Protein AF-0000000069466380 (afdb_homodimer)

Secondary structure (DSSP, 8-state):
-HHHHHHHHHHHHHHHHHHHHHHHHHTS--------------------HHHHHHHHHHHHHHHHHHHHTSPP----TTS-TGGG-HHHHHHHHHHHHHTT-HHHHHHHHHHHHHH-TT-HHHHHHHHHHHHHHT-HHHHHHHHHHHHHHS-S--GGGHHHHHHHHHHHHHHHHHTT-HHHHHHHHHHHHHH-TT-HHHHHHHHHHHHHHHS--/-HHHHHHHHHHHHHHHHHHHHHHHHHTS--------------------HHHHHHHHHHHHHHHHHHHHTSPP----TTS-TGGG-HHHHHHHHHHHHHTT-HHHHHHHHHHHHHH-TT-HHHHHHHHHHHHHHT-HHHHHHHHHHHHHHS-S--GGGHHHHHHHHHHHHHHHHHTT-HHHHHHHHHHHHHH-TT-HHHHHHHHHHHHHHHS--

Sequence (426 aa):
MKLLSKQKELDSLLTLYRKQLQRLSEQIPPTRKSGHITVNFTPRVFPTAARESQEAEEREWLDKQLAASVSLNLDLSDLSPEERNPQWLKSKAESMFKKGDFRSAVNAYTLAIRMCPDLYSLHLGRSACHLNLRNLHKTIEDSSKAVELLVPAVPSNANDRKEAHKIRGMAFQKLELYVESLMDFEAALKIDANDEEIKQKAYEVRNFIEKGIMKLLSKQKELDSLLTLYRKQLQRLSEQIPPTRKSGHITVNFTPRVFPTAARESQEAEEREWLDKQLAASVSLNLDLSDLSPEERNPQWLKSKAESMFKKGDFRSAVNAYTLAIRMCPDLYSLHLGRSACHLNLRNLHKTIEDSSKAVELLVPAVPSNANDRKEAHKIRGMAFQKLELYVESLMDFEAALKIDANDEEIKQKAYEVRNFIEKGI

pLDDT: mean 83.41, std 20.81, range [32.94, 98.94]

Foldseek 3Di:
DVVVVVVVVVVVVVVVVVVVVVVVVVPPPPPPPPPPPVPPPPVPPPCPPVNVVLVVQVVVLVVLQVVLLQFDPDPPVVDDPQLSHLVSLQVVLVVCVVVVNLVVSLVSLVSSCNGRVLNLSSLLSNLVSCVSVLVLVSNLVSLVSSLVSCPDDHPVCLVVNLSSLQSNLSSCVVVVVLVSNLVSLVVSCVSPVPPVVSVVVNVVSVVDVVVPD/DVVVVVVVVVVVVVVVVVVVVVVVVVPPPPPPDPPPPVPPPPVPPPCPPVNVVLVVQVVVLVVLQVVLLQFDDDPPVVDDPLLSHLVSLQVVLVVCVVVVNLVVSLVSLVSSCNGRVLNLSSLLSNLVSCVSVLVLVSNLVSLVSSLVSCPDDHPVCLVVNLSSLQSNLSSCVVVVVLVSNLVSLVVSCVSPVPPVVSVVVNVVSVVDVVVPD

InterPro domains:
  IPR011990 Tetratricopeptide-like helical domain superfamily [G3DSA:1.25.40.10] (83-212)
  IPR011990 Tetratricopeptide-like helical domain superfamily [SSF48452] (84-201)
  IPR019734 Tetratricopeptide repeat [SM00028] (86-119)
  IPR019734 Tetratricopeptide repeat [SM00028] (162-195)
  IPR052004 Axonemal Dynein Assembly Factor 4 [PTHR46492] (19-211)

Radius of gyration: 38.6 Å; Cα contacts (8 Å, |Δi|>4): 450; chains: 2; bounding box: 164×61×98 Å

Structure (mmCIF, N/CA/C/O backbone):
data_AF-0000000069466380-model_v1
#
loop_
_entity.id
_entity.type
_entity.pdbx_description
1 polymer 'Dynein assembly factor 4, axonemal'
#
loop_
_atom_site.group_PDB
_atom_site.id
_atom_site.type_symbol
_atom_site.label_atom_id
_atom_site.label_alt_id
_atom_site.label_comp_id
_atom_site.label_asym_id
_atom_site.label_entity_id
_atom_site.label_seq_id
_atom_site.pdbx_PDB_ins_code
_atom_site.Cartn_x
_atom_site.Cartn_y
_atom_site.Cartn_z
_atom_site.occupancy
_atom_site.B_iso_or_equiv
_atom_site.auth_seq_id
_atom_site.auth_comp_id
_atom_site.auth_asym_id
_atom_site.auth_atom_id
_atom_site.pdbx_PDB_model_num
ATOM 1 N N . MET A 1 1 ? -71.75 -8.688 80.188 1 36.41 1 MET A N 1
ATOM 2 C CA . MET A 1 1 ? -70.875 -7.523 80.438 1 36.41 1 MET A CA 1
ATOM 3 C C . MET A 1 1 ? -69.438 -7.82 80 1 36.41 1 MET A C 1
ATOM 5 O O . MET A 1 1 ? -68.625 -6.898 79.75 1 36.41 1 MET A O 1
ATOM 9 N N . LYS A 1 2 ? -69.125 -9.156 80 1 46.09 2 LYS A N 1
ATOM 10 C CA . LYS A 1 2 ? -67.75 -9.578 79.75 1 46.09 2 LYS A CA 1
ATOM 11 C C . LYS A 1 2 ? -67.312 -9.461 78.312 1 46.09 2 LYS A C 1
ATOM 13 O O . LYS A 1 2 ? -66.188 -9.25 77.938 1 46.09 2 LYS A O 1
ATOM 18 N N . LEU A 1 3 ? -68.312 -9.664 77.375 1 48.31 3 LEU A N 1
ATOM 19 C CA . LEU A 1 3 ? -68.062 -9.633 76 1 48.31 3 LEU A CA 1
ATOM 20 C C . LEU A 1 3 ? -67.688 -8.219 75.5 1 48.31 3 LEU A C 1
ATOM 22 O O . LEU A 1 3 ? -66.875 -8.039 74.562 1 48.31 3 LEU A O 1
ATOM 26 N N . LEU A 1 4 ? -68.375 -7.176 76.188 1 52.91 4 LEU A N 1
ATOM 27 C CA . LEU A 1 4 ? -68.125 -5.785 75.75 1 52.91 4 LEU A CA 1
ATOM 28 C C . LEU A 1 4 ? -66.75 -5.34 76.125 1 52.91 4 LEU A C 1
ATOM 30 O O . LEU A 1 4 ? -66.125 -4.504 75.438 1 52.91 4 LEU A O 1
ATOM 34 N N . SER A 1 5 ? -66.188 -5.938 77.312 1 54.06 5 SER A N 1
ATOM 35 C CA . SER A 1 5 ? -64.875 -5.492 77.75 1 54.06 5 SER A CA 1
ATOM 36 C C . SER A 1 5 ? -63.781 -5.941 76.75 1 54.06 5 SER A C 1
ATOM 38 O O . SER A 1 5 ? -62.844 -5.207 76.5 1 54.06 5 SER A O 1
ATOM 40 N N . LYS A 1 6 ? -63.969 -7.105 76.188 1 55.84 6 LYS A N 1
ATOM 41 C CA . LYS A 1 6 ? -62.969 -7.609 75.25 1 55.84 6 LYS A CA 1
ATOM 42 C C . LYS A 1 6 ? -62.938 -6.797 74 1 55.84 6 LYS A C 1
ATOM 44 O O . LYS A 1 6 ? -61.875 -6.602 73.375 1 55.84 6 LYS A O 1
ATOM 49 N N . GLN A 1 7 ? -64.188 -6.371 73.562 1 50.69 7 GLN A N 1
ATOM 50 C CA . GLN A 1 7 ? -64.25 -5.57 72.312 1 50.69 7 GLN A CA 1
ATOM 51 C C . GLN A 1 7 ? -63.5 -4.234 72.5 1 50.69 7 GLN A C 1
ATOM 53 O O . GLN A 1 7 ? -62.844 -3.752 71.625 1 50.69 7 GLN A O 1
ATOM 58 N N . LYS A 1 8 ? -63.625 -3.619 73.688 1 58.28 8 LYS A N 1
ATOM 59 C CA . LYS A 1 8 ? -62.969 -2.334 73.938 1 58.28 8 LYS A CA 1
ATOM 60 C C . LYS A 1 8 ? -61.469 -2.475 73.938 1 58.28 8 LYS A C 1
ATOM 62 O O . LYS A 1 8 ? -60.75 -1.604 73.438 1 58.28 8 LYS A O 1
ATOM 67 N N . GLU A 1 9 ? -61.031 -3.533 74.625 1 59.06 9 GLU A N 1
ATOM 68 C CA . GLU A 1 9 ? -59.594 -3.771 74.625 1 59.06 9 GLU A CA 1
ATOM 69 C C . GLU A 1 9 ? -59.062 -3.996 73.25 1 59.06 9 GLU A C 1
ATOM 71 O O . GLU A 1 9 ? -58 -3.504 72.875 1 59.06 9 GLU A O 1
ATOM 76 N N . LEU A 1 10 ? -59.938 -4.773 72.375 1 57.06 10 LEU A N 1
ATOM 77 C CA . LEU A 1 10 ? -59.531 -4.973 71 1 57.06 10 LEU A CA 1
ATOM 78 C C . LEU A 1 10 ? -59.531 -3.652 70.188 1 57.06 10 LEU A C 1
ATOM 80 O O . LEU A 1 10 ? -58.656 -3.393 69.438 1 57.06 10 LEU A O 1
ATOM 84 N N . ASP A 1 11 ? -60.562 -2.842 70.5 1 59.75 11 ASP A N 1
ATOM 85 C CA . ASP A 1 11 ? -60.625 -1.541 69.875 1 59.75 11 ASP A CA 1
ATOM 86 C C . ASP A 1 11 ? -59.438 -0.666 70.25 1 59.75 11 ASP A C 1
ATOM 88 O O . ASP A 1 11 ? -58.875 0.053 69.438 1 59.75 11 ASP A O 1
ATOM 92 N N . SER A 1 12 ? -59.125 -0.707 71.625 1 61.5 12 SER A N 1
ATOM 93 C CA . SER A 1 12 ? -57.969 0.051 72.062 1 61.5 12 SER A CA 1
ATOM 94 C C . SER A 1 12 ? -56.688 -0.446 71.438 1 61.5 12 SER A C 1
ATOM 96 O O . SER A 1 12 ? -55.812 0.353 71 1 61.5 12 SER A O 1
ATOM 98 N N . LEU A 1 13 ? -56.562 -1.795 71.312 1 59.03 13 LEU A N 1
ATOM 99 C CA . LEU A 1 13 ? -55.375 -2.348 70.688 1 59.03 13 LEU A CA 1
ATOM 100 C C . LEU A 1 13 ? -55.312 -1.963 69.188 1 59.03 13 LEU A C 1
ATOM 102 O O . LEU A 1 13 ? -54.25 -1.636 68.688 1 59.03 13 LEU A O 1
ATOM 106 N N . LEU A 1 14 ? -56.531 -1.946 68.562 1 59.41 14 LEU A N 1
ATOM 107 C CA . LEU A 1 14 ? -56.594 -1.554 67.125 1 59.41 14 LEU A CA 1
ATOM 108 C C . LEU A 1 14 ? -56.219 -0.086 67 1 59.41 14 LEU A C 1
ATOM 110 O O . LEU A 1 14 ? -55.531 0.277 66 1 59.41 14 LEU A O 1
ATOM 114 N N . THR A 1 15 ? -56.688 0.743 67.938 1 64.12 15 THR A N 1
ATOM 115 C CA . THR A 1 15 ? -56.344 2.156 67.875 1 64.12 15 THR A CA 1
ATOM 116 C C . THR A 1 15 ? -54.844 2.342 68.062 1 64.12 15 THR A C 1
ATOM 118 O O . THR A 1 15 ? -54.219 3.162 67.375 1 64.12 15 THR A O 1
ATOM 121 N N . LEU A 1 16 ? -54.281 1.562 69 1 59.41 16 LEU A N 1
ATOM 122 C CA . LEU A 1 16 ? -52.844 1.665 69.188 1 59.41 16 LEU A CA 1
ATOM 123 C C . LEU A 1 16 ? -52.094 1.209 68 1 59.41 16 LEU A C 1
ATOM 125 O O . LEU A 1 16 ? -51.094 1.824 67.562 1 59.41 16 LEU A O 1
ATOM 129 N N . TYR A 1 17 ? -52.5 0.124 67.312 1 58.59 17 TYR A N 1
ATOM 130 C CA . TYR A 1 17 ? -51.875 -0.351 66.125 1 58.59 17 TYR A CA 1
ATOM 131 C C . TYR A 1 17 ? -51.969 0.688 65 1 58.59 17 TYR A C 1
ATOM 133 O O . TYR A 1 17 ? -51 0.906 64.25 1 58.59 17 TYR A O 1
ATOM 141 N N . ARG A 1 18 ? -53.125 1.319 64.875 1 57.44 18 ARG A N 1
ATOM 142 C CA . ARG A 1 18 ? -53.281 2.357 63.875 1 57.44 18 ARG A CA 1
ATOM 143 C C . ARG A 1 18 ? -52.344 3.516 64.125 1 57.44 18 ARG A C 1
ATOM 145 O O . ARG A 1 18 ? -51.719 4.047 63.188 1 57.44 18 ARG A O 1
ATOM 152 N N . LYS A 1 19 ? -52.219 3.918 65.375 1 60.09 19 LYS A N 1
ATOM 153 C CA . LYS A 1 19 ? -51.281 5.004 65.688 1 60.09 19 LYS A CA 1
ATOM 154 C C . LYS A 1 19 ? -49.844 4.613 65.375 1 60.09 19 LYS A C 1
ATOM 156 O O . LYS A 1 19 ? -49.062 5.438 64.875 1 60.09 19 LYS A O 1
ATOM 161 N N . GLN A 1 20 ? -49.438 3.373 65.75 1 56.38 20 GLN A N 1
ATOM 162 C CA . GLN A 1 20 ? -48.094 2.926 65.438 1 56.38 20 GLN A CA 1
ATOM 163 C C . GLN A 1 20 ? -47.875 2.898 63.906 1 56.38 20 GLN A C 1
ATOM 165 O O . GLN A 1 20 ? -46.812 3.281 63.438 1 56.38 20 GLN A O 1
ATOM 170 N N . LEU A 1 21 ? -48.875 2.4 63.094 1 56.91 21 LEU A N 1
ATOM 171 C CA . LEU A 1 21 ? -48.719 2.424 61.656 1 56.91 21 LEU A CA 1
ATOM 172 C C . LEU A 1 21 ? -48.562 3.854 61.156 1 56.91 21 LEU A C 1
ATOM 174 O O . LEU A 1 21 ? -47.781 4.105 60.219 1 56.91 21 LEU A O 1
ATOM 178 N N . GLN A 1 22 ? -49.375 4.723 61.688 1 55.88 22 GLN A N 1
ATOM 179 C CA . GLN A 1 22 ? -49.25 6.121 61.281 1 55.88 22 GLN A CA 1
ATOM 180 C C . GLN A 1 22 ? -47.875 6.672 61.594 1 55.88 22 GLN A C 1
ATOM 182 O O . GLN A 1 22 ? -47.281 7.414 60.812 1 55.88 22 GLN A O 1
ATOM 187 N N . ARG A 1 23 ? -47.344 6.434 62.812 1 53.88 23 ARG A N 1
ATOM 188 C CA . ARG A 1 23 ? -46 6.902 63.156 1 53.88 23 ARG A CA 1
ATOM 189 C C . ARG A 1 23 ? -44.969 6.312 62.219 1 53.88 23 ARG A C 1
ATOM 191 O O . ARG A 1 23 ? -44 6.984 61.844 1 53.88 23 ARG A O 1
ATOM 198 N N . LEU A 1 24 ? -45 5.02 61.906 1 50.84 24 LEU A N 1
ATOM 199 C CA . LEU A 1 24 ? -44.062 4.43 60.969 1 50.84 24 LEU A CA 1
ATOM 200 C C . LEU A 1 24 ? -44.188 5.074 59.594 1 50.84 24 LEU A C 1
ATOM 202 O O . LEU A 1 24 ? -43.188 5.242 58.875 1 50.84 24 LEU A O 1
ATOM 206 N N . SER A 1 25 ? -45.438 5.363 59.156 1 48 25 SER A N 1
ATOM 207 C CA . SER A 1 25 ? -45.594 6.023 57.875 1 48 25 SER A CA 1
ATOM 208 C C . SER A 1 25 ? -44.906 7.395 57.875 1 48 25 SER A C 1
ATOM 210 O O . SER A 1 25 ? -44.469 7.871 56.812 1 48 25 SER A O 1
ATOM 212 N N . GLU A 1 26 ? -45.094 8.094 59 1 50.84 26 GLU A N 1
ATOM 213 C CA . GLU A 1 26 ? -44.5 9.43 59.031 1 50.84 26 GLU A CA 1
ATOM 214 C C . GLU A 1 26 ? -42.969 9.359 58.938 1 50.84 26 GLU A C 1
ATOM 216 O O . GLU A 1 26 ? -42.312 10.367 58.625 1 50.84 26 GLU A O 1
ATOM 221 N N . GLN A 1 27 ? -42.375 8.383 59.562 1 46.66 27 GLN A N 1
ATOM 222 C CA . GLN A 1 27 ? -40.938 8.352 59.5 1 46.66 27 GLN A CA 1
ATOM 223 C C . GLN A 1 27 ? -40.469 7.969 58.094 1 46.66 27 GLN A C 1
ATOM 225 O O . GLN A 1 27 ? -39.344 7.48 57.938 1 46.66 27 GLN A O 1
ATOM 230 N N . ILE A 1 28 ? -41.375 7.719 57.156 1 43.31 28 ILE A N 1
ATOM 231 C CA . ILE A 1 28 ? -40.812 7.457 55.844 1 43.31 28 ILE A CA 1
ATOM 232 C C . ILE A 1 28 ? -40 8.664 55.375 1 43.31 28 ILE A C 1
ATOM 234 O O . ILE A 1 28 ? -40.5 9.789 55.344 1 43.31 28 ILE A O 1
ATOM 238 N N . PRO A 1 29 ? -38.656 8.555 55.5 1 43.44 29 PRO A N 1
ATOM 239 C CA . PRO A 1 29 ? -37.875 9.695 55.062 1 43.44 29 PRO A CA 1
ATOM 240 C C . PRO A 1 29 ? -38.344 10.273 53.719 1 43.44 29 PRO A C 1
ATOM 242 O O . PRO A 1 29 ? -39 9.57 52.938 1 43.44 29 PRO A O 1
ATOM 245 N N . PRO A 1 30 ? -38.688 11.586 53.656 1 40.88 30 PRO A N 1
ATOM 246 C CA . PRO A 1 30 ? -39.094 12.141 52.344 1 40.88 30 PRO A CA 1
ATOM 247 C C . PRO A 1 30 ? -38.281 11.586 51.188 1 40.88 30 PRO A C 1
ATOM 249 O O . PRO A 1 30 ? -37.156 11.109 51.406 1 40.88 30 PRO A O 1
ATOM 252 N N . THR A 1 31 ? -39 11.062 50.156 1 36.34 31 THR A N 1
ATOM 253 C CA . THR A 1 31 ? -38.344 10.641 48.938 1 36.34 31 THR A CA 1
ATOM 254 C C . THR A 1 31 ? -37.281 11.656 48.5 1 36.34 31 THR A C 1
ATOM 256 O O . THR A 1 31 ? -37.562 12.859 48.469 1 36.34 31 THR A O 1
ATOM 259 N N . ARG A 1 32 ? -36.094 11.453 48.781 1 37.09 32 ARG A N 1
ATOM 260 C CA . ARG A 1 32 ? -35 12.312 48.312 1 37.09 32 ARG A CA 1
ATOM 261 C C . ARG A 1 32 ? -35.281 12.805 46.906 1 37.09 32 ARG A C 1
ATOM 263 O O . ARG A 1 32 ? -35.906 12.117 46.094 1 37.09 32 ARG A O 1
ATOM 270 N N . LYS A 1 33 ? -35.375 14.164 46.688 1 35.81 33 LYS A N 1
ATOM 271 C CA . LYS A 1 33 ? -35.406 14.695 45.312 1 35.81 33 LYS A CA 1
ATOM 272 C C . LYS A 1 33 ? -34.562 13.859 44.375 1 35.81 33 LYS A C 1
ATOM 274 O O . LYS A 1 33 ? -33.5 13.359 44.75 1 35.81 33 LYS A O 1
ATOM 279 N N . SER A 1 34 ? -35.219 13.047 43.531 1 33.84 34 SER A N 1
ATOM 280 C CA . SER A 1 34 ? -34.531 12.289 42.5 1 33.84 34 SER A CA 1
ATOM 281 C C . SER A 1 34 ? -33.406 13.125 41.875 1 33.84 34 SER A C 1
ATOM 283 O O . SER A 1 34 ? -33.688 14.164 41.281 1 33.84 34 SER A O 1
ATOM 285 N N . GLY A 1 35 ? -32.438 13.531 42.656 1 33 35 GLY A N 1
ATOM 286 C CA . GLY A 1 35 ? -31.328 14.172 41.938 1 33 35 GLY A CA 1
ATOM 287 C C . GLY A 1 35 ? -31 13.492 40.625 1 33 35 GLY A C 1
ATOM 288 O O . GLY A 1 35 ? -31.047 12.266 40.531 1 33 35 GLY A O 1
ATOM 289 N N . HIS A 1 36 ? -31.547 14.078 39.531 1 34.91 36 HIS A N 1
ATOM 290 C CA . HIS A 1 36 ? -31.125 13.617 38.188 1 34.91 36 HIS A CA 1
ATOM 291 C C . HIS A 1 36 ? -29.594 13.5 38.125 1 34.91 36 HIS A C 1
ATOM 293 O O . HIS A 1 36 ? -28.891 14.492 38.312 1 34.91 36 HIS A O 1
ATOM 299 N N . ILE A 1 37 ? -29.109 12.547 38.875 1 35.38 37 ILE A N 1
ATOM 300 C CA . ILE A 1 37 ? -27.703 12.312 38.562 1 35.38 37 ILE A CA 1
ATOM 301 C C . ILE A 1 37 ? -27.5 12.242 37.062 1 35.38 37 ILE A C 1
ATOM 303 O O . ILE A 1 37 ? -28.078 11.383 36.375 1 35.38 37 ILE A O 1
ATOM 307 N N . THR A 1 38 ? -27.344 13.383 36.375 1 35.19 38 THR A N 1
ATOM 308 C CA . THR A 1 38 ? -26.906 13.289 34.969 1 35.19 38 THR A CA 1
ATOM 309 C C . THR A 1 38 ? -25.688 12.367 34.875 1 35.19 38 THR A C 1
ATOM 311 O O . THR A 1 38 ? -24.609 12.695 35.375 1 35.19 38 THR A O 1
ATOM 314 N N . VAL A 1 39 ? -25.906 11.07 35 1 35 39 VAL A N 1
ATOM 315 C CA . VAL A 1 39 ? -24.844 10.156 34.625 1 35 39 VAL A CA 1
ATOM 316 C C . VAL A 1 39 ? -24.312 10.508 33.25 1 35 39 VAL A C 1
ATOM 318 O O . VAL A 1 39 ? -25.062 10.453 32.25 1 35 39 VAL A O 1
ATOM 321 N N . ASN A 1 40 ? -23.562 11.516 33.156 1 35.31 40 ASN A N 1
ATOM 322 C CA . ASN A 1 40 ? -22.828 11.648 31.906 1 35.31 40 ASN A CA 1
ATOM 323 C C . ASN A 1 40 ? -22.156 10.336 31.516 1 35.31 40 ASN A C 1
ATOM 325 O O . ASN A 1 40 ? -21.312 9.82 32.25 1 35.31 40 ASN A O 1
ATOM 329 N N . PHE A 1 41 ? -22.922 9.469 30.984 1 33.31 41 PHE A N 1
ATOM 330 C CA . PHE A 1 41 ? -22.266 8.297 30.406 1 33.31 41 PHE A CA 1
ATOM 331 C C . PHE A 1 41 ? -21.031 8.703 29.625 1 33.31 41 PHE A C 1
ATOM 333 O O . PHE A 1 41 ? -21.141 9.445 28.641 1 33.31 41 PHE A O 1
ATOM 340 N N . THR A 1 42 ? -19.984 8.961 30.281 1 38.28 42 THR A N 1
ATOM 341 C CA . THR A 1 42 ? -18.828 8.898 29.391 1 38.28 42 THR A CA 1
ATOM 342 C C . THR A 1 42 ? -18.859 7.617 28.562 1 38.28 42 THR A C 1
ATOM 344 O O . THR A 1 42 ? -19.078 6.527 29.094 1 38.28 42 THR A O 1
ATOM 347 N N . PRO A 1 43 ? -19.281 7.633 27.344 1 38.75 43 PRO A N 1
ATOM 348 C CA . PRO A 1 43 ? -19.156 6.395 26.578 1 38.75 43 PRO A CA 1
ATOM 349 C C . PRO A 1 43 ? -17.859 5.652 26.859 1 38.75 43 PRO A C 1
ATOM 351 O O . PRO A 1 43 ? -16.766 6.188 26.625 1 38.75 43 PRO A O 1
ATOM 354 N N . ARG A 1 44 ? -17.688 5.086 28.016 1 39.41 44 ARG A N 1
ATOM 355 C CA . ARG A 1 44 ? -16.562 4.172 28.188 1 39.41 44 ARG A CA 1
ATOM 356 C C . ARG A 1 44 ? -16.469 3.186 27.031 1 39.41 44 ARG A C 1
ATOM 358 O O . ARG A 1 44 ? -17.344 2.318 26.875 1 39.41 44 ARG A O 1
ATOM 365 N N . VAL A 1 45 ? -16.062 3.512 25.953 1 43.25 45 VAL A N 1
ATOM 366 C CA . VAL A 1 45 ? -15.734 2.492 24.969 1 43.25 45 VAL A CA 1
ATOM 367 C C . VAL A 1 45 ? -14.867 1.414 25.609 1 43.25 45 VAL A C 1
ATOM 369 O O . VAL A 1 45 ? -13.727 1.677 25.984 1 43.25 45 VAL A O 1
ATOM 372 N N . PHE A 1 46 ? -15.391 0.525 26.406 1 45.12 46 PHE A N 1
ATOM 373 C CA . PHE A 1 46 ? -14.68 -0.661 26.875 1 45.12 46 PHE A CA 1
ATOM 374 C C . PHE A 1 46 ? -13.906 -1.307 25.734 1 45.12 46 PHE A C 1
ATOM 376 O O . PHE A 1 46 ? -14.469 -1.605 24.688 1 45.12 46 PHE A O 1
ATOM 383 N N . PRO A 1 47 ? -12.617 -1.086 25.75 1 49.72 47 PRO A N 1
ATOM 384 C CA . PRO A 1 47 ? -11.953 -1.893 24.734 1 49.72 47 PRO A CA 1
ATOM 385 C C . PRO A 1 47 ? -12.422 -3.348 24.734 1 49.72 47 PRO A C 1
ATOM 387 O O . PRO A 1 47 ? -12.453 -3.99 25.781 1 49.72 47 PRO A O 1
ATOM 390 N N . THR A 1 48 ? -13.305 -3.744 23.906 1 62.09 48 THR A N 1
ATOM 391 C CA . THR A 1 48 ? -13.758 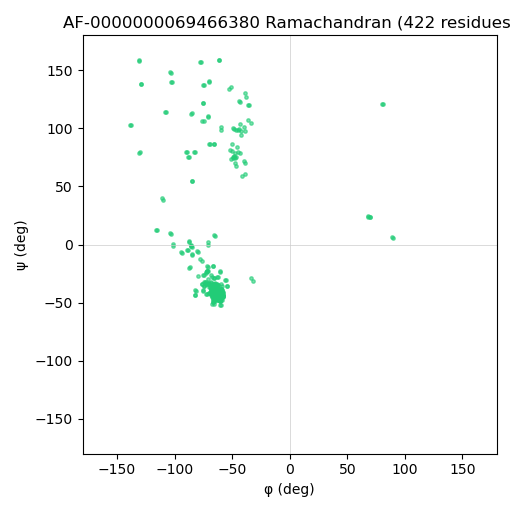-5.125 23.797 1 62.09 48 THR A CA 1
ATOM 392 C C . THR A 1 48 ? -12.57 -6.078 23.672 1 62.09 48 THR A C 1
ATOM 394 O O . THR A 1 48 ? -11.5 -5.688 23.203 1 62.09 48 THR A O 1
ATOM 397 N N . ALA A 1 49 ? -12.617 -7.211 24.422 1 57.94 49 ALA A N 1
ATOM 398 C CA . ALA A 1 49 ? -11.656 -8.305 24.312 1 57.94 49 ALA A CA 1
ATOM 399 C C . ALA A 1 49 ? -11.172 -8.461 22.875 1 57.94 49 ALA A C 1
ATOM 401 O O . ALA A 1 49 ? -9.984 -8.719 22.625 1 57.94 49 ALA A O 1
ATOM 402 N N . ALA A 1 50 ? -12.039 -8.094 22 1 64.62 50 ALA A N 1
ATOM 403 C CA . ALA A 1 50 ? -11.703 -8.18 20.578 1 64.62 50 ALA A CA 1
ATOM 404 C C . ALA A 1 50 ? -10.719 -7.078 20.188 1 64.62 50 ALA A C 1
ATOM 406 O O . ALA A 1 50 ? -9.781 -7.32 19.422 1 64.62 50 ALA A O 1
ATOM 407 N N . ARG A 1 51 ? -10.883 -6.023 20.812 1 71.38 51 ARG A N 1
ATOM 408 C CA . ARG A 1 51 ? -10 -4.906 20.5 1 71.38 51 ARG A CA 1
ATOM 409 C C . ARG A 1 51 ? -8.609 -5.129 21.094 1 71.38 51 ARG A C 1
ATOM 411 O O . ARG A 1 51 ? -7.602 -4.848 20.453 1 71.38 51 ARG A O 1
ATOM 418 N N . GLU A 1 52 ? -8.695 -5.672 22.312 1 75.25 52 GLU A N 1
ATOM 419 C CA . GLU A 1 52 ? -7.422 -5.98 22.953 1 75.25 52 GLU A CA 1
ATOM 420 C C . GLU A 1 52 ? -6.656 -7.051 22.188 1 75.25 52 GLU A C 1
ATOM 422 O O . GLU A 1 52 ? -5.434 -6.957 22.031 1 75.25 52 GLU A O 1
ATOM 427 N N . SER A 1 53 ? -7.422 -7.98 21.734 1 81.81 53 SER A N 1
ATOM 428 C CA . SER A 1 53 ? -6.797 -9.055 20.969 1 81.81 53 SER A CA 1
ATOM 429 C C . SER A 1 53 ? -6.246 -8.531 19.641 1 81.81 53 SER A C 1
ATOM 431 O O . SER A 1 53 ? -5.121 -8.859 19.266 1 81.81 53 SER A O 1
ATOM 433 N N . GLN A 1 54 ? -6.973 -7.707 19.078 1 85.56 54 GLN A N 1
ATOM 434 C CA . GLN A 1 54 ? -6.52 -7.145 17.812 1 85.56 54 GLN A CA 1
ATOM 435 C C . GLN A 1 54 ? -5.262 -6.301 18 1 85.56 54 GLN A C 1
ATOM 437 O O . GLN A 1 54 ? -4.34 -6.359 17.188 1 85.56 54 GLN A O 1
ATOM 442 N N . GLU A 1 55 ? -5.242 -5.641 19.062 1 87.56 55 GLU A N 1
ATOM 443 C CA . GLU A 1 55 ? -4.074 -4.82 19.375 1 87.56 55 GLU A CA 1
ATOM 444 C C . GLU A 1 55 ? -2.834 -5.688 19.594 1 87.56 55 GLU A C 1
ATOM 446 O O . GLU A 1 55 ? -1.745 -5.348 19.125 1 87.56 55 GLU A O 1
ATOM 451 N N . ALA A 1 56 ? -3.061 -6.754 20.312 1 91.69 56 ALA A N 1
ATOM 452 C CA . ALA A 1 56 ? -1.95 -7.668 20.562 1 91.69 56 ALA A CA 1
ATOM 453 C C . ALA A 1 56 ? -1.426 -8.266 19.266 1 91.69 56 ALA A C 1
ATOM 455 O O . ALA A 1 56 ? -0.214 -8.383 19.078 1 91.69 56 ALA A O 1
ATOM 456 N N . GLU A 1 57 ? -2.305 -8.625 18.375 1 92 57 GLU A N 1
ATOM 457 C CA . GLU A 1 57 ? -1.921 -9.195 17.078 1 92 57 GLU A CA 1
ATOM 458 C C . GLU A 1 57 ? -1.197 -8.164 16.219 1 92 57 GLU A C 1
ATOM 460 O O . GLU A 1 57 ? -0.244 -8.508 15.508 1 92 57 GLU A O 1
ATOM 465 N N . GLU A 1 58 ? -1.628 -6.922 16.312 1 92.12 58 GLU A N 1
ATOM 466 C CA . GLU A 1 58 ? -0.972 -5.844 15.578 1 92.12 58 GLU A CA 1
ATOM 467 C C . GLU A 1 58 ? 0.444 -5.605 16.094 1 92.12 58 GLU A C 1
ATOM 469 O O . GLU A 1 58 ? 1.361 -5.352 15.312 1 92.12 58 GLU A O 1
ATOM 474 N N . ARG A 1 59 ? 0.586 -5.691 17.359 1 90.06 59 ARG A N 1
ATOM 475 C CA . ARG A 1 59 ? 1.906 -5.523 17.953 1 90.06 59 ARG A CA 1
ATOM 476 C C . ARG A 1 59 ? 2.83 -6.676 17.578 1 90.06 59 ARG A C 1
ATOM 478 O O . ARG A 1 59 ? 4.004 -6.465 17.266 1 90.06 59 ARG A O 1
ATOM 485 N N . GLU A 1 60 ? 2.287 -7.84 17.625 1 92.31 60 GLU A N 1
ATOM 486 C CA . GLU A 1 60 ? 3.057 -9 17.188 1 92.31 60 GLU A CA 1
ATOM 487 C C . GLU A 1 60 ? 3.506 -8.844 15.727 1 92.31 60 GLU A C 1
ATOM 489 O O . GLU A 1 60 ? 4.652 -9.141 15.391 1 92.31 60 GLU A O 1
ATOM 494 N N . TRP A 1 61 ? 2.611 -8.414 14.945 1 93.88 61 TRP A N 1
ATOM 495 C CA . TRP A 1 61 ? 2.918 -8.203 13.531 1 93.88 61 TRP A CA 1
ATOM 496 C C . TRP A 1 61 ? 4.031 -7.172 13.367 1 93.88 61 TRP A C 1
ATOM 498 O O . TRP A 1 61 ? 4.977 -7.387 12.602 1 93.88 61 TRP A O 1
ATOM 508 N N . LEU A 1 62 ? 3.936 -6.125 14.109 1 91.38 62 LEU A N 1
ATOM 509 C CA . LEU A 1 62 ? 4.961 -5.09 14.055 1 91.38 62 LEU A CA 1
ATOM 510 C C . LEU A 1 62 ? 6.32 -5.648 14.469 1 91.38 62 LEU A C 1
ATOM 512 O O . LEU A 1 62 ? 7.328 -5.391 13.805 1 91.38 62 LEU A O 1
ATOM 516 N N . ASP A 1 63 ? 6.32 -6.359 15.469 1 91.38 63 ASP A N 1
ATOM 517 C CA . ASP A 1 63 ? 7.562 -6.953 15.961 1 91.38 63 ASP A CA 1
ATOM 518 C C . ASP A 1 63 ? 8.172 -7.887 14.914 1 91.38 63 ASP A C 1
ATOM 520 O O . ASP A 1 63 ? 9.383 -7.879 14.695 1 91.38 63 ASP A O 1
ATOM 524 N N . LYS A 1 64 ? 7.324 -8.648 14.281 1 91.88 64 LYS A N 1
ATOM 525 C CA . LYS A 1 64 ? 7.781 -9.562 13.234 1 91.88 64 LYS A CA 1
ATOM 526 C C . LYS A 1 64 ? 8.383 -8.797 12.062 1 91.88 64 LYS A C 1
ATOM 528 O O . LYS A 1 64 ? 9.422 -9.188 11.531 1 91.88 64 LYS A O 1
ATOM 533 N N . GLN A 1 65 ? 7.766 -7.707 11.734 1 91.81 65 GLN A N 1
ATOM 534 C CA . GLN A 1 65 ? 8.258 -6.906 10.617 1 91.81 65 GLN A CA 1
ATOM 535 C C . GLN A 1 65 ? 9.594 -6.25 10.953 1 91.81 65 GLN A C 1
ATOM 537 O O . GLN A 1 65 ? 10.5 -6.203 10.117 1 91.81 65 GLN A O 1
ATOM 542 N N . LEU A 1 66 ? 9.695 -5.762 12.141 1 90.06 66 LEU A N 1
ATOM 543 C CA . LEU A 1 66 ? 10.93 -5.133 12.586 1 90.06 66 LEU A CA 1
ATOM 544 C C . LEU A 1 66 ? 12.078 -6.141 12.602 1 90.06 66 LEU A C 1
ATOM 546 O O . LEU A 1 66 ? 13.188 -5.836 12.148 1 90.06 66 LEU A O 1
ATOM 550 N N . ALA A 1 67 ? 11.789 -7.324 13.094 1 90.5 67 ALA A N 1
ATOM 551 C CA . ALA A 1 67 ? 12.797 -8.375 13.141 1 90.5 67 ALA A CA 1
ATOM 552 C C . ALA A 1 67 ? 13.203 -8.812 11.742 1 90.5 67 ALA A C 1
ATOM 554 O O . ALA A 1 67 ? 14.391 -9.031 11.469 1 90.5 67 ALA A O 1
ATOM 555 N N . ALA A 1 68 ? 12.211 -8.883 10.844 1 92.31 68 ALA A N 1
ATOM 556 C CA . ALA A 1 68 ? 12.461 -9.336 9.477 1 92.31 68 ALA A CA 1
ATOM 557 C C . ALA A 1 68 ? 13.234 -8.289 8.688 1 92.31 68 ALA A C 1
ATOM 559 O O . ALA A 1 68 ? 13.898 -8.617 7.699 1 92.31 68 ALA A O 1
ATOM 560 N N . SER A 1 69 ? 13.164 -7.039 9.109 1 89.25 69 SER A N 1
ATOM 561 C CA . SER A 1 69 ? 13.766 -5.934 8.375 1 89.25 69 SER A CA 1
ATOM 562 C C . SER A 1 69 ? 15.242 -5.773 8.727 1 89.25 69 SER A C 1
ATOM 564 O O . SER A 1 69 ? 15.969 -5.02 8.07 1 89.25 69 SER A O 1
ATOM 566 N N . VAL A 1 70 ? 15.672 -6.484 9.703 1 83.88 70 VAL A N 1
ATOM 567 C CA . VAL A 1 70 ? 17.078 -6.449 10.086 1 83.88 70 VAL A CA 1
ATOM 568 C C . VAL A 1 70 ? 17.906 -7.242 9.086 1 83.88 70 VAL A C 1
ATOM 570 O O . VAL A 1 70 ? 17.656 -8.43 8.859 1 83.88 70 VAL A O 1
ATOM 573 N N . SER A 1 71 ? 18.828 -6.492 8.531 1 85.06 71 SER A N 1
ATOM 574 C CA . SER A 1 71 ? 19.656 -7.094 7.488 1 85.06 71 SER A CA 1
ATOM 575 C C . SER A 1 71 ? 20.688 -8.055 8.086 1 85.06 71 SER A C 1
ATOM 577 O O . SER A 1 71 ? 21.297 -7.754 9.117 1 85.06 71 SER A O 1
ATOM 579 N N . LEU A 1 72 ? 20.781 -9.117 7.406 1 82.56 72 LEU A N 1
ATOM 580 C CA . LEU A 1 72 ? 21.859 -10.055 7.754 1 82.56 72 LEU A CA 1
ATOM 581 C C . LEU A 1 72 ? 23.219 -9.484 7.375 1 82.56 72 LEU A C 1
ATOM 583 O O . LEU A 1 72 ? 23.328 -8.688 6.441 1 82.56 72 LEU A O 1
ATOM 587 N N . ASN A 1 73 ? 24.156 -9.719 8.211 1 72.75 73 ASN A N 1
ATOM 588 C CA . ASN A 1 73 ? 25.516 -9.266 7.945 1 72.75 73 ASN A CA 1
ATOM 589 C C . ASN A 1 73 ? 26.156 -10.062 6.805 1 72.75 73 ASN A C 1
ATOM 591 O O . ASN A 1 73 ? 26.656 -11.172 7.016 1 72.75 73 ASN A O 1
ATOM 595 N N . LEU A 1 74 ? 25.859 -9.531 5.695 1 76.31 74 LEU A N 1
ATOM 596 C CA . LEU A 1 74 ? 26.453 -10.18 4.535 1 76.31 74 LEU A CA 1
ATOM 597 C C . LEU A 1 74 ? 27.641 -9.375 4.02 1 76.31 74 LEU A C 1
ATOM 599 O O . LEU A 1 74 ? 27.719 -8.164 4.234 1 76.31 74 LEU A O 1
ATOM 603 N N . ASP A 1 75 ? 28.641 -10.109 3.643 1 76.19 75 ASP A N 1
ATOM 604 C CA . ASP A 1 75 ? 29.766 -9.445 2.975 1 76.19 75 ASP A CA 1
ATOM 605 C C . ASP A 1 75 ? 29.328 -8.883 1.62 1 76.19 75 ASP A C 1
ATOM 607 O O . ASP A 1 75 ? 29.312 -9.609 0.624 1 76.19 75 ASP A O 1
ATOM 611 N N . LEU A 1 76 ? 28.844 -7.754 1.737 1 73.12 76 LEU A N 1
ATOM 612 C CA . LEU A 1 76 ? 28.344 -7.105 0.53 1 73.12 76 LEU A CA 1
ATOM 613 C C . LEU A 1 76 ? 29.234 -5.934 0.132 1 73.12 76 LEU A C 1
ATOM 615 O O . LEU A 1 76 ? 28.75 -4.898 -0.327 1 73.12 76 LEU A O 1
ATOM 619 N N . SER A 1 77 ? 30.5 -6.09 0.289 1 76.31 77 SER A N 1
ATOM 620 C CA . SER A 1 77 ? 31.453 -5.004 0.101 1 76.31 77 SER A CA 1
ATOM 621 C C . SER A 1 77 ? 31.5 -4.562 -1.357 1 76.31 77 SER A C 1
ATOM 623 O O . SER A 1 77 ? 31.875 -3.426 -1.654 1 76.31 77 SER A O 1
ATOM 625 N N . ASP A 1 78 ? 31.031 -5.41 -2.174 1 85.12 78 ASP A N 1
ATOM 626 C CA . ASP A 1 78 ? 31.109 -5.074 -3.592 1 85.12 78 ASP A CA 1
ATOM 627 C C . ASP A 1 78 ? 29.906 -4.219 -4.02 1 85.12 78 ASP A C 1
ATOM 629 O O . ASP A 1 78 ? 29.875 -3.713 -5.141 1 85.12 78 ASP A O 1
ATOM 633 N N . LEU A 1 79 ? 29.078 -3.986 -3.08 1 83.31 79 LEU A N 1
ATOM 634 C CA . LEU A 1 79 ? 27.875 -3.248 -3.424 1 83.31 79 LEU A CA 1
ATOM 635 C C . LEU A 1 79 ? 27.969 -1.798 -2.961 1 83.31 79 LEU A C 1
ATOM 637 O O . LEU A 1 79 ? 28.688 -1.494 -2.006 1 83.31 79 LEU A O 1
ATOM 641 N N . SER A 1 80 ? 27.359 -0.932 -3.691 1 86.94 80 SER A N 1
ATOM 642 C CA . SER A 1 80 ? 27.266 0.465 -3.279 1 86.94 80 SER A CA 1
ATOM 643 C C . SER A 1 80 ? 26.516 0.603 -1.952 1 86.94 80 SER A C 1
ATOM 645 O O . SER A 1 80 ? 25.797 -0.308 -1.539 1 86.94 80 SER A O 1
ATOM 647 N N . PRO A 1 81 ? 26.766 1.733 -1.3 1 85.69 81 PRO A N 1
ATOM 648 C CA . PRO A 1 81 ? 26.047 1.951 -0.045 1 85.69 81 PRO A CA 1
ATOM 649 C C . PRO A 1 81 ? 24.531 1.844 -0.212 1 85.69 81 PRO A C 1
ATOM 651 O O . PRO A 1 81 ? 23.844 1.306 0.662 1 85.69 81 PRO A O 1
ATOM 654 N N . GLU A 1 82 ? 24.016 2.277 -1.327 1 86.31 82 GLU A N 1
ATOM 655 C CA . GLU A 1 82 ? 22.594 2.191 -1.602 1 86.31 82 GLU A CA 1
ATOM 656 C C . GLU A 1 82 ? 22.141 0.742 -1.764 1 86.31 82 GLU A C 1
ATOM 658 O O . GLU A 1 82 ? 21.094 0.35 -1.256 1 86.31 82 GLU A O 1
ATOM 663 N N . GLU A 1 83 ? 22.984 0.038 -2.334 1 89.12 83 GLU A N 1
ATOM 664 C CA . GLU A 1 83 ? 22.656 -1.35 -2.635 1 89.12 83 GLU A CA 1
ATOM 665 C C . GLU A 1 83 ? 22.734 -2.221 -1.386 1 89.12 83 GLU A C 1
ATOM 667 O O . GLU A 1 83 ? 22.25 -3.355 -1.381 1 89.12 83 GLU A O 1
ATOM 672 N N . ARG A 1 84 ? 23.281 -1.723 -0.45 1 89.75 84 ARG A N 1
ATOM 673 C CA . ARG A 1 84 ? 23.375 -2.463 0.804 1 89.75 84 ARG A CA 1
ATOM 674 C C . ARG A 1 84 ? 22.156 -2.23 1.679 1 89.75 84 ARG A C 1
ATOM 676 O O . ARG A 1 84 ? 22.047 -2.779 2.779 1 89.75 84 ARG A O 1
ATOM 683 N N . ASN A 1 85 ? 21.266 -1.484 1.174 1 90 85 ASN A N 1
ATOM 684 C CA . ASN A 1 85 ? 20.016 -1.194 1.854 1 90 85 ASN A CA 1
ATOM 685 C C . ASN A 1 85 ? 18.844 -1.923 1.199 1 90 85 ASN A C 1
ATOM 687 O O . ASN A 1 85 ? 18.406 -1.553 0.107 1 90 85 ASN A O 1
ATOM 691 N N . PRO A 1 86 ? 18.266 -2.855 1.924 1 92.75 86 PRO A N 1
ATOM 692 C CA . PRO A 1 86 ? 17.188 -3.648 1.336 1 92.75 86 PRO A CA 1
ATOM 693 C C . PRO A 1 86 ? 15.977 -2.801 0.956 1 92.75 86 PRO A C 1
ATOM 695 O O . PRO A 1 86 ? 15.297 -3.096 -0.032 1 92.75 86 PRO A O 1
ATOM 698 N N . GLN A 1 87 ? 15.703 -1.797 1.73 1 91.25 87 GLN A N 1
ATOM 699 C CA . GLN A 1 87 ? 14.562 -0.939 1.429 1 91.25 87 GLN A CA 1
ATOM 700 C C . GLN A 1 87 ? 14.789 -0.156 0.139 1 91.25 87 GLN A C 1
ATOM 702 O O . GLN A 1 87 ? 13.852 0.053 -0.639 1 91.25 87 GLN A O 1
ATOM 707 N N . TRP A 1 88 ? 16.016 0.279 -0.025 1 92.06 88 TRP A N 1
ATOM 708 C CA . TRP A 1 88 ? 16.375 0.957 -1.268 1 92.06 88 TRP A CA 1
ATOM 709 C C . TRP A 1 88 ? 16.25 0.009 -2.457 1 92.06 88 TRP A C 1
ATOM 711 O O . TRP A 1 88 ? 15.734 0.385 -3.508 1 92.06 88 TRP A O 1
ATOM 721 N N . LEU A 1 89 ? 16.734 -1.177 -2.301 1 95.62 89 LEU A N 1
ATOM 722 C CA . LEU A 1 89 ? 16.656 -2.182 -3.355 1 95.62 89 LEU A CA 1
ATOM 723 C C . LEU A 1 89 ? 15.195 -2.498 -3.689 1 95.62 89 LEU A C 1
ATOM 725 O O . LEU A 1 89 ? 14.852 -2.68 -4.859 1 95.62 89 LEU A O 1
ATOM 729 N N . LYS A 1 90 ? 14.375 -2.566 -2.707 1 96.31 90 LYS A N 1
ATOM 730 C CA . LYS A 1 90 ? 12.945 -2.787 -2.928 1 96.31 90 LYS A CA 1
ATOM 731 C C . LYS A 1 90 ? 12.344 -1.661 -3.762 1 96.31 90 LYS A C 1
ATOM 733 O O . LYS A 1 90 ? 11.609 -1.918 -4.719 1 96.31 90 LYS A O 1
ATOM 738 N N . SER A 1 91 ? 12.625 -0.471 -3.379 1 94.94 91 SER A N 1
ATOM 739 C CA . SER A 1 91 ? 12.117 0.689 -4.109 1 94.94 91 SER A CA 1
ATOM 740 C C . SER A 1 91 ? 12.609 0.686 -5.555 1 94.94 91 SER A C 1
ATOM 742 O O . SER A 1 91 ? 11.852 1.005 -6.473 1 94.94 91 SER A O 1
ATOM 744 N N . LYS A 1 92 ? 13.82 0.369 -5.711 1 96.19 92 LYS A N 1
ATOM 745 C CA . LYS A 1 92 ? 14.391 0.264 -7.051 1 96.19 92 LYS A CA 1
ATOM 746 C C . LYS A 1 92 ? 13.664 -0.797 -7.875 1 96.19 92 LYS A C 1
ATOM 748 O O . LYS A 1 92 ? 13.336 -0.569 -9.039 1 96.19 92 LYS A O 1
ATOM 753 N N . ALA A 1 93 ? 13.477 -1.858 -7.242 1 98.19 93 ALA A N 1
ATOM 754 C CA . ALA A 1 93 ? 12.773 -2.949 -7.906 1 98.19 93 ALA A CA 1
ATOM 755 C C . ALA A 1 93 ? 11.359 -2.525 -8.305 1 98.19 93 ALA A C 1
ATOM 757 O O . ALA A 1 93 ? 10.898 -2.832 -9.406 1 98.19 93 ALA A O 1
ATOM 758 N N . GLU A 1 94 ? 10.656 -1.865 -7.422 1 96.56 94 GLU A N 1
ATOM 759 C CA . GLU A 1 94 ? 9.312 -1.365 -7.699 1 96.56 94 GLU A CA 1
ATOM 760 C C . GLU A 1 94 ? 9.312 -0.4 -8.883 1 96.56 94 GLU A C 1
ATOM 762 O O . GLU A 1 94 ? 8.422 -0.438 -9.727 1 96.56 94 GLU A O 1
ATOM 767 N N . SER A 1 95 ? 10.258 0.425 -8.922 1 95.56 95 SER A N 1
ATOM 768 C CA . SER A 1 95 ? 10.391 1.365 -10.031 1 95.56 95 SER A CA 1
ATOM 769 C C . SER A 1 95 ? 10.609 0.637 -11.352 1 95.56 95 SER A C 1
ATOM 771 O O . SER A 1 95 ? 10.023 0.998 -12.375 1 95.56 95 SER A O 1
ATOM 773 N N . MET A 1 96 ? 11.453 -0.339 -11.32 1 97.62 96 MET A N 1
ATOM 774 C CA . MET A 1 96 ? 11.719 -1.142 -12.508 1 97.62 96 MET A CA 1
ATOM 775 C C . MET A 1 96 ? 10.461 -1.873 -12.961 1 97.62 96 MET A C 1
ATOM 777 O O . MET A 1 96 ? 10.172 -1.942 -14.156 1 97.62 96 MET A O 1
ATOM 781 N N . PHE A 1 97 ? 9.711 -2.365 -12.086 1 98 97 PHE A N 1
ATOM 782 C CA . PHE A 1 97 ? 8.453 -3.049 -12.375 1 98 97 PHE A CA 1
ATOM 783 C C . PHE A 1 97 ? 7.48 -2.117 -13.086 1 98 97 PHE A C 1
ATOM 785 O O . PHE A 1 97 ? 6.859 -2.508 -14.078 1 98 97 PHE A O 1
ATOM 792 N N . LYS A 1 98 ? 7.363 -0.918 -12.547 1 94.88 98 LYS A N 1
ATOM 793 C CA . LYS A 1 98 ? 6.461 0.074 -13.117 1 94.88 98 LYS A CA 1
ATOM 794 C C . LYS A 1 98 ? 6.848 0.403 -14.555 1 94.88 98 LYS A C 1
ATOM 796 O O . LYS A 1 98 ? 5.984 0.703 -15.383 1 94.88 98 LYS A O 1
ATOM 801 N N . LYS A 1 99 ? 8.102 0.177 -14.883 1 95.06 99 LYS A N 1
ATOM 802 C CA . LYS A 1 99 ? 8.602 0.48 -16.219 1 95.06 99 LYS A CA 1
ATOM 803 C C . LYS A 1 99 ? 8.523 -0.747 -17.125 1 95.06 99 LYS A C 1
ATOM 805 O O . LYS A 1 99 ? 8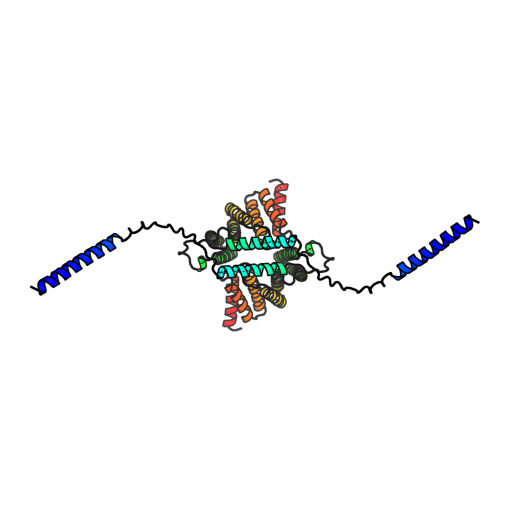.914 -0.686 -18.297 1 95.06 99 LYS A O 1
ATOM 810 N N . GLY A 1 100 ? 8.18 -1.827 -16.547 1 96.88 100 GLY A N 1
ATOM 811 C CA . GLY A 1 100 ? 8.047 -3.057 -17.328 1 96.88 100 GLY A CA 1
ATOM 812 C C . GLY A 1 100 ? 9.344 -3.844 -17.406 1 96.88 100 GLY A C 1
ATOM 813 O O . GLY A 1 100 ? 9.43 -4.828 -18.141 1 96.88 100 GLY A O 1
ATOM 814 N N . ASP A 1 101 ? 10.312 -3.389 -16.703 1 97.62 101 ASP A N 1
ATOM 815 C CA . ASP A 1 101 ? 11.586 -4.109 -16.641 1 97.62 101 ASP A CA 1
ATOM 816 C C . ASP A 1 101 ? 11.57 -5.148 -15.531 1 97.62 101 ASP A C 1
ATOM 818 O O . ASP A 1 101 ? 12.297 -5.016 -14.539 1 97.62 101 ASP A O 1
ATOM 822 N N . PHE A 1 102 ? 10.922 -6.211 -15.727 1 98.56 102 PHE A N 1
ATOM 823 C CA . PHE A 1 102 ? 10.656 -7.211 -14.695 1 98.56 102 PHE A CA 1
ATOM 824 C C . PHE A 1 102 ? 11.914 -8.008 -14.375 1 98.56 102 PHE A C 1
ATOM 826 O O . PHE A 1 102 ? 12.125 -8.414 -13.234 1 98.56 102 PHE A O 1
ATOM 833 N N . ARG A 1 103 ? 12.773 -8.211 -15.359 1 98.38 103 ARG A N 1
ATOM 834 C CA . ARG A 1 103 ? 13.992 -8.977 -15.125 1 98.38 103 ARG A CA 1
ATOM 835 C C . ARG A 1 103 ? 14.914 -8.258 -14.148 1 98.38 103 ARG A C 1
ATOM 837 O O . ARG A 1 103 ? 15.406 -8.859 -13.195 1 98.38 103 ARG A O 1
ATOM 844 N N . SER A 1 104 ? 15.07 -6.992 -14.445 1 98.31 104 SER A N 1
ATOM 845 C CA . SER A 1 104 ? 15.906 -6.207 -13.539 1 98.31 104 SER A CA 1
ATOM 846 C C . SER A 1 104 ? 15.273 -6.113 -12.148 1 98.31 104 SER A C 1
ATOM 848 O O . SER A 1 104 ? 15.984 -6.125 -11.141 1 98.31 104 SER A O 1
ATOM 850 N N . ALA A 1 105 ? 13.984 -6.012 -12.094 1 98.62 105 ALA A N 1
ATOM 851 C CA . ALA A 1 105 ? 13.273 -5.977 -10.82 1 98.62 105 ALA A CA 1
ATOM 852 C C . ALA A 1 105 ? 13.516 -7.254 -10.023 1 98.62 105 ALA A C 1
ATOM 854 O O . ALA A 1 105 ? 13.789 -7.195 -8.82 1 98.62 105 ALA A O 1
ATOM 855 N N . VAL A 1 106 ? 13.492 -8.391 -10.672 1 98.81 106 VAL A N 1
ATOM 856 C CA . VAL A 1 106 ? 13.742 -9.672 -10.016 1 98.81 106 VAL A CA 1
ATOM 857 C C . VAL A 1 106 ? 15.133 -9.672 -9.391 1 98.81 106 VAL A C 1
ATOM 859 O O . VAL A 1 106 ? 15.312 -10.102 -8.258 1 98.81 106 VAL A O 1
ATOM 862 N N . ASN A 1 107 ? 16.094 -9.203 -10.148 1 98.19 107 ASN A N 1
ATOM 863 C CA . ASN A 1 107 ? 17.469 -9.156 -9.648 1 98.19 107 ASN A CA 1
ATOM 864 C C . ASN A 1 107 ? 17.578 -8.289 -8.398 1 98.19 107 ASN A C 1
ATOM 866 O O . ASN A 1 107 ? 18.25 -8.672 -7.434 1 98.19 107 ASN A O 1
ATOM 870 N N . ALA A 1 108 ? 16.953 -7.148 -8.445 1 97.81 108 ALA A N 1
ATOM 871 C CA . ALA A 1 108 ? 16.984 -6.242 -7.297 1 97.81 108 ALA A CA 1
ATOM 872 C C . ALA A 1 108 ? 16.312 -6.863 -6.082 1 97.81 108 ALA A C 1
ATOM 874 O O . ALA A 1 108 ? 16.844 -6.816 -4.973 1 97.81 108 ALA A O 1
ATOM 875 N N . TYR A 1 109 ? 15.133 -7.492 -6.242 1 98.56 109 TYR A N 1
ATOM 876 C CA . TYR A 1 109 ? 14.453 -8.18 -5.148 1 98.56 109 TYR A CA 1
ATOM 877 C C . TYR A 1 109 ? 15.297 -9.32 -4.605 1 98.56 109 TYR A C 1
ATOM 879 O O . TYR A 1 109 ? 15.344 -9.547 -3.396 1 98.56 109 TYR A O 1
ATOM 887 N N . THR A 1 110 ? 15.93 -10.031 -5.484 1 98.12 110 THR A N 1
ATOM 888 C CA . THR A 1 110 ? 16.75 -11.172 -5.09 1 98.12 110 THR A CA 1
ATOM 889 C C . THR A 1 110 ? 17.891 -10.734 -4.176 1 98.12 110 THR A C 1
ATOM 891 O O . THR A 1 110 ? 18.141 -11.359 -3.15 1 98.12 110 THR A O 1
ATOM 894 N N . LEU A 1 111 ? 18.5 -9.703 -4.59 1 95.75 111 LEU A N 1
ATOM 895 C CA . LEU A 1 111 ? 19.578 -9.164 -3.76 1 95.75 111 LEU A CA 1
ATOM 896 C C . LEU A 1 111 ? 19.047 -8.727 -2.4 1 95.75 111 LEU A C 1
ATOM 898 O O . LEU A 1 111 ? 19.672 -8.984 -1.37 1 95.75 111 LEU A O 1
ATOM 902 N N . ALA A 1 112 ? 17.906 -8.039 -2.359 1 96.75 112 ALA A N 1
ATOM 903 C CA . ALA A 1 112 ? 17.297 -7.602 -1.109 1 96.75 112 ALA A CA 1
ATOM 904 C C . ALA A 1 112 ? 16.922 -8.797 -0.229 1 96.75 112 ALA A C 1
ATOM 906 O O . ALA A 1 112 ? 17.094 -8.742 0.992 1 96.75 112 ALA A O 1
ATOM 907 N N . ILE A 1 113 ? 16.438 -9.844 -0.799 1 97.38 113 ILE A N 1
ATOM 908 C CA . ILE A 1 113 ? 16 -11.031 -0.076 1 97.38 113 ILE A CA 1
ATOM 909 C C . ILE A 1 113 ? 17.203 -11.703 0.591 1 97.38 113 ILE A C 1
ATOM 911 O O . ILE A 1 113 ? 17.094 -12.25 1.689 1 97.38 113 ILE A O 1
ATOM 915 N N . ARG A 1 114 ? 18.328 -11.625 -0.057 1 95.06 114 ARG A N 1
ATOM 916 C CA . ARG A 1 114 ? 19.547 -12.164 0.561 1 95.06 114 ARG A CA 1
ATOM 917 C C . ARG A 1 114 ? 19.828 -11.469 1.887 1 95.06 114 ARG A C 1
ATOM 919 O O . ARG A 1 114 ? 20.328 -12.094 2.828 1 95.06 114 ARG A O 1
ATOM 926 N N . MET A 1 115 ? 19.531 -10.234 1.918 1 94 115 MET A N 1
ATOM 927 C CA . MET A 1 115 ? 19.781 -9.445 3.115 1 94 115 MET A CA 1
ATOM 928 C C . MET A 1 115 ? 18.672 -9.633 4.145 1 94 115 MET A C 1
ATOM 930 O O . MET A 1 115 ? 18.953 -9.703 5.348 1 94 115 MET A O 1
ATOM 934 N N . CYS A 1 116 ? 17.469 -9.695 3.668 1 95.81 116 CYS A N 1
ATOM 935 C CA . CYS A 1 116 ? 16.297 -9.852 4.531 1 95.81 116 CYS A CA 1
ATOM 936 C C . CYS A 1 116 ? 15.398 -10.984 4.043 1 95.81 116 CYS A C 1
ATOM 938 O O . CYS A 1 116 ? 14.305 -10.734 3.531 1 95.81 116 CYS A O 1
ATOM 940 N N . PRO A 1 117 ? 15.734 -12.141 4.332 1 96.25 117 PRO A N 1
ATOM 941 C CA . PRO A 1 117 ? 15.023 -13.289 3.771 1 96.25 117 PRO A CA 1
ATOM 942 C C . PRO A 1 117 ? 13.625 -13.461 4.359 1 96.25 117 PRO A C 1
ATOM 944 O O . PRO A 1 117 ? 12.781 -14.133 3.762 1 96.25 117 PRO A O 1
ATOM 947 N N . ASP A 1 118 ? 13.328 -12.859 5.5 1 96.69 118 ASP A N 1
ATOM 948 C CA . ASP A 1 118 ? 12.039 -13.086 6.156 1 96.69 118 ASP A CA 1
ATOM 949 C C . ASP A 1 118 ? 11.109 -11.891 5.957 1 96.69 118 ASP A C 1
ATOM 951 O O . ASP A 1 118 ? 10.062 -11.797 6.598 1 96.69 118 ASP A O 1
ATOM 955 N N . LEU A 1 119 ? 11.477 -10.992 5.129 1 96.25 119 LEU A N 1
ATOM 956 C CA . LEU A 1 119 ? 10.617 -9.859 4.809 1 96.25 119 LEU A CA 1
ATOM 957 C C . LEU A 1 119 ? 9.633 -10.227 3.697 1 96.25 119 LEU A C 1
ATOM 959 O O . LEU A 1 119 ? 10.031 -10.375 2.539 1 96.25 119 LEU A O 1
ATOM 963 N N . TYR A 1 120 ? 8.367 -10.281 4.031 1 97.88 120 TYR A N 1
ATOM 964 C CA . TYR A 1 120 ? 7.344 -10.805 3.129 1 97.88 120 TYR A CA 1
ATOM 965 C C . TYR A 1 120 ? 7.238 -9.945 1.873 1 97.88 120 TYR A C 1
ATOM 967 O O . TYR A 1 120 ? 6.98 -10.461 0.783 1 97.88 120 TYR A O 1
ATOM 975 N N . SER A 1 121 ? 7.395 -8.633 2.039 1 97.81 121 SER A N 1
ATOM 976 C CA . SER A 1 121 ? 7.148 -7.688 0.955 1 97.81 121 SER A CA 1
ATOM 977 C C . SER A 1 121 ? 8.109 -7.914 -0.207 1 97.81 121 SER A C 1
ATOM 979 O O . SER A 1 121 ? 7.77 -7.648 -1.361 1 97.81 121 SER A O 1
ATOM 981 N N . LEU A 1 122 ? 9.305 -8.43 0.085 1 98.38 122 LEU A N 1
ATOM 982 C CA . LEU A 1 122 ? 10.289 -8.727 -0.951 1 98.38 122 LEU A CA 1
ATOM 983 C C . LEU A 1 122 ? 9.875 -9.945 -1.768 1 98.38 122 LEU A C 1
ATOM 985 O O . LEU A 1 122 ? 9.93 -9.922 -3 1 98.38 122 LEU A O 1
ATOM 989 N N . HIS A 1 123 ? 9.398 -10.93 -1.071 1 98.81 123 HIS A N 1
ATOM 990 C CA . HIS A 1 123 ? 8.906 -12.117 -1.757 1 98.81 123 HIS A CA 1
ATOM 991 C C . HIS A 1 123 ? 7.66 -11.812 -2.574 1 98.81 123 HIS A C 1
ATOM 993 O O . HIS A 1 123 ? 7.508 -12.305 -3.693 1 98.81 123 HIS A O 1
ATOM 999 N N . LEU A 1 124 ? 6.812 -11 -2.014 1 98.75 124 LEU A N 1
ATOM 1000 C CA . LEU A 1 124 ? 5.586 -10.609 -2.701 1 98.75 124 LEU A CA 1
ATOM 1001 C C . LEU A 1 124 ? 5.902 -9.852 -3.986 1 98.75 124 LEU A C 1
ATOM 1003 O O . LEU A 1 124 ? 5.34 -10.148 -5.043 1 98.75 124 LEU A O 1
ATOM 1007 N N . GLY A 1 125 ? 6.797 -8.906 -3.855 1 98.62 125 GLY A N 1
ATOM 1008 C CA . GLY A 1 125 ? 7.207 -8.133 -5.02 1 98.62 125 GLY A CA 1
ATOM 1009 C C . GLY A 1 125 ? 7.836 -8.984 -6.105 1 98.62 125 GLY A C 1
ATOM 1010 O O . GLY A 1 125 ? 7.496 -8.852 -7.281 1 98.62 125 GLY A O 1
ATOM 1011 N N . ARG A 1 126 ? 8.734 -9.82 -5.68 1 98.81 126 ARG A N 1
ATOM 1012 C CA . ARG A 1 126 ? 9.398 -10.672 -6.656 1 98.81 126 ARG A CA 1
ATOM 1013 C C . ARG A 1 126 ? 8.406 -11.633 -7.305 1 98.81 126 ARG A C 1
ATOM 1015 O O . ARG A 1 126 ? 8.523 -11.953 -8.492 1 98.81 126 ARG A O 1
ATOM 1022 N N . SER A 1 127 ? 7.406 -12.078 -6.562 1 98.94 127 SER A N 1
ATOM 1023 C CA . SER A 1 127 ? 6.391 -12.961 -7.125 1 98.94 127 SER A CA 1
ATOM 1024 C C . SER A 1 127 ? 5.625 -12.273 -8.25 1 98.94 127 SER A C 1
ATOM 1026 O O . SER A 1 127 ? 5.324 -12.898 -9.273 1 98.94 127 SER A O 1
ATOM 1028 N N . ALA A 1 128 ? 5.305 -11.031 -8.102 1 98.81 128 ALA A N 1
ATOM 1029 C CA . ALA A 1 128 ? 4.609 -10.266 -9.133 1 98.81 128 ALA A CA 1
ATOM 1030 C C . ALA A 1 128 ? 5.457 -10.148 -10.391 1 98.81 128 ALA A C 1
ATOM 1032 O O . ALA A 1 128 ? 4.934 -10.234 -11.508 1 98.81 128 ALA A O 1
ATOM 1033 N N . CYS A 1 129 ? 6.754 -9.969 -10.172 1 98.88 129 CYS A N 1
ATOM 1034 C CA . CYS A 1 129 ? 7.656 -9.898 -11.312 1 98.88 129 CYS A CA 1
ATOM 1035 C C . CYS A 1 129 ? 7.688 -11.219 -12.07 1 98.88 129 CYS A C 1
ATOM 1037 O O . CYS A 1 129 ? 7.578 -11.242 -13.297 1 98.88 129 CYS A O 1
ATOM 1039 N N . HIS A 1 130 ? 7.812 -12.297 -11.375 1 98.88 130 HIS A N 1
ATOM 1040 C CA . HIS A 1 130 ? 7.824 -13.617 -11.992 1 98.88 130 HIS A CA 1
ATOM 1041 C C . HIS A 1 130 ? 6.531 -13.883 -12.75 1 98.88 130 HIS A C 1
ATOM 1043 O O . HIS A 1 130 ? 6.551 -14.484 -13.828 1 98.88 130 HIS A O 1
ATOM 1049 N N . LEU A 1 131 ? 5.457 -13.453 -12.234 1 98.75 131 LEU A N 1
ATOM 1050 C CA . LEU A 1 131 ? 4.176 -13.633 -12.906 1 98.75 131 LEU A CA 1
ATOM 1051 C C . LEU A 1 131 ? 4.176 -12.961 -14.273 1 98.75 131 LEU A C 1
ATOM 1053 O O . LEU A 1 131 ? 3.75 -13.547 -15.266 1 98.75 131 LEU A O 1
ATOM 1057 N N . ASN A 1 132 ? 4.715 -11.805 -14.289 1 98.5 132 ASN A N 1
ATOM 1058 C CA . ASN A 1 132 ? 4.754 -11.039 -15.539 1 98.5 132 ASN A CA 1
ATOM 1059 C C . ASN A 1 132 ? 5.766 -11.625 -16.516 1 98.5 132 ASN A C 1
ATOM 1061 O O . ASN A 1 132 ? 5.617 -11.477 -17.734 1 98.5 132 ASN A O 1
ATOM 1065 N N . LEU A 1 133 ? 6.766 -12.344 -15.984 1 98.56 133 LEU A N 1
ATOM 1066 C CA . LEU A 1 133 ? 7.762 -13.008 -16.828 1 98.56 133 LEU A CA 1
ATOM 1067 C C . LEU A 1 133 ? 7.297 -14.414 -17.203 1 98.56 133 LEU A C 1
ATOM 1069 O O . LEU A 1 133 ? 8 -15.133 -17.922 1 98.56 133 LEU A O 1
ATOM 1073 N N . ARG A 1 134 ? 6.176 -14.852 -16.672 1 98.31 134 ARG A N 1
ATOM 1074 C CA . ARG A 1 134 ? 5.57 -16.156 -16.906 1 98.31 134 ARG A CA 1
ATOM 1075 C C . ARG A 1 134 ? 6.422 -17.266 -16.312 1 98.31 134 ARG A C 1
ATOM 1077 O O . ARG A 1 134 ? 6.457 -18.391 -16.844 1 98.31 134 ARG A O 1
ATOM 1084 N N . ASN A 1 135 ? 7.207 -16.859 -15.312 1 98.5 135 ASN A N 1
ATOM 1085 C CA . ASN A 1 135 ? 7.859 -17.859 -14.477 1 98.5 135 ASN A CA 1
ATOM 1086 C C . ASN A 1 135 ? 6.926 -18.375 -13.383 1 98.5 135 ASN A C 1
ATOM 1088 O O . ASN A 1 135 ? 7.098 -18.031 -12.211 1 98.5 135 ASN A O 1
ATOM 1092 N N . LEU A 1 136 ? 6.086 -19.234 -13.711 1 98.75 136 LEU A N 1
ATOM 1093 C CA . LEU A 1 136 ? 4.91 -19.516 -12.898 1 98.75 136 LEU A CA 1
ATOM 1094 C C . LEU A 1 136 ? 5.293 -20.312 -11.656 1 98.75 136 LEU A C 1
ATOM 1096 O O . LEU A 1 136 ? 4.734 -20.094 -10.578 1 98.75 136 LEU A O 1
ATOM 1100 N N . HIS A 1 137 ? 6.227 -21.203 -11.719 1 98.75 137 HIS A N 1
ATOM 1101 C CA . HIS A 1 137 ? 6.637 -21.969 -10.555 1 98.75 137 HIS A CA 1
ATOM 1102 C C . HIS A 1 137 ? 7.309 -21.078 -9.516 1 98.75 137 HIS A C 1
ATOM 1104 O O . HIS A 1 137 ? 7.051 -21.219 -8.312 1 98.75 137 HIS A O 1
ATOM 1110 N N . LYS A 1 138 ? 8.102 -20.203 -10.039 1 98.75 138 LYS A N 1
ATOM 1111 C CA . LYS A 1 138 ? 8.758 -19.25 -9.133 1 98.75 138 LYS A CA 1
ATOM 1112 C C . LYS A 1 138 ? 7.75 -18.281 -8.523 1 98.75 138 LYS A C 1
ATOM 1114 O O . LYS A 1 138 ? 7.906 -17.859 -7.375 1 98.75 138 LYS A O 1
ATOM 1119 N N . THR A 1 139 ? 6.746 -17.969 -9.305 1 98.94 139 THR A N 1
ATOM 1120 C CA . THR A 1 139 ? 5.664 -17.141 -8.789 1 98.94 139 THR A CA 1
ATOM 1121 C C . THR A 1 139 ? 4.984 -17.828 -7.598 1 98.94 139 THR A C 1
ATOM 1123 O O . THR A 1 139 ? 4.777 -17.203 -6.555 1 98.94 139 THR A O 1
ATOM 1126 N N . ILE A 1 140 ? 4.723 -19.047 -7.738 1 98.88 140 ILE A N 1
ATOM 1127 C CA . ILE A 1 140 ? 4.031 -19.797 -6.699 1 98.88 140 ILE A CA 1
ATOM 1128 C C . ILE A 1 140 ? 4.926 -19.922 -5.469 1 98.88 140 ILE A C 1
ATOM 1130 O O . ILE A 1 140 ? 4.469 -19.75 -4.336 1 98.88 140 ILE A O 1
ATOM 1134 N N . GLU A 1 141 ? 6.152 -20.188 -5.75 1 98.81 141 GLU A N 1
ATOM 1135 C CA . GLU A 1 141 ? 7.102 -20.297 -4.648 1 98.81 141 GLU A CA 1
ATOM 1136 C C . GLU A 1 141 ? 7.18 -19.016 -3.844 1 98.81 141 GLU A C 1
ATOM 1138 O O . GLU A 1 141 ? 7.023 -19.016 -2.621 1 98.81 141 GLU A O 1
ATOM 1143 N N . ASP A 1 142 ? 7.395 -17.922 -4.48 1 98.88 142 ASP A N 1
ATOM 1144 C CA . ASP A 1 142 ? 7.559 -16.625 -3.83 1 98.88 142 ASP A CA 1
ATOM 1145 C C . ASP A 1 142 ? 6.254 -16.172 -3.178 1 98.88 142 ASP A C 1
ATOM 1147 O O . ASP A 1 142 ? 6.262 -15.656 -2.059 1 98.88 142 ASP A O 1
ATOM 1151 N N . SER A 1 143 ? 5.133 -16.312 -3.859 1 98.88 143 SER A N 1
ATOM 1152 C CA . SER A 1 143 ? 3.854 -15.898 -3.291 1 98.88 143 SER A CA 1
ATOM 1153 C C . SER A 1 143 ? 3.473 -16.766 -2.1 1 98.88 143 SER A C 1
ATOM 1155 O O . SER A 1 143 ? 2.895 -16.281 -1.126 1 98.88 143 SER A O 1
ATOM 1157 N N . SER A 1 144 ? 3.828 -18.016 -2.146 1 98.88 144 SER A N 1
ATOM 1158 C CA . SER A 1 144 ? 3.588 -18.906 -1.012 1 98.88 144 SER A CA 1
ATOM 1159 C C . SER A 1 144 ? 4.422 -18.484 0.197 1 98.88 144 SER A C 1
ATOM 1161 O O . SER A 1 144 ? 3.93 -18.484 1.326 1 98.88 144 SER A O 1
ATOM 1163 N N . LYS A 1 145 ? 5.645 -18.172 -0.11 1 98.75 145 LYS A N 1
ATOM 1164 C CA . LYS A 1 145 ? 6.492 -17.688 0.971 1 98.75 145 LYS A CA 1
ATOM 1165 C C . LYS A 1 145 ? 5.918 -16.406 1.583 1 98.75 145 LYS A C 1
ATOM 1167 O O . LYS A 1 145 ? 5.93 -16.234 2.805 1 98.75 145 LYS A O 1
ATOM 1172 N N . ALA A 1 146 ? 5.418 -15.508 0.786 1 98.69 146 ALA A N 1
ATOM 1173 C CA . ALA A 1 146 ? 4.785 -14.281 1.278 1 98.69 146 ALA A CA 1
ATOM 1174 C C . ALA A 1 146 ? 3.582 -14.609 2.16 1 98.69 146 ALA A C 1
ATOM 1176 O O . ALA A 1 146 ? 3.445 -14.055 3.256 1 98.69 146 ALA A O 1
ATOM 1177 N N . VAL A 1 147 ? 2.764 -15.531 1.755 1 98.56 147 VAL A N 1
ATOM 1178 C CA . VAL A 1 147 ? 1.578 -15.93 2.51 1 98.56 147 VAL A CA 1
ATOM 1179 C C . VAL A 1 147 ? 1.993 -16.484 3.869 1 98.56 147 VAL A C 1
ATOM 1181 O O . VAL A 1 147 ? 1.363 -16.203 4.887 1 98.56 147 VAL A O 1
ATOM 1184 N N . GLU A 1 148 ? 3.006 -17.25 3.846 1 98.19 148 GLU A N 1
ATOM 1185 C CA . GLU A 1 148 ? 3.512 -17.859 5.07 1 98.19 148 GLU A CA 1
ATOM 1186 C C . GLU A 1 148 ? 3.982 -16.797 6.066 1 98.19 148 GLU A C 1
ATOM 1188 O O . GLU A 1 148 ? 3.82 -16.969 7.277 1 98.19 148 GLU A O 1
ATOM 1193 N N . LEU A 1 149 ? 4.52 -15.75 5.555 1 97.94 149 LEU A N 1
ATOM 1194 C CA . LEU A 1 149 ? 5.121 -14.727 6.398 1 97.94 149 LEU A CA 1
ATOM 1195 C C . LEU A 1 149 ? 4.074 -13.703 6.84 1 97.94 149 LEU A C 1
ATOM 1197 O O . LEU A 1 149 ? 4.285 -12.977 7.812 1 97.94 149 LEU A O 1
ATOM 1201 N N . LEU A 1 150 ? 2.971 -13.641 6.121 1 97.88 150 LEU A N 1
ATOM 1202 C CA . LEU A 1 150 ? 1.913 -12.672 6.402 1 97.88 150 LEU A CA 1
ATOM 1203 C C . LEU A 1 150 ? 0.969 -13.195 7.477 1 97.88 150 LEU A C 1
ATOM 1205 O O . LEU A 1 150 ? -0.226 -13.375 7.23 1 97.88 150 LEU A O 1
ATOM 1209 N N . VAL A 1 151 ? 1.541 -13.555 8.609 1 96.56 151 VAL A N 1
ATOM 1210 C CA . VAL A 1 151 ? 0.841 -14.023 9.805 1 96.56 151 VAL A CA 1
ATOM 1211 C C . VAL A 1 151 ? 1.324 -13.234 11.023 1 96.56 151 VAL A C 1
ATOM 1213 O O . VAL A 1 151 ? 2.514 -12.93 11.141 1 96.56 151 VAL A O 1
ATOM 1216 N N . PRO A 1 152 ? 0.437 -12.844 11.891 1 96.81 152 PRO A N 1
ATOM 1217 C CA . PRO A 1 152 ? -1.01 -13.047 11.992 1 96.81 152 PRO A CA 1
ATOM 1218 C C . PRO A 1 152 ? -1.799 -12.148 11.047 1 96.81 152 PRO A C 1
ATOM 1220 O O . PRO A 1 152 ? -1.282 -11.125 10.586 1 96.81 152 PRO A O 1
ATOM 1223 N N . ALA A 1 153 ? -2.957 -12.523 10.727 1 95.88 153 ALA A N 1
ATOM 1224 C CA . ALA A 1 153 ? -3.863 -11.719 9.914 1 95.88 153 ALA A CA 1
ATOM 1225 C C . ALA A 1 153 ? -4.379 -10.508 10.688 1 95.88 153 ALA A C 1
ATOM 1227 O O . ALA A 1 153 ? -5.121 -10.656 11.664 1 95.88 153 ALA A O 1
ATOM 1228 N N . VAL A 1 154 ? -3.969 -9.32 10.336 1 93.44 154 VAL A N 1
ATOM 1229 C CA . VAL A 1 154 ? -4.367 -8.07 10.977 1 93.44 154 VAL A CA 1
ATOM 1230 C C . VAL A 1 154 ? -4.797 -7.059 9.922 1 93.44 154 VAL A C 1
ATOM 1232 O O . VAL A 1 154 ? -4.453 -7.195 8.742 1 93.44 154 VAL A O 1
ATOM 1235 N N . PRO A 1 155 ? -5.555 -6.098 10.258 1 89.31 155 PRO A N 1
ATOM 1236 C CA . PRO A 1 155 ? -6 -5.094 9.289 1 89.31 155 PRO A CA 1
ATOM 1237 C C . PRO A 1 155 ? -4.84 -4.414 8.57 1 89.31 155 PRO A C 1
ATOM 1239 O O . PRO A 1 155 ? -4.934 -4.133 7.371 1 89.31 155 PRO A O 1
ATOM 1242 N N . SER A 1 156 ? -3.703 -4.281 9.219 1 90.06 156 SER A N 1
ATOM 1243 C CA . SER A 1 156 ? -2.584 -3.539 8.648 1 90.06 156 SER A CA 1
ATOM 1244 C C . SER A 1 156 ? -1.94 -4.301 7.496 1 90.06 156 SER A C 1
ATOM 1246 O O . SER A 1 156 ? -1.253 -3.707 6.66 1 90.06 156 SER A O 1
ATOM 1248 N N . ASN A 1 157 ? -2.115 -5.594 7.457 1 94.94 157 ASN A N 1
ATOM 1249 C CA . ASN A 1 157 ? -1.489 -6.336 6.367 1 94.94 157 ASN A CA 1
ATOM 1250 C C . ASN A 1 157 ? -2.531 -6.984 5.461 1 94.94 157 ASN A C 1
ATOM 1252 O O . ASN A 1 157 ? -2.201 -7.855 4.656 1 94.94 157 ASN A O 1
ATOM 1256 N N . ALA A 1 158 ? -3.801 -6.59 5.605 1 95.19 158 ALA A N 1
ATOM 1257 C CA . ALA A 1 158 ? -4.922 -7.188 4.883 1 95.19 158 ALA A CA 1
ATOM 1258 C C . ALA A 1 158 ? -4.727 -7.062 3.373 1 95.19 158 ALA A C 1
ATOM 1260 O O . ALA A 1 158 ? -4.883 -8.047 2.641 1 95.19 158 ALA A O 1
ATOM 1261 N N . ASN A 1 159 ? -4.316 -5.934 2.918 1 94.94 159 ASN A N 1
ATOM 1262 C CA . ASN A 1 159 ? -4.145 -5.715 1.485 1 94.94 159 ASN A CA 1
ATOM 1263 C C . ASN A 1 159 ? -3.029 -6.586 0.916 1 94.94 159 ASN A C 1
ATOM 1265 O O . ASN A 1 159 ? -3.141 -7.094 -0.201 1 94.94 159 ASN A O 1
ATOM 1269 N N . ASP A 1 160 ? -1.943 -6.703 1.64 1 97.56 160 ASP A N 1
ATOM 1270 C CA . ASP A 1 160 ? -0.823 -7.512 1.169 1 97.56 160 ASP A CA 1
ATOM 1271 C C . ASP A 1 160 ? -1.18 -9 1.169 1 97.56 160 ASP A C 1
ATOM 1273 O O . ASP A 1 160 ? -0.75 -9.742 0.289 1 97.56 160 ASP A O 1
ATOM 1277 N N . ARG A 1 161 ? -1.963 -9.406 2.172 1 98.38 161 ARG A N 1
ATOM 1278 C CA . ARG A 1 161 ? -2.455 -10.781 2.182 1 98.38 161 ARG A CA 1
ATOM 1279 C C . ARG A 1 161 ? -3.332 -11.055 0.965 1 98.38 161 ARG A C 1
ATOM 1281 O O . ARG A 1 161 ? -3.176 -12.086 0.299 1 98.38 161 ARG A O 1
ATOM 1288 N N . LYS A 1 162 ? -4.23 -10.133 0.669 1 98.06 162 LYS A N 1
ATOM 1289 C CA . LYS A 1 162 ? -5.094 -10.242 -0.501 1 98.06 162 LYS A CA 1
ATOM 1290 C C . LYS A 1 162 ? -4.273 -10.359 -1.783 1 98.06 162 LYS A C 1
ATOM 1292 O O . LYS A 1 162 ? -4.531 -11.234 -2.615 1 98.06 162 LYS A O 1
ATOM 1297 N N . GLU A 1 163 ? -3.238 -9.547 -1.866 1 98.19 163 GLU A N 1
ATOM 1298 C CA . GLU A 1 163 ? -2.41 -9.523 -3.068 1 98.19 163 GLU A CA 1
ATOM 1299 C C . GLU A 1 163 ? -1.619 -10.82 -3.221 1 98.19 163 GLU A C 1
ATOM 1301 O O . GLU A 1 163 ? -1.456 -11.328 -4.332 1 98.19 163 GLU A O 1
ATOM 1306 N N . ALA A 1 164 ? -1.134 -11.312 -2.146 1 98.81 164 ALA A N 1
ATOM 1307 C CA . ALA A 1 164 ? -0.387 -12.562 -2.189 1 98.81 164 ALA A CA 1
ATOM 1308 C C . ALA A 1 164 ? -1.257 -13.703 -2.711 1 98.81 164 ALA A C 1
ATOM 1310 O O . ALA A 1 164 ? -0.838 -14.461 -3.59 1 98.81 164 ALA A O 1
ATOM 1311 N N . HIS A 1 165 ? -2.457 -13.781 -2.225 1 98.81 165 HIS A N 1
ATOM 1312 C CA . HIS A 1 165 ? -3.393 -14.797 -2.693 1 98.81 165 HIS A CA 1
ATOM 1313 C C . HIS A 1 165 ? -3.738 -14.594 -4.164 1 98.81 165 HIS A C 1
ATOM 1315 O O . HIS A 1 165 ? -3.816 -15.555 -4.93 1 98.81 165 HIS A O 1
ATOM 1321 N N . LYS A 1 166 ? -3.93 -13.383 -4.504 1 98.62 166 LYS A N 1
ATOM 1322 C CA . LYS A 1 166 ? -4.27 -13.055 -5.887 1 98.62 166 LYS A CA 1
ATOM 1323 C C . LYS A 1 166 ? -3.174 -13.5 -6.848 1 98.62 166 LYS A C 1
ATOM 1325 O O . LYS A 1 166 ? -3.451 -14.141 -7.859 1 98.62 166 LYS A O 1
ATOM 1330 N N . ILE A 1 167 ? -1.941 -13.172 -6.531 1 98.81 167 ILE A N 1
ATOM 1331 C CA . ILE A 1 167 ? -0.805 -13.508 -7.383 1 98.81 167 ILE A CA 1
ATOM 1332 C C . ILE A 1 167 ? -0.665 -15.023 -7.492 1 98.81 167 ILE A C 1
ATOM 1334 O O . ILE A 1 167 ? -0.5 -15.562 -8.594 1 98.81 167 ILE A O 1
ATOM 1338 N N . ARG A 1 168 ? -0.74 -15.688 -6.375 1 98.88 168 ARG A N 1
ATOM 1339 C CA . ARG A 1 168 ? -0.627 -17.141 -6.391 1 98.88 168 ARG A CA 1
ATOM 1340 C C . ARG A 1 168 ? -1.77 -17.766 -7.18 1 98.88 168 ARG A C 1
ATOM 1342 O O . ARG A 1 168 ? -1.552 -18.688 -7.965 1 98.88 168 ARG A O 1
ATOM 1349 N N . GLY A 1 169 ? -2.955 -17.266 -6.973 1 98.81 169 GLY A N 1
ATOM 1350 C CA . GLY A 1 169 ? -4.102 -17.75 -7.719 1 98.81 169 GLY A CA 1
ATOM 1351 C C . GLY A 1 169 ? -3.951 -17.594 -9.219 1 98.81 169 GLY A C 1
ATOM 1352 O O . GLY A 1 169 ? -4.309 -18.5 -9.977 1 98.81 169 GLY A O 1
ATOM 1353 N N . MET A 1 170 ? -3.471 -16.484 -9.625 1 98.75 170 MET A N 1
ATOM 1354 C CA . MET A 1 170 ? -3.25 -16.25 -11.047 1 98.75 170 MET A CA 1
ATOM 1355 C C . MET A 1 170 ? -2.238 -17.234 -11.617 1 98.75 170 MET A C 1
ATOM 1357 O O . MET A 1 170 ? -2.404 -17.719 -12.734 1 98.75 170 MET A O 1
ATOM 1361 N N . ALA A 1 171 ? -1.178 -17.469 -10.883 1 98.81 171 ALA A N 1
ATOM 1362 C CA . ALA A 1 171 ? -0.17 -18.422 -11.336 1 98.81 171 ALA A CA 1
ATOM 1363 C C . ALA A 1 171 ? -0.768 -19.828 -11.477 1 98.81 171 ALA A C 1
ATOM 1365 O O . ALA A 1 171 ? -0.526 -20.516 -12.477 1 98.81 171 ALA A O 1
ATOM 1366 N N . PHE A 1 172 ? -1.572 -20.25 -10.539 1 98.75 172 PHE A N 1
ATOM 1367 C CA . PHE A 1 172 ? -2.242 -21.531 -10.609 1 98.75 172 PHE A CA 1
ATOM 1368 C C . PHE A 1 172 ? -3.16 -21.609 -11.828 1 98.75 172 PHE A C 1
ATOM 1370 O O . PHE A 1 172 ? -3.211 -22.625 -12.516 1 98.75 172 PHE A O 1
ATOM 1377 N N . GLN A 1 173 ? -3.877 -20.516 -12 1 97.81 173 GLN A N 1
ATOM 1378 C CA . GLN A 1 173 ? -4.781 -20.484 -13.148 1 97.81 173 GLN A CA 1
ATOM 1379 C C . GLN A 1 173 ? -4.02 -20.688 -14.453 1 97.81 173 GLN A C 1
ATOM 1381 O O . GLN A 1 173 ? -4.449 -21.438 -15.32 1 97.81 173 GLN A O 1
ATOM 1386 N N . LYS A 1 174 ? -2.906 -20.047 -14.617 1 97.75 174 LYS A N 1
ATOM 1387 C CA . LYS A 1 174 ? -2.105 -20.125 -15.836 1 97.75 174 LYS A CA 1
ATOM 1388 C C . LYS A 1 174 ? -1.503 -21.516 -16.016 1 97.75 174 LYS A C 1
ATOM 1390 O O . LYS A 1 174 ? -1.226 -21.938 -17.141 1 97.75 174 LYS A O 1
ATOM 1395 N N . LEU A 1 175 ? -1.279 -22.219 -14.922 1 97.81 175 LEU A N 1
ATOM 1396 C CA . LEU A 1 175 ? -0.801 -23.609 -14.961 1 97.81 175 LEU A CA 1
ATOM 1397 C C . LEU A 1 175 ? -1.963 -24.578 -15.117 1 97.81 175 LEU A C 1
ATOM 1399 O O . LEU A 1 175 ? -1.766 -25.797 -15.086 1 97.81 175 LEU A O 1
ATOM 1403 N N . GLU A 1 176 ? -3.219 -23.984 -15.148 1 96.19 176 GLU A N 1
ATOM 1404 C CA . GLU A 1 176 ? -4.449 -24.75 -15.32 1 96.19 176 GLU A CA 1
ATOM 1405 C C . GLU A 1 176 ? -4.754 -25.594 -14.086 1 96.19 176 GLU A C 1
ATOM 1407 O O . GLU A 1 176 ? -5.309 -26.688 -14.195 1 96.19 176 GLU A O 1
ATOM 1412 N N . LEU A 1 177 ? -4.254 -25.219 -12.992 1 97.56 177 LEU A N 1
ATOM 1413 C CA . LEU A 1 177 ? -4.645 -25.766 -11.695 1 97.56 177 LEU A CA 1
ATOM 1414 C C . LEU A 1 177 ? -5.793 -24.969 -11.086 1 97.56 177 LEU A C 1
ATOM 1416 O O . LEU A 1 177 ? -5.602 -24.234 -10.125 1 97.56 177 LEU A O 1
ATOM 1420 N N . TYR A 1 178 ? -6.988 -25.203 -11.523 1 97.31 178 TYR A N 1
ATOM 1421 C CA . TYR A 1 178 ? -8.141 -24.328 -11.336 1 97.31 178 TYR A CA 1
ATOM 1422 C C . TYR A 1 178 ? -8.68 -24.438 -9.914 1 97.31 178 TYR A C 1
ATOM 1424 O O . TYR A 1 178 ? -9.156 -23.453 -9.352 1 97.31 178 TYR A O 1
ATOM 1432 N N . VAL A 1 179 ? -8.609 -25.562 -9.328 1 97.44 179 VAL A N 1
ATOM 1433 C CA . VAL A 1 179 ? -9.109 -25.703 -7.969 1 97.44 179 VAL A CA 1
ATOM 1434 C C . VAL A 1 179 ? -8.25 -24.875 -7.012 1 97.44 179 VAL A C 1
ATOM 1436 O O . VAL A 1 179 ? -8.773 -24.125 -6.184 1 97.44 179 VAL A O 1
ATOM 1439 N N . GLU A 1 180 ? -6.887 -25.109 -7.188 1 98.12 180 GLU A N 1
ATOM 1440 C CA . GLU A 1 180 ? -5.957 -24.344 -6.367 1 98.12 180 GLU A CA 1
ATOM 1441 C C . GLU A 1 180 ? -6.125 -22.844 -6.598 1 98.12 180 GLU A C 1
ATOM 1443 O O . GLU A 1 180 ? -6.113 -22.062 -5.648 1 98.12 180 GLU A O 1
ATOM 1448 N N . SER A 1 181 ? -6.336 -22.531 -7.797 1 98.62 181 SER A N 1
ATOM 1449 C CA . SER A 1 181 ? -6.539 -21.125 -8.156 1 98.62 181 SER A CA 1
ATOM 1450 C C . SER A 1 181 ? -7.781 -20.562 -7.48 1 98.62 181 SER A C 1
ATOM 1452 O O . SER A 1 181 ? -7.723 -19.5 -6.859 1 98.62 181 SER A O 1
ATOM 1454 N N . LEU A 1 182 ? -8.828 -21.234 -7.504 1 98.38 182 LEU A N 1
ATOM 1455 C CA . LEU A 1 182 ? -10.094 -20.781 -6.918 1 98.38 182 LEU A CA 1
ATOM 1456 C C . LEU A 1 182 ? -9.961 -20.625 -5.406 1 98.38 182 LEU A C 1
ATOM 1458 O O . LEU A 1 182 ? -10.523 -19.688 -4.828 1 98.38 182 LEU A O 1
ATOM 1462 N N . MET A 1 183 ? -9.25 -21.531 -4.785 1 98.56 183 MET A N 1
ATOM 1463 C CA . MET A 1 183 ? -9.039 -21.438 -3.342 1 98.56 183 MET A CA 1
ATOM 1464 C C . MET A 1 183 ? -8.352 -20.125 -2.98 1 98.56 183 MET A C 1
ATOM 1466 O O . MET A 1 183 ? -8.734 -19.469 -2.006 1 98.56 183 MET A O 1
ATOM 1470 N N . ASP A 1 184 ? -7.391 -19.75 -3.781 1 98.75 184 ASP A N 1
ATOM 1471 C CA . ASP A 1 184 ? -6.668 -18.516 -3.529 1 98.75 184 ASP A CA 1
ATOM 1472 C C . ASP A 1 184 ? -7.551 -17.297 -3.793 1 98.75 184 ASP A C 1
ATOM 1474 O O . ASP A 1 184 ? -7.531 -16.328 -3.027 1 98.75 184 ASP A O 1
ATOM 1478 N N . PHE A 1 185 ? -8.32 -17.312 -4.844 1 98.69 185 PHE A N 1
ATOM 1479 C CA . PHE A 1 185 ? -9.195 -16.188 -5.148 1 98.69 185 PHE A CA 1
ATOM 1480 C C . PHE A 1 185 ? -10.281 -16.047 -4.082 1 98.69 185 PHE A C 1
ATOM 1482 O O . PHE A 1 185 ? -10.617 -14.93 -3.686 1 98.69 185 PHE A O 1
ATOM 1489 N N . GLU A 1 186 ? -10.742 -17.141 -3.6 1 98.31 186 GLU A N 1
ATOM 1490 C CA . GLU A 1 186 ? -11.734 -17.094 -2.527 1 98.31 186 GLU A CA 1
ATOM 1491 C C . GLU A 1 186 ? -11.125 -16.547 -1.238 1 98.31 186 GLU A C 1
ATOM 1493 O O . GLU A 1 186 ? -11.773 -15.789 -0.519 1 98.31 186 GLU A O 1
ATOM 1498 N N . ALA A 1 187 ? -9.93 -17.016 -0.987 1 98.56 187 ALA A N 1
ATOM 1499 C CA . ALA A 1 187 ? -9.234 -16.484 0.183 1 98.56 187 ALA A CA 1
ATOM 1500 C C . ALA A 1 187 ? -9.055 -14.977 0.077 1 98.56 187 ALA A C 1
ATOM 1502 O O . ALA A 1 187 ? -9.227 -14.25 1.062 1 98.56 187 ALA A O 1
ATOM 1503 N N . ALA A 1 188 ? -8.727 -14.492 -1.088 1 98.44 188 ALA A N 1
ATOM 1504 C CA . ALA A 1 188 ? -8.562 -13.055 -1.326 1 98.44 188 ALA A CA 1
ATOM 1505 C C . ALA A 1 188 ? -9.883 -12.32 -1.159 1 98.44 188 ALA A C 1
ATOM 1507 O O . ALA A 1 188 ? -9.93 -11.234 -0.57 1 98.44 188 ALA A O 1
ATOM 1508 N N . LEU A 1 189 ? -10.984 -12.922 -1.57 1 97.38 189 LEU A N 1
ATOM 1509 C CA . LEU A 1 189 ? -12.305 -12.289 -1.516 1 97.38 189 LEU A CA 1
ATOM 1510 C C . LEU A 1 189 ? -12.828 -12.266 -0.085 1 97.38 189 LEU A C 1
ATOM 1512 O O . LEU A 1 189 ? -13.648 -11.406 0.261 1 97.38 189 LEU A O 1
ATOM 1516 N N . LYS A 1 190 ? -12.367 -13.211 0.737 1 97 190 LYS A N 1
ATOM 1517 C CA . LYS A 1 190 ? -12.719 -13.18 2.154 1 97 190 LYS A CA 1
ATOM 1518 C C . LYS A 1 190 ? -12.117 -11.961 2.844 1 97 190 LYS A C 1
ATOM 1520 O O . LYS A 1 190 ? -12.695 -11.43 3.799 1 97 190 LYS A O 1
ATOM 1525 N N . ILE A 1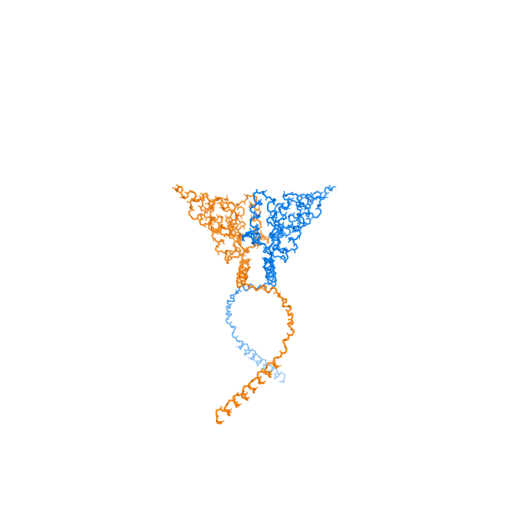 191 ? -11.008 -11.539 2.301 1 96.19 191 ILE A N 1
ATOM 1526 C CA . ILE A 1 191 ? -10.336 -10.375 2.867 1 96.19 191 ILE A CA 1
ATOM 1527 C C . ILE A 1 191 ? -10.977 -9.094 2.342 1 96.19 191 ILE A C 1
ATOM 1529 O O . ILE A 1 191 ? -11.227 -8.156 3.105 1 96.19 191 ILE A O 1
ATOM 1533 N N . ASP A 1 192 ? -11.266 -9.031 1.073 1 95.06 192 ASP A N 1
ATOM 1534 C CA . ASP A 1 192 ? -11.875 -7.879 0.415 1 95.06 192 ASP A CA 1
ATOM 1535 C C . ASP A 1 192 ? -12.938 -8.312 -0.589 1 95.06 192 ASP A C 1
ATOM 1537 O O . ASP A 1 192 ? -12.625 -8.602 -1.746 1 95.06 192 ASP A O 1
ATOM 1541 N N . ALA A 1 193 ? -14.102 -8.172 -0.188 1 94.25 193 ALA A N 1
ATOM 1542 C CA . ALA A 1 193 ? -15.219 -8.664 -0.994 1 94.25 193 ALA A CA 1
ATOM 1543 C C . ALA A 1 193 ? -15.547 -7.691 -2.123 1 94.25 193 ALA A C 1
ATOM 1545 O O . ALA A 1 193 ? -16.297 -8.031 -3.047 1 94.25 193 ALA A O 1
ATOM 1546 N N . ASN A 1 194 ? -14.914 -6.535 -2.164 1 93.81 194 ASN A N 1
ATOM 1547 C CA . ASN A 1 194 ? -15.266 -5.496 -3.129 1 93.81 194 ASN A CA 1
ATOM 1548 C C . ASN A 1 194 ? -14.281 -5.469 -4.301 1 93.81 194 ASN A C 1
ATOM 1550 O O . ASN A 1 194 ? -14.445 -4.676 -5.23 1 93.81 194 ASN A O 1
ATOM 1554 N N . ASP A 1 195 ? -13.312 -6.344 -4.27 1 94.75 195 ASP A N 1
ATOM 1555 C CA . ASP A 1 195 ? -12.336 -6.34 -5.355 1 94.75 195 ASP A CA 1
ATOM 1556 C C . ASP A 1 195 ? -12.922 -6.965 -6.621 1 94.75 195 ASP A C 1
ATOM 1558 O O . ASP A 1 195 ? -12.992 -8.188 -6.738 1 94.75 195 ASP A O 1
ATOM 1562 N N . GLU A 1 196 ? -13.242 -6.18 -7.602 1 94.06 196 GLU A N 1
ATOM 1563 C CA . GLU A 1 196 ? -13.961 -6.629 -8.789 1 94.06 196 GLU A CA 1
ATOM 1564 C C . GLU A 1 196 ? -13.078 -7.484 -9.688 1 94.06 196 GLU A C 1
ATOM 1566 O O . GLU A 1 196 ? -13.555 -8.406 -10.344 1 94.06 196 GLU A O 1
ATOM 1571 N N . GLU A 1 197 ? -11.836 -7.156 -9.719 1 95 197 GLU A N 1
ATOM 1572 C CA . GLU A 1 197 ? -10.906 -7.949 -10.523 1 95 197 GLU A CA 1
ATOM 1573 C C . GLU A 1 197 ? -10.844 -9.391 -10.031 1 95 197 GLU A C 1
ATOM 1575 O O . GLU A 1 197 ? -10.914 -10.328 -10.828 1 95 197 GLU A O 1
ATOM 1580 N N . ILE A 1 198 ? -10.711 -9.539 -8.742 1 96.81 198 ILE A N 1
ATOM 1581 C CA . ILE A 1 198 ? -10.617 -10.867 -8.156 1 96.81 198 ILE A CA 1
ATOM 1582 C C . ILE A 1 198 ? -11.945 -11.602 -8.32 1 96.81 198 ILE A C 1
ATOM 1584 O O . ILE A 1 198 ? -11.977 -12.805 -8.578 1 96.81 198 ILE A O 1
ATOM 1588 N N . LYS A 1 199 ? -13.023 -10.875 -8.164 1 96.31 199 LYS A N 1
ATOM 1589 C CA . LYS A 1 199 ? -14.336 -11.469 -8.375 1 96.31 199 LYS A CA 1
ATOM 1590 C C . LYS A 1 199 ? -14.469 -12.039 -9.781 1 96.31 199 LYS A C 1
ATOM 1592 O O . LYS A 1 199 ? -14.969 -13.148 -9.961 1 96.31 199 LYS A O 1
ATOM 1597 N N . GLN A 1 200 ? -14.047 -11.297 -10.672 1 96.69 200 GLN A N 1
ATOM 1598 C CA . GLN A 1 200 ? -14.133 -11.719 -12.062 1 96.69 200 GLN A CA 1
ATOM 1599 C C . GLN A 1 200 ? -13.273 -12.961 -12.312 1 96.69 200 GLN A C 1
ATOM 1601 O O . GLN A 1 200 ? -13.711 -13.891 -12.992 1 96.69 200 GLN A O 1
ATOM 1606 N N . LYS A 1 201 ? -12.102 -12.938 -11.812 1 97.19 201 LYS A N 1
ATOM 1607 C CA . LYS A 1 201 ? -11.203 -14.078 -11.992 1 97.19 201 LYS A CA 1
ATOM 1608 C C . LYS A 1 201 ? -11.781 -15.336 -11.344 1 97.19 201 LYS A C 1
ATOM 1610 O O . LYS A 1 201 ? -11.727 -16.422 -11.922 1 97.19 201 LYS A O 1
ATOM 1615 N N . ALA A 1 202 ? -12.273 -15.156 -10.117 1 97.62 202 ALA A N 1
ATOM 1616 C CA . ALA A 1 202 ? -12.906 -16.281 -9.422 1 97.62 202 ALA A CA 1
ATOM 1617 C C . ALA A 1 202 ? -14.078 -16.828 -10.227 1 97.62 202 ALA A C 1
ATOM 1619 O O . ALA A 1 202 ? -14.242 -18.047 -10.328 1 97.62 202 ALA A O 1
ATOM 1620 N N . TYR A 1 203 ? -14.836 -15.977 -10.789 1 96.56 203 TYR A N 1
ATOM 1621 C CA . TYR A 1 203 ? -15.992 -16.375 -11.594 1 96.56 203 TYR A CA 1
ATOM 1622 C C . TYR A 1 203 ? -15.547 -17.188 -12.812 1 96.56 203 TYR A C 1
ATOM 1624 O O . TYR A 1 203 ? -16.141 -18.219 -13.125 1 96.56 203 TYR A O 1
ATOM 1632 N N . GLU A 1 204 ? -14.555 -16.688 -13.469 1 96 204 GLU A N 1
ATOM 1633 C CA . GLU A 1 204 ? -14.031 -17.375 -14.648 1 96 204 GLU A CA 1
ATOM 1634 C C . GLU A 1 204 ? -13.547 -18.781 -14.289 1 96 204 GLU A C 1
ATOM 1636 O O . GLU A 1 204 ? -13.844 -19.75 -15 1 96 204 GLU A O 1
ATOM 1641 N N . VAL A 1 205 ? -12.812 -18.875 -13.289 1 96.88 205 VAL A N 1
ATOM 1642 C CA . VAL A 1 205 ? -12.234 -20.156 -12.875 1 96.88 205 VAL A CA 1
ATOM 1643 C C . VAL A 1 205 ? -13.344 -21.109 -12.445 1 96.88 205 VAL A C 1
ATOM 1645 O O . VAL A 1 205 ? -13.305 -22.297 -12.766 1 96.88 205 VAL A O 1
ATOM 1648 N N . ARG A 1 206 ? -14.312 -20.594 -11.727 1 95.31 206 ARG A N 1
ATOM 1649 C CA . ARG A 1 206 ? -15.453 -21.406 -11.297 1 95.31 206 ARG A CA 1
ATOM 1650 C C . ARG A 1 206 ? -16.203 -21.969 -12.5 1 95.31 206 ARG A C 1
ATOM 1652 O O . ARG A 1 206 ? -16.594 -23.141 -12.508 1 95.31 206 ARG A O 1
ATOM 1659 N N . ASN A 1 207 ? -16.438 -21.125 -13.453 1 93.94 207 ASN A N 1
ATOM 1660 C CA . ASN A 1 207 ? -17.141 -21.547 -14.664 1 93.94 207 ASN A CA 1
ATOM 1661 C C . ASN A 1 207 ? -16.359 -22.641 -15.398 1 93.94 207 ASN A C 1
ATOM 1663 O O . ASN A 1 207 ? -16.953 -23.562 -15.969 1 93.94 207 ASN A O 1
ATOM 1667 N N . PHE A 1 208 ? -15.094 -22.469 -15.422 1 91.31 208 PHE A N 1
ATOM 1668 C CA . PHE A 1 208 ? -14.266 -23.469 -16.078 1 91.31 208 PHE A CA 1
ATOM 1669 C C . PHE A 1 208 ? -14.367 -24.812 -15.359 1 91.31 208 PHE A C 1
ATOM 1671 O O . PHE A 1 208 ? -14.422 -25.859 -16 1 91.31 208 PHE A O 1
ATOM 1678 N N . ILE A 1 209 ? -14.391 -24.766 -14.102 1 91.5 209 ILE A N 1
ATOM 1679 C CA . ILE A 1 209 ? -14.492 -25.984 -13.305 1 91.5 209 ILE A CA 1
ATOM 1680 C C . ILE A 1 209 ? -15.852 -26.641 -13.531 1 91.5 209 ILE A C 1
ATOM 1682 O O . ILE A 1 209 ? -15.938 -27.859 -13.68 1 91.5 209 ILE A O 1
ATOM 1686 N N . GLU A 1 210 ? -16.859 -25.812 -13.469 1 90 210 GLU A N 1
ATOM 1687 C CA . GLU A 1 210 ? -18.219 -26.328 -13.586 1 90 210 GLU A CA 1
ATOM 1688 C C . GLU A 1 210 ? -18.484 -26.875 -14.984 1 90 210 GLU A C 1
ATOM 1690 O O . GLU A 1 210 ? -19.172 -27.891 -15.141 1 90 210 GLU A O 1
ATOM 1695 N N . LYS A 1 211 ? -18.188 -26.094 -16 1 87.44 211 LYS A N 1
ATOM 1696 C CA . LYS A 1 211 ? -18.422 -26.547 -17.375 1 87.44 211 LYS A CA 1
ATOM 1697 C C . LYS A 1 211 ? -17.516 -27.719 -17.703 1 87.44 211 LYS A C 1
ATOM 1699 O O . LYS A 1 211 ? -17.75 -28.438 -18.688 1 87.44 211 LYS A O 1
ATOM 1704 N N . GLY A 1 212 ? -16.844 -28.203 -16.719 1 7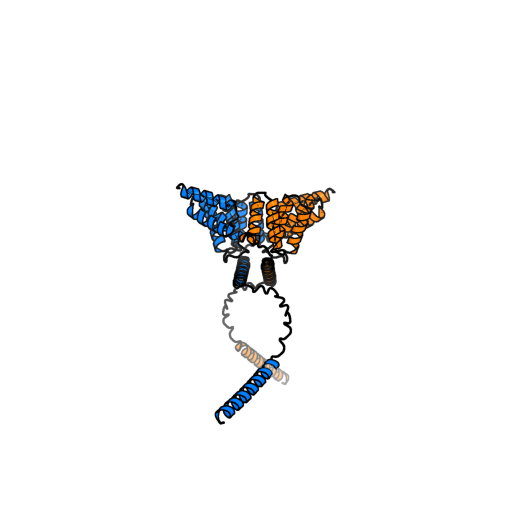0.69 212 GLY A N 1
ATOM 1705 C CA . GLY A 1 212 ? -15.953 -29.328 -16.953 1 70.69 212 GLY A CA 1
ATOM 1706 C C . GLY A 1 212 ? -14.625 -28.906 -17.562 1 70.69 212 GLY A C 1
ATOM 1707 O O . GLY A 1 212 ? -14.57 -28.016 -18.406 1 70.69 212 GLY A O 1
ATOM 1708 N N . ILE A 1 213 ? -13.406 -29.172 -16.938 1 52.78 213 ILE A N 1
ATOM 1709 C CA . ILE A 1 213 ? -12.047 -29.062 -17.453 1 52.78 213 ILE A CA 1
ATOM 1710 C C . ILE A 1 213 ? -11.906 -29.922 -18.703 1 52.78 213 ILE A C 1
ATOM 1712 O O . ILE A 1 213 ? -12.391 -31.062 -18.75 1 52.78 213 ILE A O 1
ATOM 1716 N N . MET B 1 1 ? 93.438 -0.369 54.406 1 36 1 MET B N 1
ATOM 1717 C CA . MET B 1 1 ? 92.625 -1.549 54.781 1 36 1 MET B CA 1
ATOM 1718 C C . MET B 1 1 ? 91.125 -1.267 54.688 1 36 1 MET B C 1
ATOM 1720 O O . MET B 1 1 ? 90.375 -2.18 54.469 1 36 1 MET B O 1
ATOM 1724 N N . LYS B 1 2 ? 90.812 0.05 54.844 1 46.75 2 LYS B N 1
ATOM 1725 C CA . LYS B 1 2 ? 89.375 0.397 55.062 1 46.75 2 LYS B CA 1
ATOM 1726 C C . LYS B 1 2 ? 88.625 0.401 53.719 1 46.75 2 LYS B C 1
ATOM 1728 O O . LYS B 1 2 ? 87.375 0.268 53.688 1 46.75 2 LYS B O 1
ATOM 1733 N N . LEU B 1 3 ? 89.375 0.671 52.562 1 49.41 3 LEU B N 1
ATOM 1734 C CA . LEU B 1 3 ? 88.75 0.751 51.25 1 49.41 3 LEU B CA 1
ATOM 1735 C C . LEU B 1 3 ? 88.25 -0.623 50.812 1 49.41 3 LEU B C 1
ATOM 1737 O O . LEU B 1 3 ? 87.25 -0.732 50.094 1 49.41 3 LEU B O 1
ATOM 1741 N N . LEU B 1 4 ? 89.062 -1.689 51.219 1 54.09 4 LEU B N 1
ATOM 1742 C CA . LEU B 1 4 ? 88.812 -3.051 50.781 1 54.09 4 LEU B CA 1
ATOM 1743 C C . LEU B 1 4 ? 87.5 -3.564 51.406 1 54.09 4 LEU B C 1
ATOM 1745 O O . LEU B 1 4 ? 86.812 -4.371 50.812 1 54.09 4 LEU B O 1
ATOM 1749 N N . SER B 1 5 ? 87.25 -3.094 52.719 1 54.78 5 SER B N 1
ATOM 1750 C CA . SER B 1 5 ? 86.125 -3.623 53.469 1 54.78 5 SER B CA 1
ATOM 1751 C C . SER B 1 5 ? 84.812 -3.139 52.875 1 54.78 5 SER B C 1
ATOM 1753 O O . SER B 1 5 ? 83.812 -3.887 52.812 1 54.78 5 SER B O 1
ATOM 1755 N N . LYS B 1 6 ? 84.875 -1.916 52.344 1 56.53 6 LYS B N 1
ATOM 1756 C CA . LYS B 1 6 ? 83.625 -1.367 51.781 1 56.53 6 LYS B CA 1
ATOM 1757 C C . LYS B 1 6 ? 83.25 -2.086 50.5 1 56.53 6 LYS B C 1
ATOM 1759 O O . LYS B 1 6 ? 82.062 -2.271 50.188 1 56.53 6 LYS B O 1
ATOM 1764 N N . GLN B 1 7 ? 84.312 -2.482 49.75 1 52.31 7 GLN B N 1
ATOM 1765 C CA . GLN B 1 7 ? 84.062 -3.156 48.5 1 52.31 7 GLN B CA 1
ATOM 1766 C C . GLN B 1 7 ? 83.438 -4.531 48.719 1 52.31 7 GLN B C 1
ATOM 1768 O O . GLN B 1 7 ? 82.562 -4.961 47.969 1 52.31 7 GLN B O 1
ATOM 1773 N N . LYS B 1 8 ? 83.875 -5.18 49.812 1 59.5 8 LYS B N 1
ATOM 1774 C CA . LYS B 1 8 ? 83.312 -6.508 50.125 1 59.5 8 LYS B CA 1
ATOM 1775 C C . LYS B 1 8 ? 81.875 -6.426 50.531 1 59.5 8 LYS B C 1
ATOM 1777 O O . LYS B 1 8 ? 81.062 -7.285 50.156 1 59.5 8 LYS B O 1
ATOM 1782 N N . GLU B 1 9 ? 81.625 -5.383 51.406 1 59.28 9 GLU B N 1
ATOM 1783 C CA . GLU B 1 9 ? 80.25 -5.195 51.812 1 59.28 9 GLU B CA 1
ATOM 1784 C C . GLU B 1 9 ? 79.375 -4.922 50.625 1 59.28 9 GLU B C 1
ATOM 1786 O O . GLU B 1 9 ? 78.25 -5.434 50.562 1 59.28 9 GLU B O 1
ATOM 1791 N N . LEU B 1 10 ? 79.938 -4.09 49.594 1 57.62 10 LEU B N 1
ATOM 1792 C CA . LEU B 1 10 ? 79.188 -3.803 48.406 1 57.62 10 LEU B CA 1
ATOM 1793 C C . LEU B 1 10 ? 79 -5.066 47.594 1 57.62 10 LEU B C 1
ATOM 1795 O O . LEU B 1 10 ? 77.875 -5.293 47.062 1 57.62 10 LEU B O 1
ATOM 1799 N N . ASP B 1 11 ? 80 -5.875 47.562 1 60.84 11 ASP B N 1
ATOM 1800 C CA . ASP B 1 11 ? 79.875 -7.117 46.781 1 60.84 11 ASP B CA 1
ATOM 1801 C C . ASP B 1 11 ? 78.875 -8.062 47.438 1 60.84 11 ASP B C 1
ATOM 1803 O O . ASP B 1 11 ? 78.125 -8.734 46.719 1 60.84 11 ASP B O 1
ATOM 1807 N N . SER B 1 12 ? 78.938 -8.07 48.844 1 61.22 12 SER B N 1
ATOM 1808 C CA . SER B 1 12 ? 78 -8.906 49.562 1 61.22 12 SER B CA 1
ATOM 1809 C C . SER B 1 12 ? 76.562 -8.43 49.312 1 61.22 12 SER B C 1
ATOM 1811 O O . SER B 1 12 ? 75.625 -9.234 49.125 1 61.22 12 SER B O 1
ATOM 1813 N N . LEU B 1 13 ? 76.438 -7.035 49.344 1 59.03 13 LEU B N 1
ATOM 1814 C CA . LEU B 1 13 ? 75.125 -6.48 49.094 1 59.03 13 LEU B CA 1
ATOM 1815 C C . LEU B 1 13 ? 74.688 -6.781 47.688 1 59.03 13 LEU B C 1
ATOM 1817 O O . LEU B 1 13 ? 73.5 -7.105 47.469 1 59.03 13 LEU B O 1
ATOM 1821 N N . LEU B 1 14 ? 75.625 -6.754 46.719 1 59.66 14 LEU B N 1
ATOM 1822 C CA . LEU B 1 14 ? 75.312 -7.051 45.344 1 59.66 14 LEU B CA 1
ATOM 1823 C C . LEU B 1 14 ? 74.875 -8.508 45.156 1 59.66 14 LEU B C 1
ATOM 1825 O O . LEU B 1 14 ? 74 -8.82 44.406 1 59.66 14 LEU B O 1
ATOM 1829 N N . THR B 1 15 ? 75.625 -9.383 45.906 1 64.44 15 THR B N 1
ATOM 1830 C CA . THR B 1 15 ? 75.312 -10.797 45.844 1 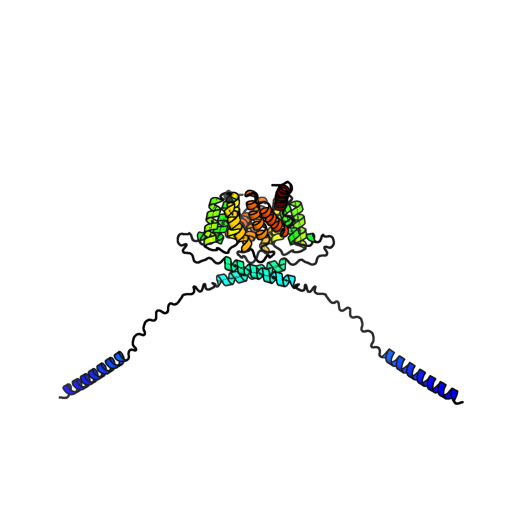64.44 15 THR B CA 1
ATOM 1831 C C . THR B 1 15 ? 73.875 -11.039 46.406 1 64.44 15 THR B C 1
ATOM 1833 O O . THR B 1 15 ? 73.125 -11.836 45.875 1 64.44 15 THR B O 1
ATOM 1836 N N . LEU B 1 16 ? 73.688 -10.32 47.562 1 58.75 16 LEU B N 1
ATOM 1837 C CA . LEU B 1 16 ? 72.312 -10.469 48.156 1 58.75 16 LEU B CA 1
ATOM 1838 C C . LEU B 1 16 ? 71.25 -9.961 47.219 1 58.75 16 LEU B C 1
ATOM 1840 O O . LEU B 1 16 ? 70.188 -10.578 47.094 1 58.75 16 LEU B O 1
ATOM 1844 N N . TYR B 1 17 ? 71.5 -8.836 46.531 1 58.69 17 TYR B N 1
ATOM 1845 C CA . TYR B 1 17 ? 70.562 -8.305 45.594 1 58.69 17 TYR B CA 1
ATOM 1846 C C . TYR B 1 17 ? 70.312 -9.273 44.438 1 58.69 17 TYR B C 1
ATOM 1848 O O . TYR B 1 17 ? 69.188 -9.461 44 1 58.69 17 TYR B O 1
ATOM 1856 N N . ARG B 1 18 ? 71.438 -9.852 43.969 1 56.03 18 ARG B N 1
ATOM 1857 C CA . ARG B 1 18 ? 71.25 -10.805 42.875 1 56.03 18 ARG B CA 1
ATOM 1858 C C . ARG B 1 18 ? 70.438 -12 43.312 1 56.03 18 ARG B C 1
ATOM 1860 O O . ARG B 1 18 ? 69.562 -12.477 42.562 1 56.03 18 ARG B O 1
ATOM 1867 N N . LYS B 1 19 ? 70.688 -12.484 44.531 1 60.16 19 LYS B N 1
ATOM 1868 C CA . LYS B 1 19 ? 69.875 -13.609 45.031 1 60.16 19 LYS B CA 1
ATOM 1869 C C . LYS B 1 19 ? 68.438 -13.234 45.156 1 60.16 19 LYS B C 1
ATOM 1871 O O . LYS B 1 19 ? 67.562 -14.039 44.844 1 60.16 19 LYS B O 1
ATOM 1876 N N . GLN B 1 20 ? 68.188 -12.016 45.719 1 56.22 20 GLN B N 1
ATOM 1877 C CA . GLN B 1 20 ? 66.812 -11.578 45.844 1 56.22 20 GLN B CA 1
ATOM 1878 C C . GLN B 1 20 ? 66.125 -11.469 44.469 1 56.22 20 GLN B C 1
ATOM 1880 O O . GLN B 1 20 ? 64.938 -11.844 44.312 1 56.22 20 GLN B O 1
ATOM 1885 N N . LEU B 1 21 ? 66.875 -10.922 43.438 1 56.56 21 LEU B N 1
ATOM 1886 C CA . LEU B 1 21 ? 66.312 -10.859 42.062 1 56.56 21 LEU B CA 1
ATOM 1887 C C . LEU B 1 21 ? 66 -12.258 41.562 1 56.56 21 LEU B C 1
ATOM 1889 O O . LEU B 1 21 ? 65 -12.461 40.875 1 56.56 21 LEU B O 1
ATOM 1893 N N . GLN B 1 22 ? 66.938 -13.156 41.812 1 54.94 22 GLN B N 1
ATOM 1894 C CA . GLN B 1 22 ? 66.75 -14.523 41.344 1 54.94 22 GLN B CA 1
ATOM 1895 C C . GLN B 1 22 ? 65.5 -15.125 42 1 54.94 22 GLN B C 1
ATOM 1897 O O . GLN B 1 22 ? 64.688 -15.82 41.344 1 54.94 22 GLN B O 1
ATOM 1902 N N . ARG B 1 23 ? 65.312 -14.953 43.344 1 53.5 23 ARG B N 1
ATOM 1903 C CA . ARG B 1 23 ? 64.125 -15.469 44 1 53.5 23 ARG B CA 1
ATOM 1904 C C . ARG B 1 23 ? 62.875 -14.836 43.438 1 53.5 23 ARG B C 1
ATOM 1906 O O . ARG B 1 23 ? 61.844 -15.508 43.344 1 53.5 23 ARG B O 1
ATOM 1913 N N . LEU B 1 24 ? 62.844 -13.523 43.25 1 50.97 24 LEU B N 1
ATOM 1914 C CA . LEU B 1 24 ? 61.656 -12.891 42.656 1 50.97 24 LEU B CA 1
ATOM 1915 C C . LEU B 1 24 ? 61.375 -13.445 41.25 1 50.97 24 LEU B C 1
ATOM 1917 O O . LEU B 1 24 ? 60.219 -13.57 40.875 1 50.97 24 LEU B O 1
ATOM 1921 N N . SER B 1 25 ? 62.438 -13.695 40.469 1 48.16 25 SER B N 1
ATOM 1922 C CA . SER B 1 25 ? 62.219 -14.273 39.156 1 48.16 25 SER B CA 1
ATOM 1923 C C . SER B 1 25 ? 61.562 -15.641 39.25 1 48.16 25 SER B C 1
ATOM 1925 O O . SER B 1 25 ? 60.812 -16.047 38.344 1 48.16 25 SER B O 1
ATOM 1927 N N . GLU B 1 26 ? 62.062 -16.391 40.25 1 50.97 26 GLU B N 1
ATOM 1928 C CA . GLU B 1 26 ? 61.5 -17.734 40.344 1 50.97 26 GLU B CA 1
ATOM 1929 C C . GLU B 1 26 ? 60 -17.688 40.719 1 50.97 26 GLU B C 1
ATOM 1931 O O . GLU B 1 26 ? 59.281 -18.688 40.531 1 50.97 26 GLU B O 1
ATOM 1936 N N . GLN B 1 27 ? 59.656 -16.766 41.562 1 46.41 27 GLN B N 1
ATOM 1937 C CA . GLN B 1 27 ? 58.25 -16.766 41.938 1 46.41 27 GLN B CA 1
ATOM 1938 C C . GLN B 1 27 ? 57.375 -16.297 40.781 1 46.41 27 GLN B C 1
ATOM 1940 O O . GLN B 1 27 ? 56.25 -15.805 41 1 46.41 27 GLN B O 1
ATOM 1945 N N . ILE B 1 28 ? 57.969 -15.992 39.594 1 43 28 ILE B N 1
ATOM 1946 C CA . ILE B 1 28 ? 57.062 -15.648 38.5 1 43 28 ILE B CA 1
ATOM 1947 C C . ILE B 1 28 ? 56.125 -16.828 38.219 1 43 28 ILE B C 1
ATOM 1949 O O . ILE B 1 28 ? 56.562 -17.938 37.969 1 43 28 ILE B O 1
ATOM 1953 N N . PRO B 1 29 ? 54.906 -16.734 38.781 1 44.09 29 PRO B N 1
ATOM 1954 C CA . PRO B 1 29 ? 53.969 -17.844 38.5 1 44.09 29 PRO B CA 1
ATOM 1955 C C . PRO B 1 29 ? 54 -18.281 37.031 1 44.09 29 PRO B C 1
ATOM 1957 O O . PRO B 1 29 ? 54.375 -17.484 36.156 1 44.09 29 PRO B O 1
ATOM 1960 N N . PRO B 1 30 ? 54.281 -19.578 36.75 1 41.28 30 PRO B N 1
ATOM 1961 C CA . PRO B 1 30 ? 54.25 -20 35.344 1 41.28 30 PRO B CA 1
ATOM 1962 C C . PRO B 1 30 ? 53.125 -19.359 34.562 1 41.28 30 PRO B C 1
ATOM 1964 O O . PRO B 1 30 ? 52.125 -18.922 35.125 1 41.28 30 PRO B O 1
ATOM 1967 N N . THR B 1 31 ? 53.5 -18.781 33.375 1 36.16 31 THR B N 1
ATOM 1968 C CA . THR B 1 31 ? 52.531 -18.25 32.406 1 36.16 31 THR B CA 1
ATOM 1969 C C . THR B 1 31 ? 51.344 -19.203 32.25 1 36.16 31 THR B C 1
ATOM 1971 O O . THR B 1 31 ? 51.531 -20.406 32.031 1 36.16 31 THR B O 1
ATOM 1974 N N . ARG B 1 32 ? 50.312 -19.016 32.938 1 37.41 32 ARG B N 1
ATOM 1975 C CA . ARG B 1 32 ? 49.094 -19.797 32.719 1 37.41 32 ARG B CA 1
ATOM 1976 C C . ARG B 1 32 ? 48.875 -20.125 31.25 1 37.41 32 ARG B C 1
ATOM 1978 O O . ARG B 1 32 ? 49.25 -19.328 30.375 1 37.41 32 ARG B O 1
ATOM 1985 N N . LYS B 1 33 ? 48.812 -21.453 30.875 1 34.62 33 LYS B N 1
ATOM 1986 C CA . LYS B 1 33 ? 48.438 -21.844 29.531 1 34.62 33 LYS B CA 1
ATOM 1987 C C . LYS B 1 33 ? 47.375 -20.922 28.953 1 34.62 33 LYS B C 1
ATOM 1989 O O . LYS B 1 33 ? 46.469 -20.484 29.688 1 34.62 33 LYS B O 1
ATOM 1994 N N . SER B 1 34 ? 47.781 -20.078 28.016 1 33.25 34 SER B N 1
ATOM 1995 C CA . SER B 1 34 ? 46.844 -19.219 27.297 1 33.25 34 SER B CA 1
ATOM 1996 C C . SER B 1 34 ? 45.562 -19.953 26.922 1 33.25 34 SER B C 1
ATOM 1998 O O . SER B 1 34 ? 45.625 -20.938 26.156 1 33.25 34 SER B O 1
ATOM 2000 N N . GLY B 1 35 ? 44.844 -20.469 27.906 1 33.38 35 GLY B N 1
ATOM 2001 C CA . GLY B 1 35 ? 43.562 -21.016 27.484 1 33.38 35 GLY B CA 1
ATOM 2002 C C . GLY B 1 35 ? 42.875 -20.172 26.438 1 33.38 35 GLY B C 1
ATOM 2003 O O . GLY B 1 35 ? 42.969 -18.938 26.469 1 33.38 35 GLY B O 1
ATOM 2004 N N . HIS B 1 36 ? 42.969 -20.609 25.172 1 34.16 36 HIS B N 1
ATOM 2005 C CA . HIS B 1 36 ? 42.188 -19.984 24.109 1 34.16 36 HIS B CA 1
ATOM 2006 C C . HIS B 1 36 ? 40.75 -19.828 24.516 1 34.16 36 HIS B C 1
ATOM 2008 O O . HIS B 1 36 ? 40.062 -20.828 24.812 1 34.16 36 HIS B O 1
ATOM 2014 N N . ILE B 1 37 ? 40.5 -18.953 25.438 1 34.94 37 ILE B N 1
ATOM 2015 C CA . ILE B 1 37 ? 39.094 -18.672 25.609 1 34.94 37 ILE B CA 1
ATOM 2016 C C . ILE B 1 37 ? 38.469 -18.375 24.25 1 34.94 37 ILE B C 1
ATOM 2018 O O . ILE B 1 37 ? 38.844 -17.438 23.547 1 34.94 37 ILE B O 1
ATOM 2022 N N . THR B 1 38 ? 38.031 -19.391 23.531 1 34.28 38 THR B N 1
ATOM 2023 C CA . THR B 1 38 ? 37.188 -19.109 22.344 1 34.28 38 THR B CA 1
ATOM 2024 C C . THR B 1 38 ? 36.031 -18.172 22.703 1 34.28 38 THR B C 1
ATOM 2026 O O . THR B 1 38 ? 35.156 -18.531 23.469 1 34.28 38 THR B O 1
ATOM 2029 N N . VAL B 1 39 ? 36.344 -16.891 22.906 1 34.44 39 VAL B N 1
ATOM 2030 C CA . VAL B 1 39 ? 35.281 -15.922 22.984 1 34.44 39 VAL B CA 1
ATOM 2031 C C . VAL B 1 39 ? 34.344 -16.094 21.781 1 34.44 39 VAL B C 1
ATOM 2033 O O . VAL B 1 39 ? 34.75 -15.922 20.641 1 34.44 39 VAL B O 1
ATOM 2036 N N . ASN B 1 40 ? 33.469 -17.031 21.828 1 35.31 40 ASN B N 1
ATOM 2037 C CA . ASN B 1 40 ? 32.406 -17 20.844 1 35.31 40 ASN B CA 1
ATOM 2038 C C . ASN B 1 40 ? 31.703 -15.648 20.812 1 35.31 40 ASN B C 1
ATOM 2040 O O . ASN B 1 40 ? 31.141 -15.203 21.812 1 35.31 40 ASN B O 1
ATOM 2044 N N . PHE B 1 41 ? 32.281 -14.75 20.141 1 32.94 41 PHE B N 1
ATOM 2045 C CA . PHE B 1 41 ? 31.547 -13.508 19.906 1 32.94 41 PHE B CA 1
ATOM 2046 C C . PHE B 1 41 ? 30.109 -13.789 19.484 1 32.94 41 PHE B C 1
ATOM 2048 O O . PHE B 1 41 ? 29.875 -14.414 18.438 1 32.94 41 PHE B O 1
ATOM 2055 N N . THR B 1 42 ? 29.266 -14.078 20.375 1 38.28 42 THR B N 1
ATOM 2056 C CA . THR B 1 42 ? 27.891 -13.898 19.906 1 38.28 42 THR B CA 1
ATOM 2057 C C . THR B 1 42 ? 27.719 -12.531 19.25 1 38.28 42 THR B C 1
ATOM 2059 O O . THR B 1 42 ? 28.156 -11.516 19.797 1 38.28 42 THR B O 1
ATOM 2062 N N . PRO B 1 43 ? 27.734 -12.406 17.984 1 38.19 43 PRO B N 1
ATOM 2063 C CA . PRO B 1 43 ? 27.453 -11.086 17.438 1 38.19 43 PRO B CA 1
ATOM 2064 C C . PRO B 1 43 ? 26.344 -10.352 18.188 1 38.19 43 PRO B C 1
ATOM 2066 O O . PRO B 1 43 ? 25.219 -10.844 18.266 1 38.19 43 PRO B O 1
ATOM 2069 N N . ARG B 1 44 ? 26.609 -9.891 19.391 1 38.72 44 ARG B N 1
ATOM 2070 C CA . ARG B 1 44 ? 25.641 -8.992 20.016 1 38.72 44 ARG B CA 1
ATOM 2071 C C . ARG B 1 44 ? 25.203 -7.898 19.047 1 38.72 44 ARG B C 1
ATOM 2073 O O . ARG B 1 44 ? 25.984 -7.016 18.703 1 38.72 44 ARG B O 1
ATOM 2080 N N . VAL B 1 45 ? 24.453 -8.133 18.141 1 43.41 45 VAL B N 1
ATOM 2081 C CA . VAL B 1 45 ? 23.828 -7.016 17.438 1 43.41 45 VAL B CA 1
ATOM 2082 C C . VAL B 1 45 ? 23.234 -6.035 18.453 1 43.41 45 VAL B C 1
ATOM 2084 O O . VAL B 1 45 ? 22.297 -6.367 19.172 1 43.41 45 VAL B O 1
ATOM 2087 N N . PHE B 1 46 ? 24 -5.223 19.125 1 43.53 46 PHE B N 1
ATOM 2088 C CA . PHE B 1 46 ? 23.531 -4.129 19.953 1 43.53 46 PHE B CA 1
ATOM 2089 C C . PHE B 1 46 ? 22.422 -3.344 19.266 1 43.53 46 PHE B C 1
ATOM 2091 O O . PHE B 1 46 ? 22.609 -2.871 18.141 1 43.53 46 PHE B O 1
ATOM 2098 N N . PRO B 1 47 ? 21.219 -3.65 19.656 1 49.5 47 PRO B N 1
ATOM 2099 C CA . PRO B 1 47 ? 20.266 -2.715 19.078 1 49.5 47 PRO B CA 1
ATOM 2100 C C . PRO B 1 47 ? 20.719 -1.26 19.172 1 49.5 47 PRO B C 1
ATOM 2102 O O . PRO B 1 47 ? 21.109 -0.808 20.25 1 49.5 47 PRO B O 1
ATOM 2105 N N . THR B 1 48 ? 21.266 -0.708 18.156 1 60.72 48 THR B N 1
ATOM 2106 C CA . THR B 1 48 ? 21.703 0.686 18.125 1 60.72 48 THR B CA 1
ATOM 2107 C C . THR B 1 48 ? 20.562 1.61 18.547 1 60.72 48 THR B C 1
ATOM 2109 O O . THR B 1 48 ? 19.375 1.275 18.359 1 60.72 48 THR B O 1
ATOM 2112 N N . ALA B 1 49 ? 20.875 2.555 19.422 1 57.5 49 ALA B N 1
ATOM 2113 C CA . ALA B 1 49 ? 19.953 3.627 19.812 1 57.5 49 ALA B CA 1
ATOM 2114 C C . ALA B 1 49 ? 19.031 4.004 18.656 1 57.5 49 ALA B C 1
ATOM 2116 O O . ALA B 1 49 ? 17.844 4.262 18.875 1 57.5 49 ALA B O 1
ATOM 2117 N N . ALA B 1 50 ? 19.562 3.865 17.516 1 65.62 50 ALA B N 1
ATOM 2118 C CA . ALA B 1 50 ? 18.781 4.184 16.328 1 65.62 50 ALA B CA 1
ATOM 2119 C C . ALA B 1 50 ? 17.688 3.141 16.094 1 65.62 50 ALA B C 1
ATOM 2121 O O . ALA B 1 50 ? 16.562 3.486 15.75 1 65.62 50 ALA B O 1
ATOM 2122 N N . ARG B 1 51 ? 18.031 1.992 16.453 1 71.31 51 ARG B N 1
ATOM 2123 C CA . ARG B 1 51 ? 17.047 0.924 16.281 1 71.31 51 ARG B CA 1
ATOM 2124 C C . ARG B 1 51 ?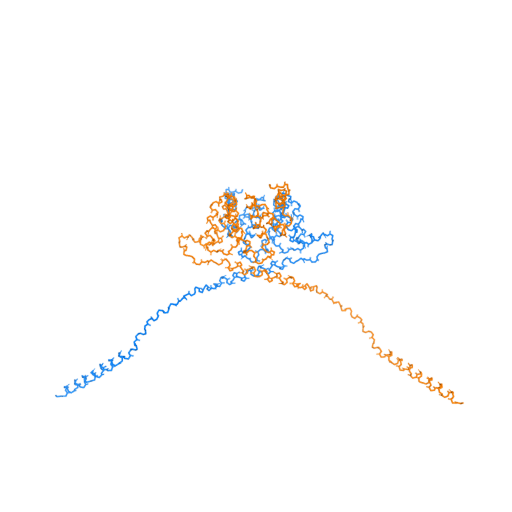 15.953 1.008 17.328 1 71.31 51 ARG B C 1
ATOM 2126 O O . ARG B 1 51 ? 14.773 0.821 17.016 1 71.31 51 ARG B O 1
ATOM 2133 N N . GLU B 1 52 ? 16.453 1.34 18.516 1 75.12 52 GLU B N 1
ATOM 2134 C CA . GLU B 1 52 ? 15.492 1.497 19.594 1 75.12 52 GLU B CA 1
ATOM 2135 C C . GLU B 1 52 ? 14.547 2.662 19.328 1 75.12 52 GLU B C 1
ATOM 2137 O O . GLU B 1 52 ? 13.344 2.562 19.578 1 75.12 52 GLU B O 1
ATOM 2142 N N . SER B 1 53 ? 15.156 3.686 18.828 1 81.56 53 SER B N 1
ATOM 2143 C CA . SER B 1 53 ? 14.344 4.859 18.516 1 81.56 53 SER B CA 1
ATOM 2144 C C . SER B 1 53 ? 13.359 4.562 17.391 1 81.56 53 SER B C 1
ATOM 2146 O O . SER B 1 53 ? 12.18 4.914 17.484 1 81.56 53 SER B O 1
ATOM 2148 N N . GLN B 1 54 ? 13.812 3.854 16.484 1 85.5 54 GLN B N 1
ATOM 2149 C CA . GLN B 1 54 ? 12.938 3.51 15.359 1 85.5 54 GLN B CA 1
ATOM 2150 C C . GLN B 1 54 ? 11.789 2.607 15.82 1 85.5 54 GLN B C 1
ATOM 2152 O O . GLN B 1 54 ? 10.648 2.777 15.383 1 85.5 54 GLN B O 1
ATOM 2157 N N . GLU B 1 55 ? 12.125 1.775 16.719 1 87.62 55 GLU B N 1
ATOM 2158 C CA . GLU B 1 55 ? 11.102 0.88 17.25 1 87.62 55 GLU B CA 1
ATOM 2159 C C . GLU B 1 55 ? 10.031 1.656 18.016 1 87.62 55 GLU B C 1
ATOM 2161 O O . GLU B 1 55 ? 8.844 1.372 17.891 1 87.62 55 GLU B O 1
ATOM 2166 N N . ALA B 1 56 ? 10.523 2.592 18.797 1 91.62 56 ALA B N 1
ATOM 2167 C CA . ALA B 1 56 ? 9.594 3.416 19.562 1 91.62 56 ALA B CA 1
ATOM 2168 C C . ALA B 1 56 ? 8.68 4.215 18.641 1 91.62 56 ALA B C 1
ATOM 2170 O O . ALA B 1 56 ? 7.477 4.324 18.891 1 91.62 56 ALA B O 1
ATOM 2171 N N . GLU B 1 57 ? 9.219 4.742 17.562 1 91.69 57 GLU B N 1
ATOM 2172 C CA . GLU B 1 57 ? 8.438 5.516 16.609 1 91.69 57 GLU B CA 1
ATOM 2173 C C . GLU B 1 57 ? 7.43 4.633 15.875 1 91.69 57 GLU B C 1
ATOM 2175 O O . GLU B 1 57 ? 6.309 5.059 15.594 1 91.69 57 GLU B O 1
ATOM 2180 N N . GLU B 1 58 ? 7.828 3.402 15.602 1 92.12 58 GLU B N 1
ATOM 2181 C CA . GLU B 1 58 ? 6.93 2.447 14.961 1 92.12 58 GLU B CA 1
ATOM 2182 C C . GLU B 1 58 ? 5.762 2.084 15.875 1 92.12 58 GLU B C 1
ATOM 2184 O O . GLU B 1 58 ? 4.629 1.942 15.414 1 92.12 58 GLU B O 1
ATOM 2189 N N . ARG B 1 59 ? 6.062 1.948 17.094 1 90.06 59 ARG B N 1
ATOM 2190 C CA . ARG B 1 59 ? 5.02 1.637 18.062 1 90.06 59 ARG B CA 1
ATOM 2191 C C . ARG B 1 59 ? 4.055 2.809 18.234 1 90.06 59 ARG B C 1
ATOM 2193 O O . ARG B 1 59 ? 2.84 2.617 18.297 1 90.06 59 ARG B O 1
ATOM 2200 N N . GLU B 1 60 ? 4.605 3.965 18.297 1 92.12 60 GLU B N 1
ATOM 2201 C CA . GLU B 1 60 ? 3.77 5.16 18.344 1 92.12 60 GLU B CA 1
ATOM 2202 C C . GLU B 1 60 ? 2.854 5.246 17.141 1 92.12 60 GLU B C 1
ATOM 2204 O O . GLU B 1 60 ? 1.669 5.566 17.266 1 92.12 60 GLU B O 1
ATOM 2209 N N . TRP B 1 61 ? 3.422 4.977 16.016 1 93.88 61 TRP B N 1
ATOM 2210 C CA . TRP B 1 61 ? 2.652 4.996 14.773 1 93.88 61 TRP B CA 1
ATOM 2211 C C . TRP B 1 61 ? 1.518 3.979 14.82 1 93.88 61 TRP B C 1
ATOM 2213 O O . TRP B 1 61 ? 0.377 4.293 14.477 1 93.88 61 TRP B O 1
ATOM 2223 N N . LEU B 1 62 ? 1.825 2.836 15.281 1 91.31 62 LEU B N 1
ATOM 2224 C CA . LEU B 1 62 ? 0.812 1.793 15.391 1 91.31 62 LEU B CA 1
ATOM 2225 C C . LEU B 1 62 ? -0.31 2.225 16.328 1 91.31 62 LEU B C 1
ATOM 2227 O O . LEU B 1 62 ? -1.489 2.053 16.016 1 91.31 62 LEU B O 1
ATOM 2231 N N . ASP B 1 63 ? 0.055 2.75 17.391 1 91.38 63 ASP B N 1
ATOM 2232 C CA . ASP B 1 63 ? -0.931 3.209 18.359 1 91.38 63 ASP B CA 1
ATOM 2233 C C . ASP B 1 63 ? -1.827 4.293 17.766 1 91.38 63 ASP B C 1
ATOM 2235 O O . ASP B 1 63 ? -3.043 4.281 17.969 1 91.38 63 ASP B O 1
ATOM 2239 N N . LYS B 1 64 ? -1.229 5.172 17.031 1 91.88 64 LYS B N 1
ATOM 2240 C CA . LYS B 1 64 ? -1.982 6.238 16.375 1 91.88 64 LYS B CA 1
ATOM 2241 C C . LYS B 1 64 ? -2.973 5.668 15.367 1 91.88 64 LYS B C 1
ATOM 2243 O O . LYS B 1 64 ? -4.117 6.113 15.289 1 91.88 64 LYS B O 1
ATOM 2248 N N . GLN B 1 65 ? -2.521 4.672 14.664 1 91.94 65 GLN B N 1
ATOM 2249 C CA . GLN B 1 65 ? -3.387 4.062 13.656 1 91.94 65 GLN B CA 1
ATOM 2250 C C . GLN B 1 65 ? -4.547 3.316 14.305 1 91.94 65 GLN B C 1
ATOM 2252 O O . GLN B 1 65 ? -5.684 3.389 13.836 1 91.94 65 GLN B O 1
ATOM 2257 N N . LEU B 1 66 ? -4.262 2.637 15.359 1 90.06 66 LEU B N 1
ATOM 2258 C CA . LEU B 1 66 ? -5.297 1.903 16.078 1 90.06 66 LEU B CA 1
ATOM 2259 C C . LEU B 1 66 ? -6.336 2.857 16.656 1 90.06 66 LEU B C 1
ATOM 2261 O O . LEU B 1 66 ? -7.539 2.598 16.562 1 90.06 66 LEU B O 1
ATOM 2265 N N . ALA B 1 67 ? -5.867 3.939 17.203 1 90.5 67 ALA B N 1
ATOM 2266 C CA . ALA B 1 67 ? -6.77 4.934 17.781 1 90.5 67 ALA B CA 1
ATOM 2267 C C . ALA B 1 67 ? -7.617 5.594 16.688 1 90.5 67 ALA B C 1
ATOM 2269 O O . ALA B 1 67 ? -8.812 5.82 16.875 1 90.5 67 ALA B O 1
ATOM 2270 N N . ALA B 1 68 ? -6.98 5.859 15.547 1 92.25 68 ALA B N 1
ATOM 2271 C CA . ALA B 1 68 ? -7.66 6.535 14.445 1 92.25 68 ALA B CA 1
ATOM 2272 C C . ALA B 1 68 ? -8.695 5.617 13.797 1 92.25 68 ALA B C 1
ATOM 2274 O O . ALA B 1 68 ? -9.641 6.09 13.172 1 92.25 68 ALA B O 1
ATOM 2275 N N . SER B 1 69 ? -8.523 4.32 13.945 1 89.31 69 SER B N 1
ATOM 2276 C CA . SER B 1 69 ? -9.367 3.34 13.273 1 89.31 69 SER B CA 1
ATOM 2277 C C . SER B 1 69 ? -10.641 3.074 14.078 1 89.31 69 SER B C 1
ATOM 2279 O O . SER B 1 69 ? -11.562 2.422 13.586 1 89.31 69 SER B O 1
ATOM 2281 N N . VAL B 1 70 ? -10.695 3.582 15.234 1 83.75 70 VAL B N 1
ATOM 2282 C CA . VAL B 1 70 ? -11.883 3.438 16.062 1 83.75 70 VAL B CA 1
ATOM 2283 C C . VAL B 1 70 ? -12.984 4.371 15.555 1 83.75 70 VAL B C 1
ATOM 2285 O O . VAL B 1 70 ? -12.781 5.582 15.477 1 83.75 70 VAL B O 1
ATOM 2288 N N . SER B 1 71 ? -14.062 3.705 15.242 1 84.94 71 SER B N 1
ATOM 2289 C CA . SER B 1 71 ? -15.172 4.457 14.664 1 84.94 71 SER B CA 1
ATOM 2290 C C . SER B 1 71 ? -15.906 5.266 15.727 1 84.94 71 SER B C 1
ATOM 2292 O O . SER B 1 71 ? -16.141 4.773 16.828 1 84.94 71 SER B O 1
ATOM 2294 N N . LEU B 1 72 ? -16.188 6.438 15.312 1 82.25 72 LEU B N 1
ATOM 2295 C CA . LEU B 1 72 ? -17.047 7.262 16.156 1 82.25 72 LEU B CA 1
ATOM 2296 C C . LEU B 1 72 ? -18.469 6.727 16.156 1 82.25 72 LEU B C 1
ATOM 2298 O O . LEU B 1 72 ? -18.922 6.105 15.188 1 82.25 72 LEU B O 1
ATOM 2302 N N . ASN B 1 73 ? -19.078 6.75 17.281 1 72.12 73 ASN B N 1
ATOM 2303 C CA . ASN B 1 73 ? -20.469 6.312 17.406 1 72.12 73 ASN B CA 1
ATOM 2304 C C . ASN B 1 73 ? -21.422 7.277 16.719 1 72.12 73 ASN B C 1
ATOM 2306 O O . ASN B 1 73 ? -21.766 8.32 17.281 1 72.12 73 ASN B O 1
ATOM 2310 N N . LEU B 1 74 ? -21.531 6.961 15.5 1 75.5 74 LEU B N 1
ATOM 2311 C CA . LEU B 1 74 ? -22.484 7.789 14.75 1 75.5 74 LEU B CA 1
ATOM 2312 C C . LEU B 1 74 ? -23.797 7.055 14.539 1 75.5 74 LEU B C 1
ATOM 2314 O O . LEU B 1 74 ? -23.844 5.824 14.547 1 75.5 74 LEU B O 1
ATOM 2318 N N . ASP B 1 75 ? -24.828 7.809 14.68 1 75.5 75 ASP B N 1
ATOM 2319 C CA . ASP B 1 75 ? -26.125 7.242 14.32 1 75.5 75 ASP B CA 1
ATOM 2320 C C . ASP B 1 75 ? -26.203 6.953 12.82 1 75.5 75 ASP B C 1
ATOM 2322 O O . ASP B 1 75 ? -26.484 7.855 12.023 1 75.5 75 ASP B O 1
ATOM 2326 N N . LEU B 1 76 ? -25.75 5.832 12.562 1 72.62 76 LEU B N 1
ATOM 2327 C CA . LEU B 1 76 ? -25.703 5.441 11.156 1 72.62 76 LEU B CA 1
ATOM 2328 C C . LEU B 1 76 ? -26.719 4.332 10.875 1 72.62 76 LEU B C 1
ATOM 2330 O O . LEU B 1 76 ? -26.438 3.42 10.094 1 72.62 76 LEU B O 1
ATOM 2334 N N . SER B 1 77 ? -27.844 4.445 11.461 1 75.88 77 SER B N 1
ATOM 2335 C CA . SER B 1 77 ? -28.844 3.381 11.414 1 75.88 77 SER B CA 1
ATOM 2336 C C . SER B 1 77 ? -29.391 3.197 10 1 75.88 77 SER B C 1
ATOM 2338 O O . SER B 1 77 ? -29.875 2.121 9.656 1 75.88 77 SER B O 1
ATOM 2340 N N . ASP B 1 78 ? -29.188 4.176 9.242 1 85 78 ASP B N 1
ATOM 2341 C CA . ASP B 1 78 ? -29.734 4.09 7.898 1 85 78 ASP B CA 1
ATOM 2342 C C . ASP B 1 78 ? -28.781 3.354 6.957 1 85 78 ASP B C 1
ATOM 2344 O O . ASP B 1 78 ? -29.141 3.051 5.816 1 85 78 ASP B O 1
ATOM 2348 N N . LEU B 1 79 ? -27.703 2.973 7.523 1 83.5 79 LEU B N 1
ATOM 2349 C CA . LEU B 1 79 ? -26.703 2.34 6.672 1 83.5 79 LEU B CA 1
ATOM 2350 C C . LEU B 1 79 ? -26.688 0.829 6.879 1 83.5 79 LEU B C 1
ATOM 2352 O O . LEU B 1 79 ? -27.047 0.343 7.953 1 83.5 79 LEU B O 1
ATOM 2356 N N . SER B 1 80 ? -26.375 0.127 5.828 1 87.06 80 SER B N 1
ATOM 2357 C CA . SER B 1 80 ? -26.203 -1.317 5.938 1 87.06 80 SER B CA 1
ATOM 2358 C C . SER B 1 80 ? -25.062 -1.667 6.891 1 87.06 80 SER B C 1
ATOM 2360 O O . SER B 1 80 ? -24.219 -0.823 7.191 1 87.06 80 SER B O 1
ATOM 2362 N N . PRO B 1 81 ? -25.125 -2.898 7.379 1 85.69 81 PRO B N 1
ATOM 2363 C CA . PRO B 1 81 ? -24.031 -3.312 8.258 1 85.69 81 PRO B CA 1
ATOM 2364 C C . PRO B 1 81 ? -22.656 -3.133 7.617 1 85.69 81 PRO B C 1
ATOM 2366 O O . PRO B 1 81 ? -21.703 -2.734 8.289 1 85.69 81 PRO B O 1
ATOM 2369 N N . GLU B 1 82 ? -22.547 -3.361 6.332 1 86.31 82 GLU B N 1
ATOM 2370 C CA . GLU B 1 82 ? -21.281 -3.188 5.613 1 86.31 82 GLU B CA 1
ATOM 2371 C C . GLU B 1 82 ? -20.875 -1.72 5.562 1 86.31 82 GLU B C 1
ATOM 2373 O O . GLU B 1 82 ? -19.703 -1.391 5.746 1 86.31 82 GLU B O 1
ATOM 2378 N N . GLU B 1 83 ? -21.844 -0.937 5.449 1 89.06 83 GLU B N 1
ATOM 2379 C CA . GLU B 1 83 ? -21.578 0.492 5.297 1 89.06 83 GLU B CA 1
ATOM 2380 C C . GLU B 1 83 ? -21.219 1.131 6.633 1 89.06 83 GLU B C 1
ATOM 2382 O O . GLU B 1 83 ? -20.719 2.26 6.672 1 89.06 83 GLU B O 1
ATOM 2387 N N . ARG B 1 84 ? -21.438 0.453 7.609 1 89.69 84 ARG B N 1
ATOM 2388 C CA . ARG B 1 84 ? -21.078 0.959 8.93 1 89.69 84 ARG B CA 1
ATOM 2389 C C . ARG B 1 84 ? -19.641 0.618 9.289 1 89.69 84 ARG B C 1
ATOM 2391 O O . ARG B 1 84 ? -19.156 0.965 10.367 1 89.69 84 ARG B O 1
ATOM 2398 N N . ASN B 1 85 ? -19 0.012 8.375 1 90.12 85 ASN B N 1
ATOM 2399 C CA . ASN B 1 85 ? -17.609 -0.354 8.531 1 90.12 85 ASN B CA 1
ATOM 2400 C C . ASN B 1 85 ? -16.703 0.511 7.656 1 90.12 85 ASN B C 1
ATOM 2402 O O . ASN B 1 85 ? -16.672 0.354 6.434 1 90.12 85 ASN B O 1
ATOM 2406 N N . PRO B 1 86 ? -15.875 1.315 8.312 1 92.69 86 PRO B N 1
ATOM 2407 C CA . PRO B 1 86 ? -15.031 2.229 7.539 1 92.69 86 PRO B CA 1
ATOM 2408 C C . PRO B 1 86 ? -14.047 1.494 6.633 1 92.69 86 PRO B C 1
ATOM 2410 O O . PRO B 1 86 ? -13.734 1.977 5.539 1 92.69 86 PRO B O 1
ATOM 2413 N N . GLN B 1 87 ? -13.57 0.38 7.07 1 91.38 87 GLN B N 1
ATOM 2414 C CA . GLN B 1 87 ? -12.633 -0.381 6.254 1 91.38 87 GLN B CA 1
ATOM 2415 C C . GLN B 1 87 ? -13.305 -0.932 5.004 1 91.38 87 GLN B C 1
ATOM 2417 O O . GLN B 1 87 ? -12.695 -0.976 3.932 1 91.38 87 GLN B O 1
ATOM 2422 N N . TRP B 1 88 ? -14.523 -1.371 5.188 1 92.25 88 TRP B N 1
ATOM 2423 C CA . TRP B 1 88 ? -15.305 -1.831 4.043 1 92.25 88 TRP B CA 1
ATOM 2424 C C . TRP B 1 88 ? -15.562 -0.688 3.066 1 92.25 88 TRP B C 1
ATOM 2426 O O . TRP B 1 88 ? -15.445 -0.861 1.852 1 92.25 88 TRP B O 1
ATOM 2436 N N . LEU B 1 89 ? -15.93 0.445 3.586 1 95.5 89 LEU B N 1
ATOM 2437 C CA . LEU B 1 89 ? -16.172 1.621 2.758 1 95.5 89 LEU B CA 1
ATOM 2438 C C . LEU B 1 89 ? -14.906 2.031 2.012 1 95.5 89 LEU B C 1
ATOM 2440 O O . LEU B 1 89 ? -14.969 2.426 0.846 1 95.5 89 LEU B O 1
ATOM 2444 N N . LYS B 1 90 ? -13.797 1.944 2.658 1 96.31 90 LYS B N 1
ATOM 2445 C CA . LYS B 1 90 ? -12.523 2.238 2.01 1 96.31 90 LYS B CA 1
ATOM 2446 C C . LYS B 1 90 ? -12.273 1.295 0.838 1 96.31 90 LYS B C 1
ATOM 2448 O O . LYS B 1 90 ? -11.898 1.735 -0.252 1 96.31 90 LYS B O 1
ATOM 2453 N N . SER B 1 91 ? -12.438 0.053 1.07 1 95.12 91 SER B N 1
ATOM 2454 C CA . SER B 1 91 ? -12.258 -0.945 0.022 1 95.12 91 SER B CA 1
ATOM 2455 C C . SER B 1 91 ? -13.203 -0.702 -1.147 1 95.12 91 SER B C 1
ATOM 2457 O O . SER B 1 91 ? -12.812 -0.831 -2.309 1 95.12 91 SER B O 1
ATOM 2459 N N . LYS B 1 92 ? -14.383 -0.4 -0.825 1 96.12 92 LYS B N 1
ATOM 2460 C CA . LYS B 1 92 ? -15.367 -0.076 -1.855 1 96.12 92 LYS B CA 1
ATOM 2461 C C . LYS B 1 92 ? -14.922 1.131 -2.678 1 96.12 92 LYS B C 1
ATOM 2463 O O . LYS B 1 92 ? -15.016 1.119 -3.906 1 96.12 92 LYS B O 1
ATOM 2468 N N . ALA B 1 93 ? -14.508 2.078 -1.973 1 98.19 93 ALA B N 1
ATOM 2469 C CA . ALA B 1 93 ? -14.031 3.287 -2.639 1 98.19 93 ALA B CA 1
ATOM 2470 C C . ALA B 1 93 ? -12.852 2.979 -3.555 1 98.19 93 ALA B C 1
ATOM 2472 O O . ALA B 1 93 ? -12.781 3.482 -4.68 1 98.19 93 ALA B O 1
ATOM 2473 N N . GLU B 1 94 ? -11.914 2.184 -3.092 1 96.56 94 GLU B N 1
ATOM 2474 C CA . GLU B 1 94 ? -10.758 1.778 -3.893 1 96.56 94 GLU B CA 1
ATOM 2475 C C . GLU B 1 94 ? -11.195 1.035 -5.152 1 96.56 94 GLU B C 1
ATOM 2477 O O . GLU B 1 94 ? -10.641 1.247 -6.23 1 96.56 94 GLU B O 1
ATOM 2482 N N . SER B 1 95 ? -12.125 0.209 -5.016 1 95.75 95 SER B N 1
ATOM 2483 C CA . SER B 1 95 ? -12.656 -0.525 -6.16 1 95.75 95 SER B CA 1
ATOM 2484 C C . SER B 1 95 ? -13.289 0.418 -7.18 1 95.75 95 SER B C 1
ATOM 2486 O O . SER B 1 95 ? -13.094 0.255 -8.391 1 95.75 95 SER B O 1
ATOM 2488 N N . MET B 1 96 ? -14.023 1.354 -6.691 1 97.62 96 MET B N 1
ATOM 2489 C CA . MET B 1 96 ? -14.648 2.344 -7.566 1 97.62 96 MET B CA 1
ATOM 2490 C C . MET B 1 96 ? -13.594 3.18 -8.281 1 97.62 96 MET B C 1
ATOM 2492 O O . MET B 1 96 ? -13.734 3.477 -9.469 1 97.62 96 MET B O 1
ATOM 2496 N N . PHE B 1 97 ? -12.57 3.5 -7.637 1 97.88 97 PHE B N 1
ATOM 2497 C CA . PHE B 1 97 ? -11.469 4.258 -8.203 1 97.88 97 PHE B CA 1
ATOM 2498 C C . PHE B 1 97 ? -10.828 3.5 -9.359 1 97.88 97 PHE B C 1
ATOM 2500 O O . PHE B 1 97 ? -10.562 4.078 -10.422 1 97.88 97 PHE B O 1
ATOM 2507 N N . LYS B 1 98 ? -10.586 2.25 -9.102 1 95.06 98 LYS B N 1
ATOM 2508 C CA . LYS B 1 98 ? -9.961 1.403 -10.109 1 95.06 98 LYS B CA 1
ATOM 2509 C C . LYS B 1 98 ? -10.828 1.322 -11.367 1 95.06 98 LYS B C 1
ATOM 2511 O O . LYS B 1 98 ? -10.305 1.195 -12.477 1 95.06 98 LYS B O 1
ATOM 2516 N N . LYS B 1 99 ? -12.094 1.584 -11.211 1 95.12 99 LYS B N 1
ATOM 2517 C CA . LYS B 1 99 ? -13.031 1.51 -12.328 1 95.12 99 LYS B CA 1
ATOM 2518 C C . LYS B 1 99 ? -13.227 2.877 -12.977 1 95.12 99 LYS B C 1
ATOM 2520 O O . LYS B 1 99 ? -13.992 3.014 -13.938 1 95.12 99 LYS B O 1
ATOM 2525 N N . GLY B 1 100 ? -12.672 3.834 -12.383 1 96.88 100 GLY B N 1
ATOM 2526 C CA . GLY B 1 100 ? -12.766 5.184 -12.922 1 96.88 100 GLY B CA 1
ATOM 2527 C C . GLY B 1 100 ? -13.984 5.938 -12.422 1 96.88 100 GLY B C 1
ATOM 2528 O O . GLY B 1 100 ? -14.289 7.027 -12.906 1 96.88 100 GLY B O 1
ATOM 2529 N N . ASP B 1 101 ? -14.672 5.348 -11.523 1 97.69 101 ASP B N 1
ATOM 2530 C CA . ASP B 1 101 ? -15.82 6.012 -10.914 1 97.69 101 ASP B CA 1
ATOM 2531 C C . ASP B 1 101 ? -15.398 6.84 -9.703 1 97.69 101 ASP B C 1
ATOM 2533 O O . ASP B 1 101 ? -15.75 6.508 -8.562 1 97.69 101 ASP B O 1
ATOM 2537 N N . PHE B 1 102 ? -14.82 7.914 -9.914 1 98.56 102 PHE B N 1
ATOM 2538 C CA . PHE B 1 102 ? -14.188 8.727 -8.883 1 98.56 102 PHE B CA 1
ATOM 2539 C C . PHE B 1 102 ? -15.242 9.414 -8.016 1 98.56 102 PHE B C 1
ATOM 2541 O O . PHE B 1 102 ? -15.039 9.609 -6.816 1 98.56 102 PHE B O 1
ATOM 2548 N N . ARG B 1 103 ? -16.375 9.758 -8.594 1 98.31 103 ARG B N 1
ATOM 2549 C CA . ARG B 1 103 ? -17.422 10.43 -7.828 1 98.31 103 ARG B CA 1
ATOM 2550 C C . ARG B 1 103 ? -17.969 9.523 -6.738 1 98.31 103 ARG B C 1
ATOM 2552 O O . ARG B 1 103 ? -18.094 9.938 -5.582 1 98.31 103 ARG B O 1
ATOM 2559 N N . SER B 1 104 ? -18.266 8.32 -7.18 1 98.31 104 SER B N 1
ATOM 2560 C CA . SER B 1 104 ? -18.766 7.363 -6.199 1 98.31 104 SER B CA 1
ATOM 2561 C C . SER B 1 104 ? -17.703 7.047 -5.145 1 98.31 104 SER B C 1
ATOM 2563 O O . SER B 1 104 ? -18.031 6.859 -3.971 1 98.31 104 SER B O 1
ATOM 2565 N N . ALA B 1 105 ? -16.484 6.992 -5.555 1 98.69 105 ALA B N 1
ATOM 2566 C CA . ALA B 1 105 ? -15.391 6.758 -4.621 1 98.69 105 ALA B CA 1
ATOM 2567 C C . ALA B 1 105 ? -15.312 7.867 -3.574 1 98.69 105 ALA B C 1
ATOM 2569 O O . ALA B 1 105 ? -15.164 7.594 -2.381 1 98.69 105 ALA B O 1
ATOM 2570 N N . VAL B 1 106 ? -15.461 9.102 -3.992 1 98.81 106 VAL B N 1
ATOM 2571 C CA . VAL B 1 106 ? -15.438 10.242 -3.08 1 98.81 106 VAL B CA 1
ATOM 2572 C C . VAL B 1 106 ? -16.531 10.086 -2.031 1 98.81 106 VAL B C 1
ATOM 2574 O O . VAL B 1 106 ? -16.312 10.312 -0.842 1 98.81 106 VAL B O 1
ATOM 2577 N N . ASN B 1 107 ? -17.703 9.711 -2.49 1 98.12 107 ASN B N 1
ATOM 2578 C CA . ASN B 1 107 ? -18.828 9.539 -1.573 1 98.12 107 ASN B CA 1
ATOM 2579 C C . ASN B 1 107 ? -18.531 8.469 -0.528 1 98.12 107 ASN B C 1
ATOM 2581 O O . ASN B 1 107 ? -18.812 8.656 0.656 1 98.12 107 ASN B O 1
ATOM 2585 N N . ALA B 1 108 ? -18 7.375 -0.974 1 97.81 108 ALA B N 1
ATOM 2586 C CA . ALA B 1 108 ? -17.672 6.281 -0.058 1 97.81 108 ALA B CA 1
ATOM 2587 C C . ALA B 1 108 ? -16.609 6.707 0.947 1 97.81 108 ALA B C 1
ATOM 2589 O O . ALA B 1 108 ? -16.734 6.457 2.146 1 97.81 108 ALA B O 1
ATOM 2590 N N . TYR B 1 109 ? -15.539 7.391 0.505 1 98.5 109 TYR B N 1
ATOM 2591 C CA . TYR B 1 109 ? -14.508 7.895 1.404 1 98.5 109 TYR B CA 1
ATOM 2592 C C . TYR B 1 109 ? -15.094 8.906 2.389 1 98.5 109 TYR B C 1
ATOM 2594 O O . TYR B 1 109 ? -14.719 8.914 3.564 1 98.5 109 TYR B O 1
ATOM 2602 N N . THR B 1 110 ? -15.953 9.75 1.909 1 98.06 110 THR B N 1
ATOM 2603 C CA . THR B 1 110 ? -16.547 10.781 2.75 1 98.06 110 THR B CA 1
ATOM 2604 C C . THR B 1 110 ? -17.328 10.148 3.9 1 98.06 110 THR B C 1
ATOM 2606 O O . THR B 1 110 ? -17.203 10.586 5.047 1 98.06 110 THR B O 1
ATOM 2609 N N . LEU B 1 111 ? -18.078 9.18 3.555 1 95.62 111 LEU B N 1
ATOM 2610 C CA . LEU B 1 111 ? -18.828 8.469 4.59 1 95.62 111 LEU B CA 1
ATOM 2611 C C . LEU B 1 111 ? -17.875 7.82 5.59 1 95.62 111 LEU B C 1
ATOM 2613 O O . LEU B 1 111 ? -18.109 7.879 6.801 1 95.62 111 LEU B O 1
ATOM 2617 N N . ALA B 1 112 ? -16.828 7.176 5.121 1 96.69 112 ALA B N 1
ATOM 2618 C CA . ALA B 1 112 ? -15.836 6.539 5.996 1 96.69 112 ALA B CA 1
ATOM 2619 C C . ALA B 1 112 ? -15.156 7.57 6.895 1 96.69 112 ALA B C 1
ATOM 2621 O O . ALA B 1 112 ? -14.906 7.301 8.07 1 96.69 112 ALA B O 1
ATOM 2622 N N . ILE B 1 113 ? -14.852 8.719 6.383 1 97.38 113 ILE B N 1
ATOM 2623 C CA . ILE B 1 113 ? -14.164 9.781 7.113 1 97.38 113 ILE B CA 1
ATOM 2624 C C . ILE B 1 113 ? -15.047 10.281 8.25 1 97.38 113 ILE B C 1
ATOM 2626 O O . ILE B 1 113 ? -14.547 10.633 9.32 1 97.38 113 ILE B O 1
ATOM 2630 N N . ARG B 1 114 ? -16.328 10.289 8.023 1 94.81 114 ARG B N 1
ATOM 2631 C CA . ARG B 1 114 ? -17.234 10.672 9.102 1 94.81 114 ARG B CA 1
ATOM 2632 C C . ARG B 1 114 ? -17.094 9.742 10.305 1 94.81 114 ARG B C 1
ATOM 2634 O O . ARG B 1 114 ? -17.203 10.18 11.445 1 94.81 114 ARG B O 1
ATOM 2641 N N . MET B 1 115 ? -16.828 8.539 10 1 93.88 115 MET B N 1
ATOM 2642 C CA . MET B 1 115 ? -16.703 7.539 11.055 1 93.88 115 MET B CA 1
ATOM 2643 C C . MET B 1 115 ? -15.305 7.578 11.672 1 93.88 115 MET B C 1
ATOM 2645 O O . MET B 1 115 ? -15.148 7.434 12.883 1 93.88 115 MET B O 1
ATOM 2649 N N . CYS B 1 116 ? -14.32 7.77 10.828 1 95.69 116 CYS B N 1
ATOM 2650 C CA . CYS B 1 116 ? -12.922 7.801 11.258 1 95.69 116 CYS B CA 1
ATOM 2651 C C . CYS B 1 116 ? -12.211 9.023 10.695 1 95.69 116 CYS B C 1
ATOM 2653 O O . CYS B 1 116 ? -11.367 8.906 9.805 1 95.69 116 CYS B O 1
ATOM 2655 N N . PRO B 1 117 ? -12.406 10.109 11.273 1 96.06 117 PRO B N 1
ATOM 2656 C CA . PRO B 1 117 ? -11.883 11.359 10.719 1 96.06 117 PRO B CA 1
ATOM 2657 C C . PRO B 1 117 ? -10.359 11.461 10.828 1 96.06 117 PRO B C 1
ATOM 2659 O O . PRO B 1 117 ? -9.742 12.25 10.102 1 96.06 117 PRO B O 1
ATOM 2662 N N . ASP B 1 118 ? -9.711 10.695 11.688 1 96.56 118 ASP B N 1
ATOM 2663 C CA . ASP B 1 118 ? -8.273 10.828 11.906 1 96.56 118 ASP B CA 1
ATOM 2664 C C . ASP B 1 118 ? -7.5 9.719 11.195 1 96.56 118 ASP B C 1
ATOM 2666 O O . ASP B 1 118 ? -6.297 9.562 11.406 1 96.56 118 ASP B O 1
ATOM 2670 N N . LEU B 1 119 ? -8.164 8.969 10.391 1 96.25 119 LEU B N 1
ATOM 2671 C CA . LEU B 1 119 ? -7.496 7.934 9.602 1 96.25 119 LEU B CA 1
ATOM 2672 C C . LEU B 1 119 ? -6.938 8.516 8.305 1 96.25 119 LEU B C 1
ATOM 2674 O O . LEU B 1 119 ? -7.695 8.852 7.395 1 96.25 119 LEU B O 1
ATOM 2678 N N . TYR B 1 120 ? -5.633 8.555 8.203 1 97.88 120 TYR B N 1
ATOM 2679 C CA . TYR B 1 120 ? -4.961 9.258 7.117 1 97.88 120 TYR B CA 1
ATOM 2680 C C . TYR B 1 120 ? -5.309 8.641 5.77 1 97.88 120 TYR B C 1
ATOM 2682 O O . TYR B 1 120 ? -5.418 9.344 4.766 1 97.88 120 TYR B O 1
ATOM 2690 N N . SER B 1 121 ? -5.434 7.305 5.742 1 97.88 121 SER B N 1
ATOM 2691 C CA . SER B 1 121 ? -5.594 6.57 4.488 1 97.88 121 SER B CA 1
ATOM 2692 C C . SER B 1 121 ? -6.883 6.969 3.777 1 97.88 121 SER B C 1
ATOM 2694 O O . SER B 1 121 ? -6.957 6.926 2.547 1 97.88 121 SER B O 1
ATOM 2696 N N . LEU B 1 122 ? -7.895 7.391 4.539 1 98.38 122 LEU B N 1
ATOM 2697 C CA . LEU B 1 122 ? -9.164 7.828 3.965 1 98.38 122 LEU B CA 1
ATOM 2698 C C . LEU B 1 122 ? -9.008 9.188 3.283 1 98.38 122 LEU B C 1
ATOM 2700 O O . LEU B 1 122 ? -9.484 9.375 2.162 1 98.38 122 LEU B O 1
ATOM 2704 N N . HIS B 1 123 ? -8.297 10.047 3.947 1 98.81 123 HIS B N 1
ATOM 2705 C CA . HIS B 1 123 ? -8.031 11.352 3.357 1 98.81 123 HIS B CA 1
ATOM 2706 C C . HIS B 1 123 ? -7.141 11.234 2.127 1 98.81 123 HIS B C 1
ATOM 2708 O O . HIS B 1 123 ? -7.359 11.922 1.127 1 98.81 123 HIS B O 1
ATOM 2714 N N . LEU B 1 124 ? -6.184 10.367 2.215 1 98.75 124 LEU B N 1
ATOM 2715 C CA . LEU B 1 124 ? -5.277 10.133 1.098 1 98.75 124 LEU B CA 1
ATOM 2716 C C . LEU B 1 124 ? -6.031 9.602 -0.116 1 98.75 124 LEU B C 1
ATOM 2718 O O . LEU B 1 124 ? -5.852 10.102 -1.23 1 98.75 124 LEU B O 1
ATOM 2722 N N . GLY B 1 125 ? -6.848 8.625 0.141 1 98.62 125 GLY B N 1
ATOM 2723 C CA . GLY B 1 125 ? -7.652 8.062 -0.93 1 98.62 125 GLY B CA 1
ATOM 2724 C C . GLY B 1 125 ? -8.586 9.07 -1.571 1 98.62 125 GLY B C 1
ATOM 2725 O O . GLY B 1 125 ? -8.664 9.156 -2.799 1 98.62 125 GLY B O 1
ATOM 2726 N N . ARG B 1 126 ? -9.266 9.789 -0.741 1 98.81 126 ARG B N 1
ATOM 2727 C CA . ARG B 1 126 ? -10.188 10.781 -1.273 1 98.81 126 ARG B CA 1
ATOM 2728 C C . ARG B 1 126 ? -9.445 11.867 -2.039 1 98.81 126 ARG B C 1
ATOM 2730 O O . ARG B 1 126 ? -9.953 12.383 -3.041 1 98.81 126 ARG B O 1
ATOM 2737 N N . SER B 1 127 ? -8.242 12.203 -1.608 1 98.94 127 SER B N 1
ATOM 2738 C CA . SER B 1 127 ? -7.449 13.203 -2.32 1 98.94 127 SER B CA 1
ATOM 2739 C C . SER B 1 127 ? -7.133 12.75 -3.74 1 98.94 127 SER B C 1
ATOM 2741 O O . SER B 1 127 ? -7.176 13.547 -4.68 1 98.94 127 SER B O 1
ATOM 2743 N N . ALA B 1 128 ? -6.809 11.5 -3.916 1 98.81 128 ALA B N 1
ATOM 2744 C CA . ALA B 1 128 ? -6.527 10.945 -5.238 1 98.81 128 ALA B CA 1
ATOM 2745 C C . ALA B 1 128 ? -7.754 11.023 -6.141 1 98.81 128 ALA B C 1
ATOM 2747 O O . ALA B 1 128 ? -7.641 11.32 -7.332 1 98.81 128 ALA B O 1
ATOM 2748 N N . CYS B 1 129 ? -8.906 10.781 -5.531 1 98.88 129 CYS B N 1
ATOM 2749 C CA . CYS B 1 129 ? -10.148 10.875 -6.293 1 98.88 129 CYS B CA 1
ATOM 2750 C C . CYS B 1 129 ? -10.391 12.312 -6.75 1 98.88 129 CYS B C 1
ATOM 2752 O O . CYS B 1 129 ? -10.703 12.547 -7.918 1 98.88 129 CYS B O 1
ATOM 2754 N N . HIS B 1 130 ? -10.242 13.234 -5.875 1 98.88 130 HIS B N 1
ATOM 2755 C CA . HIS B 1 130 ? -10.422 14.648 -6.211 1 98.88 130 HIS B CA 1
ATOM 2756 C C . HIS B 1 130 ? -9.461 15.078 -7.309 1 98.88 130 HIS B C 1
ATOM 2758 O O . HIS B 1 130 ? -9.828 15.859 -8.188 1 98.88 130 HIS B O 1
ATOM 2764 N N . LEU B 1 131 ? -8.297 14.609 -7.266 1 98.81 131 LEU B N 1
ATOM 2765 C CA . LEU B 1 131 ? -7.309 14.945 -8.289 1 98.81 131 LEU B CA 1
ATOM 2766 C C . LEU B 1 131 ? -7.793 14.516 -9.672 1 98.81 131 LEU B C 1
ATOM 2768 O O . LEU B 1 131 ? -7.707 15.281 -10.633 1 98.81 131 LEU B O 1
ATOM 2772 N N . ASN B 1 132 ? -8.336 13.367 -9.703 1 98.56 132 ASN B N 1
ATOM 2773 C CA . ASN B 1 132 ? -8.82 12.836 -10.977 1 98.56 132 ASN B CA 1
ATOM 2774 C C . ASN B 1 132 ? -10.086 13.547 -11.438 1 98.56 132 ASN B C 1
ATOM 2776 O O . ASN B 1 132 ? -10.359 13.617 -12.633 1 98.56 132 ASN B O 1
ATOM 2780 N N . LEU B 1 133 ? -10.82 14.133 -10.477 1 98.56 133 LEU B N 1
ATOM 2781 C CA . LEU B 1 133 ? -12.016 14.898 -10.797 1 98.56 133 LEU B CA 1
ATOM 2782 C C . LEU B 1 133 ? -11.672 16.359 -11.07 1 98.56 133 LEU B C 1
ATOM 2784 O O . LEU B 1 133 ? -12.555 17.172 -11.359 1 98.56 133 LEU B O 1
ATOM 2788 N N . ARG B 1 134 ? -10.422 16.734 -10.883 1 98.25 134 ARG B N 1
ATOM 2789 C CA . ARG B 1 134 ? -9.898 18.078 -11.07 1 98.25 134 ARG B CA 1
ATOM 2790 C C . ARG B 1 134 ? -10.453 19.047 -10.031 1 98.25 134 ARG B C 1
ATOM 2792 O O . ARG B 1 134 ? -10.633 20.234 -10.305 1 98.25 134 ARG B O 1
ATOM 2799 N N . ASN B 1 135 ? -10.859 18.453 -8.914 1 98.5 135 ASN B N 1
ATOM 2800 C CA . ASN B 1 135 ? -11.156 19.266 -7.746 1 98.5 135 ASN B CA 1
ATOM 2801 C C . ASN B 1 135 ? -9.891 19.609 -6.953 1 98.5 135 ASN B C 1
ATOM 2803 O O . ASN B 1 135 ? -9.672 19.062 -5.871 1 98.5 135 ASN B O 1
ATOM 2807 N N . LEU B 1 136 ? -9.195 20.531 -7.402 1 98.75 136 LEU B N 1
ATOM 2808 C CA . LEU B 1 136 ? -7.805 20.703 -6.996 1 98.75 136 LEU B CA 1
ATOM 2809 C C . LEU B 1 136 ? -7.719 21.266 -5.578 1 98.75 136 LEU B C 1
ATOM 2811 O O . LEU B 1 136 ? -6.836 20.875 -4.809 1 98.75 136 LEU B O 1
ATOM 2815 N N . HIS B 1 137 ? -8.586 22.109 -5.172 1 98.69 137 HIS B N 1
ATOM 2816 C CA . HIS B 1 137 ? -8.555 22.656 -3.818 1 98.69 137 HIS B CA 1
ATOM 2817 C C . HIS B 1 137 ? -8.867 21.578 -2.783 1 98.69 137 HIS B C 1
ATOM 2819 O O . HIS B 1 137 ? -8.211 21.5 -1.742 1 98.69 137 HIS B O 1
ATOM 2825 N N . LYS B 1 138 ? -9.82 20.781 -3.158 1 98.75 138 LYS B N 1
ATOM 2826 C CA . LYS B 1 138 ? -10.164 19.672 -2.268 1 98.75 138 LYS B CA 1
ATOM 2827 C C . LYS B 1 138 ? -9.039 18.641 -2.213 1 98.75 138 LYS B C 1
ATOM 2829 O O . LYS B 1 138 ? -8.805 18.016 -1.173 1 98.75 138 LYS B O 1
ATOM 2834 N N . THR B 1 139 ? -8.359 18.516 -3.33 1 98.94 139 THR B N 1
ATOM 2835 C CA . THR B 1 139 ? -7.195 17.641 -3.363 1 98.94 139 THR B CA 1
ATOM 2836 C C . THR B 1 139 ? -6.133 18.109 -2.379 1 98.94 139 THR B C 1
ATOM 2838 O O . THR B 1 139 ? -5.605 17.328 -1.593 1 98.94 139 THR B O 1
ATOM 2841 N N . ILE B 1 140 ? -5.898 19.344 -2.371 1 98.88 140 ILE B N 1
ATOM 2842 C CA . ILE B 1 140 ? -4.875 19.922 -1.513 1 98.88 140 ILE B CA 1
ATOM 2843 C C . ILE B 1 140 ? -5.297 19.797 -0.051 1 98.88 140 ILE B C 1
ATOM 2845 O O . ILE B 1 140 ? -4.492 19.453 0.811 1 98.88 140 ILE B O 1
ATOM 2849 N N . GLU B 1 141 ? -6.539 20.062 0.145 1 98.81 141 GLU B N 1
ATOM 2850 C CA . GLU B 1 141 ? -7.059 19.969 1.505 1 98.81 141 GLU B CA 1
ATOM 2851 C C . GLU B 1 141 ? -6.898 18.547 2.049 1 98.81 141 GLU B C 1
ATOM 2853 O O . GLU B 1 141 ? -6.344 18.344 3.129 1 98.81 141 GLU B O 1
ATOM 2858 N N . ASP B 1 142 ? -7.336 17.594 1.344 1 98.88 142 ASP B N 1
ATOM 2859 C CA . ASP B 1 142 ? -7.312 16.188 1.772 1 98.88 142 ASP B CA 1
ATOM 2860 C C . ASP B 1 142 ? -5.879 15.672 1.855 1 98.88 142 ASP B C 1
ATOM 2862 O O . ASP B 1 142 ? -5.523 14.969 2.803 1 98.88 142 ASP B O 1
ATOM 2866 N N . SER B 1 143 ? -5.055 15.961 0.866 1 98.88 143 SER B N 1
ATOM 2867 C CA . SER B 1 143 ? -3.672 15.5 0.887 1 98.88 143 SER B CA 1
ATOM 2868 C C . SER B 1 143 ? -2.885 16.156 2.016 1 98.88 143 SER B C 1
ATOM 2870 O O . SER B 1 143 ? -2.027 15.531 2.633 1 98.88 143 SER B O 1
ATOM 2872 N N . SER B 1 144 ? -3.199 17.391 2.316 1 98.81 144 SER B N 1
ATOM 2873 C CA . SER B 1 144 ? -2.566 18.062 3.441 1 98.81 144 SER B CA 1
ATOM 2874 C C . SER B 1 144 ? -2.955 17.422 4.766 1 98.81 144 SER B C 1
ATOM 2876 O O . SER B 1 144 ? -2.111 17.234 5.648 1 98.81 144 SER B O 1
ATOM 2878 N N . LYS B 1 145 ? -4.227 17.125 4.84 1 98.75 145 LYS B N 1
ATOM 2879 C CA . LYS B 1 145 ? -4.676 16.422 6.035 1 98.75 145 LYS B CA 1
ATOM 2880 C C . LYS B 1 145 ? -3.969 15.078 6.184 1 98.75 145 LYS B C 1
ATOM 2882 O O . LYS B 1 145 ? -3.57 14.703 7.289 1 98.75 145 LYS B O 1
ATOM 2887 N N . ALA B 1 146 ? -3.781 14.352 5.129 1 98.69 146 ALA B N 1
ATOM 2888 C CA . ALA B 1 146 ? -3.057 13.078 5.152 1 98.69 146 ALA B CA 1
ATOM 2889 C C . ALA B 1 146 ? -1.618 13.281 5.621 1 98.69 146 ALA B C 1
ATOM 2891 O O . ALA B 1 146 ? -1.135 12.555 6.492 1 98.69 146 ALA B O 1
ATOM 2892 N N . VAL B 1 147 ? -0.951 14.297 5.133 1 98.56 147 VAL B N 1
ATOM 2893 C CA . VAL B 1 147 ? 0.43 14.594 5.5 1 98.56 147 VAL B CA 1
ATOM 2894 C C . VAL B 1 147 ? 0.516 14.891 6.992 1 98.56 147 VAL B C 1
ATOM 2896 O O . VAL B 1 147 ? 1.444 14.445 7.672 1 98.56 147 VAL B O 1
ATOM 2899 N N . GLU B 1 148 ? -0.423 15.602 7.441 1 98.19 148 GLU B N 1
ATOM 2900 C CA . GLU B 1 148 ? -0.466 15.977 8.852 1 98.19 148 GLU B CA 1
ATOM 2901 C C . GLU B 1 148 ? -0.607 14.742 9.742 1 98.19 148 GLU B C 1
ATOM 2903 O O . GLU B 1 148 ? -0.039 14.695 10.836 1 98.19 148 GLU B O 1
ATOM 2908 N N . LEU B 1 149 ? -1.331 13.789 9.273 1 97.94 149 LEU B N 1
ATOM 2909 C CA . LEU B 1 149 ? -1.646 12.609 10.07 1 97.94 149 LEU B CA 1
ATOM 2910 C C . LEU B 1 149 ? -0.547 11.555 9.945 1 97.94 149 LEU B C 1
ATOM 2912 O O . LEU B 1 149 ? -0.438 10.664 10.789 1 97.94 149 LEU B O 1
ATOM 2916 N N . LEU B 1 150 ? 0.256 11.656 8.898 1 97.88 150 LEU B N 1
ATOM 2917 C CA . LEU B 1 150 ? 1.314 10.688 8.633 1 97.88 150 LEU B CA 1
ATOM 2918 C C . LEU B 1 150 ? 2.582 11.039 9.406 1 97.88 150 LEU B C 1
ATOM 2920 O O . LEU B 1 150 ? 3.631 11.281 8.805 1 97.88 150 LEU B O 1
ATOM 2924 N N . VAL B 1 151 ? 2.445 11.18 10.711 1 96.38 151 VAL B N 1
ATOM 2925 C CA . VAL B 1 151 ? 3.521 11.445 11.656 1 96.38 151 VAL B CA 1
ATOM 2926 C C . VAL B 1 151 ? 3.453 10.438 12.805 1 96.38 151 VAL B C 1
ATOM 2928 O O . VAL B 1 151 ? 2.363 10.078 13.258 1 96.38 151 VAL B O 1
ATOM 2931 N N . PRO B 1 152 ? 4.578 9.922 13.25 1 96.75 152 PRO B N 1
ATOM 2932 C CA . PRO B 1 152 ? 5.977 10.148 12.883 1 96.75 152 PRO B CA 1
ATOM 2933 C C . PRO B 1 152 ? 6.371 9.453 11.586 1 96.75 152 PRO B C 1
ATOM 2935 O O . PRO B 1 152 ? 5.699 8.516 11.156 1 96.75 152 PRO B O 1
ATOM 2938 N N . ALA B 1 153 ? 7.355 9.914 10.961 1 95.81 153 ALA B N 1
ATOM 2939 C CA . ALA B 1 153 ? 7.906 9.297 9.758 1 95.81 153 ALA B CA 1
ATOM 2940 C C . ALA B 1 153 ? 8.617 7.984 10.086 1 95.81 153 ALA B C 1
ATOM 2942 O O . ALA B 1 153 ? 9.648 7.984 10.766 1 95.81 153 ALA B O 1
ATOM 2943 N N . VAL B 1 154 ? 8.078 6.871 9.695 1 93.25 154 VAL B N 1
ATOM 2944 C CA . VAL B 1 154 ? 8.633 5.547 9.938 1 93.25 154 VAL B CA 1
ATOM 2945 C C . VAL B 1 154 ? 8.648 4.746 8.641 1 93.25 154 VAL B C 1
ATOM 2947 O O . VAL B 1 154 ? 7.934 5.078 7.691 1 93.25 154 VAL B O 1
ATOM 2950 N N . PRO B 1 155 ? 9.438 3.748 8.531 1 89.38 155 PRO B N 1
ATOM 2951 C CA . PRO B 1 155 ? 9.492 2.941 7.309 1 89.38 155 PRO B CA 1
ATOM 2952 C C . PRO B 1 155 ? 8.133 2.367 6.914 1 89.38 155 PRO B C 1
ATOM 2954 O O . PRO B 1 155 ? 7.809 2.305 5.727 1 89.38 155 PRO B O 1
ATOM 2957 N N . SER B 1 156 ? 7.281 2.1 7.859 1 90.12 156 SER B N 1
ATOM 2958 C CA . SER B 1 156 ? 6.016 1.432 7.59 1 90.12 156 SER B CA 1
ATOM 2959 C C . SER B 1 156 ? 5.043 2.363 6.871 1 90.12 156 SER B C 1
ATOM 2961 O O . SER B 1 156 ? 4.098 1.905 6.227 1 90.12 156 SER B O 1
ATOM 2963 N N . ASN B 1 157 ? 5.238 3.65 7.004 1 94.88 157 ASN B N 1
ATOM 2964 C CA . ASN B 1 157 ? 4.309 4.555 6.34 1 94.88 157 ASN B CA 1
ATOM 2965 C C . ASN B 1 157 ? 5 5.383 5.262 1 94.88 157 ASN B C 1
ATOM 2967 O O . ASN B 1 157 ? 4.441 6.363 4.77 1 94.88 157 ASN B O 1
ATOM 2971 N N . ALA B 1 158 ? 6.23 5.016 4.895 1 95.25 158 ALA B N 1
ATOM 2972 C CA . ALA B 1 158 ? 7.059 5.762 3.953 1 95.25 158 ALA B CA 1
ATOM 2973 C C . ALA B 1 158 ? 6.363 5.902 2.604 1 95.25 158 ALA B C 1
ATOM 2975 O O . ALA B 1 158 ? 6.293 7 2.045 1 95.25 158 ALA B O 1
ATOM 2976 N N . ASN B 1 159 ? 5.781 4.844 2.129 1 95.12 159 ASN B N 1
ATOM 2977 C CA . ASN B 1 159 ? 5.133 4.879 0.823 1 95.12 159 ASN B CA 1
ATOM 2978 C C . ASN B 1 159 ? 3.918 5.801 0.826 1 95.12 159 ASN B C 1
ATOM 2980 O O . ASN B 1 159 ? 3.664 6.504 -0.154 1 95.12 159 ASN B O 1
ATOM 2984 N N . ASP B 1 160 ? 3.152 5.773 1.882 1 97.62 160 ASP B N 1
ATOM 2985 C CA . ASP B 1 160 ? 1.965 6.617 1.964 1 97.62 160 ASP B CA 1
ATOM 2986 C C . ASP B 1 160 ? 2.348 8.094 2.105 1 97.62 160 ASP B C 1
ATOM 2988 O O . ASP B 1 160 ? 1.668 8.969 1.568 1 97.62 160 ASP B O 1
ATOM 2992 N N . ARG B 1 161 ? 3.432 8.344 2.846 1 98.38 161 ARG B N 1
ATOM 2993 C CA . ARG B 1 161 ? 3.941 9.711 2.932 1 98.38 161 ARG B CA 1
ATOM 2994 C C . ARG B 1 161 ? 4.363 10.219 1.559 1 98.38 161 ARG B C 1
ATOM 2996 O O . ARG B 1 161 ? 4.027 11.344 1.179 1 98.38 161 ARG B O 1
ATOM 3003 N N . LYS B 1 162 ? 5.074 9.391 0.816 1 98.12 162 LYS B N 1
ATOM 3004 C CA . LYS B 1 162 ? 5.492 9.727 -0.541 1 98.12 162 LYS B CA 1
ATOM 3005 C C . LYS B 1 162 ? 4.293 10.039 -1.428 1 98.12 162 LYS B C 1
ATOM 3007 O O . LYS B 1 162 ? 4.277 11.047 -2.133 1 98.12 162 LYS B O 1
ATOM 3012 N N . GLU B 1 163 ? 3.266 9.227 -1.298 1 98.25 163 GLU B N 1
ATOM 3013 C CA . GLU B 1 163 ? 2.08 9.383 -2.133 1 98.25 163 GLU B CA 1
ATOM 3014 C C . GLU B 1 163 ? 1.323 10.656 -1.78 1 98.25 163 GLU B C 1
ATOM 3016 O O . GLU B 1 163 ? 0.809 11.344 -2.666 1 98.25 163 GLU B O 1
ATOM 3021 N N . ALA B 1 164 ? 1.253 10.938 -0.544 1 98.81 164 ALA B N 1
ATOM 3022 C CA . ALA B 1 164 ? 0.575 12.156 -0.113 1 98.81 164 ALA B CA 1
ATOM 3023 C C . ALA B 1 164 ? 1.252 13.398 -0.693 1 98.81 164 ALA B C 1
ATOM 3025 O O . ALA B 1 164 ? 0.584 14.281 -1.232 1 98.81 164 ALA B O 1
ATOM 3026 N N . HIS B 1 165 ? 2.539 13.422 -0.633 1 98.81 165 HIS B N 1
ATOM 3027 C CA . HIS B 1 165 ? 3.293 14.531 -1.206 1 98.81 165 HIS B CA 1
ATOM 3028 C C . HIS B 1 165 ? 3.117 14.602 -2.719 1 98.81 165 HIS B C 1
ATOM 3030 O O . HIS B 1 165 ? 2.961 15.68 -3.285 1 98.81 165 HIS B O 1
ATOM 3036 N N . LYS B 1 166 ? 3.141 13.469 -3.301 1 98.62 166 LYS B N 1
ATOM 3037 C CA . LYS B 1 166 ? 2.984 13.391 -4.75 1 98.62 166 LYS B CA 1
ATOM 3038 C C . LYS B 1 166 ? 1.641 13.969 -5.191 1 98.62 166 LYS B C 1
ATOM 3040 O O . LYS B 1 166 ? 1.581 14.789 -6.109 1 98.62 166 LYS B O 1
ATOM 3045 N N . ILE B 1 167 ? 0.585 13.578 -4.535 1 98.81 167 ILE B N 1
ATOM 3046 C CA . ILE B 1 167 ? -0.762 14.023 -4.879 1 98.81 167 ILE B CA 1
ATOM 3047 C C . ILE B 1 167 ? -0.884 15.531 -4.672 1 98.81 167 ILE B C 1
ATOM 3049 O O . ILE B 1 167 ? -1.395 16.234 -5.535 1 98.81 167 ILE B O 1
ATOM 3053 N N . ARG B 1 168 ? -0.408 15.977 -3.553 1 98.88 168 ARG B N 1
ATOM 3054 C CA . ARG B 1 168 ? -0.475 17.406 -3.273 1 98.88 168 ARG B CA 1
ATOM 3055 C C . ARG B 1 168 ? 0.35 18.203 -4.281 1 98.88 168 ARG B C 1
ATOM 3057 O O . ARG B 1 168 ? -0.092 19.234 -4.773 1 98.88 168 ARG B O 1
ATOM 3064 N N . GLY B 1 169 ? 1.516 17.688 -4.578 1 98.81 169 GLY B N 1
ATOM 3065 C CA . GLY B 1 169 ? 2.359 18.344 -5.57 1 98.81 169 GLY B CA 1
ATOM 3066 C C . GLY B 1 169 ? 1.703 18.438 -6.934 1 98.81 169 GLY B C 1
ATOM 3067 O O . GLY B 1 169 ? 1.809 19.469 -7.602 1 98.81 169 GLY B O 1
ATOM 3068 N N . MET B 1 170 ? 1.078 17.406 -7.336 1 98.75 170 MET B N 1
ATOM 3069 C CA . MET B 1 170 ? 0.38 17.406 -8.617 1 98.75 170 MET B CA 1
ATOM 3070 C C . MET B 1 170 ? -0.733 18.453 -8.625 1 98.75 170 MET B C 1
ATOM 3072 O O . MET B 1 170 ? -0.938 19.141 -9.633 1 98.75 170 MET B O 1
ATOM 3076 N N . ALA B 1 171 ? -1.474 18.531 -7.555 1 98.81 171 ALA B N 1
ATOM 3077 C CA . ALA B 1 171 ? -2.543 19.516 -7.461 1 98.81 171 ALA B CA 1
ATOM 3078 C C . ALA B 1 171 ? -1.985 20.938 -7.555 1 98.81 171 ALA B C 1
ATOM 3080 O O . ALA B 1 171 ? -2.529 21.781 -8.273 1 98.81 171 ALA B O 1
ATOM 3081 N N . PHE B 1 172 ? -0.902 21.203 -6.875 1 98.69 172 PHE B N 1
ATOM 3082 C CA . PHE B 1 172 ? -0.259 22.5 -6.941 1 98.69 172 PHE B CA 1
ATOM 3083 C C . PHE B 1 172 ? 0.194 22.812 -8.367 1 98.6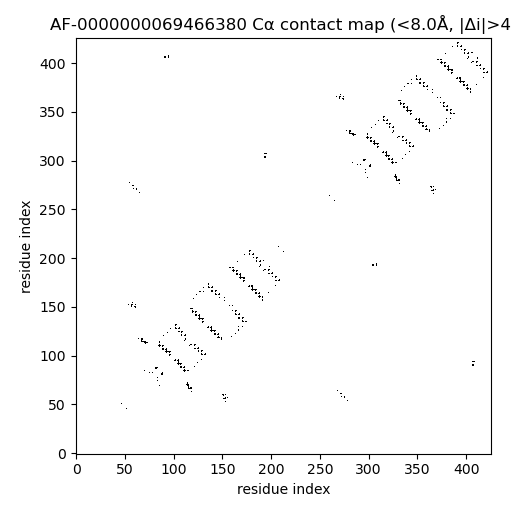9 172 PHE B C 1
ATOM 3085 O O . PHE B 1 172 ? 0.032 23.938 -8.844 1 98.69 172 PHE B O 1
ATOM 3092 N N . GLN B 1 173 ? 0.768 21.812 -8.953 1 97.81 173 GLN B N 1
ATOM 3093 C CA . GLN B 1 173 ? 1.229 22 -10.328 1 97.81 173 GLN B CA 1
ATOM 3094 C C . GLN B 1 173 ? 0.075 22.391 -11.242 1 97.81 173 GLN B C 1
ATOM 3096 O O . GLN B 1 173 ? 0.209 23.312 -12.062 1 97.81 173 GLN B O 1
ATOM 3101 N N . LYS B 1 174 ? -1.042 21.766 -11.125 1 97.75 174 LYS B N 1
ATOM 3102 C CA . LYS B 1 174 ? -2.205 22.031 -11.969 1 97.75 174 LYS B CA 1
ATOM 3103 C C . LYS B 1 174 ? -2.789 23.406 -11.688 1 97.75 174 LYS B C 1
ATOM 3105 O O . LYS B 1 174 ? -3.42 24.016 -12.562 1 97.75 174 LYS B O 1
ATOM 3110 N N . LEU B 1 175 ? -2.602 23.922 -10.484 1 97.81 175 LEU B N 1
ATOM 3111 C CA . LEU B 1 175 ? -3.023 25.266 -10.125 1 97.81 175 LEU B CA 1
ATOM 3112 C C . LEU B 1 175 ? -1.952 26.297 -10.492 1 97.81 175 LEU B C 1
ATOM 3114 O O . LEU B 1 175 ? -2.09 27.484 -10.188 1 97.81 175 LEU B O 1
ATOM 3118 N N . GLU B 1 176 ? -0.798 25.75 -11.055 1 96.06 176 GLU B N 1
ATOM 3119 C CA . GLU B 1 176 ? 0.326 26.562 -11.5 1 96.06 176 GLU B CA 1
ATOM 3120 C C . GLU B 1 176 ? 1.055 27.188 -10.312 1 96.06 176 GLU B C 1
ATOM 3122 O O . GLU B 1 176 ? 1.573 28.312 -10.414 1 96.06 176 GLU B O 1
ATOM 3127 N N . LEU B 1 177 ? 0.946 26.625 -9.195 1 97.5 177 LEU B N 1
ATOM 3128 C CA . LEU B 1 177 ? 1.768 26.938 -8.039 1 97.5 177 LEU B CA 1
ATOM 3129 C C . LEU B 1 177 ? 3.029 26.094 -8.008 1 97.5 177 LEU B C 1
ATOM 3131 O O . LEU B 1 177 ? 3.15 25.188 -7.176 1 97.5 177 LEU B O 1
ATOM 3135 N N . TYR B 1 178 ? 4.02 26.438 -8.766 1 97.25 178 TYR B N 1
ATOM 3136 C CA . TYR B 1 178 ? 5.137 25.578 -9.133 1 97.25 178 TYR B CA 1
ATOM 3137 C C . TYR B 1 178 ? 6.133 25.438 -7.984 1 97.25 178 TYR B C 1
ATOM 3139 O O . TYR B 1 178 ? 6.742 24.391 -7.797 1 97.25 178 TYR B O 1
ATOM 3147 N N . VAL B 1 179 ? 6.293 26.438 -7.227 1 97.31 179 VAL B N 1
ATOM 3148 C CA . VAL B 1 179 ? 7.227 26.359 -6.109 1 97.31 179 VAL B CA 1
ATOM 3149 C C . VAL B 1 179 ? 6.719 25.359 -5.074 1 97.31 179 VAL B C 1
ATOM 3151 O O . VAL B 1 179 ? 7.469 24.5 -4.621 1 97.31 179 VAL B O 1
ATOM 3154 N N . GLU B 1 180 ? 5.379 25.594 -4.746 1 98.06 180 GLU B N 1
ATOM 3155 C CA . GLU B 1 180 ? 4.758 24.656 -3.809 1 98.06 180 GLU B CA 1
ATOM 3156 C C . GLU B 1 180 ? 4.793 23.234 -4.34 1 98.06 180 GLU B C 1
ATOM 3158 O O . GLU B 1 180 ? 5.078 22.297 -3.592 1 98.06 180 GLU B O 1
ATOM 3163 N N . SER B 1 181 ? 4.578 23.125 -5.574 1 98.62 181 SER B N 1
ATOM 3164 C CA . SER B 1 181 ? 4.605 21.812 -6.219 1 98.62 181 SER B CA 1
ATOM 3165 C C . SER B 1 181 ? 5.984 21.172 -6.109 1 98.62 181 SER B C 1
ATOM 3167 O O . SER B 1 181 ? 6.105 20.016 -5.695 1 98.62 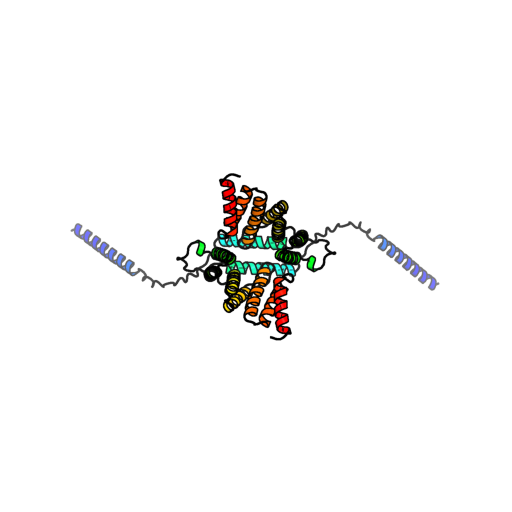181 SER B O 1
ATOM 3169 N N . LEU B 1 182 ? 6.984 21.859 -6.367 1 98.31 182 LEU B N 1
ATOM 3170 C CA . LEU B 1 182 ? 8.352 21.359 -6.336 1 98.31 182 LEU B CA 1
ATOM 3171 C C . LEU B 1 182 ? 8.742 20.938 -4.922 1 98.31 182 LEU B C 1
ATOM 3173 O O . LEU B 1 182 ? 9.438 19.938 -4.738 1 98.31 182 LEU B O 1
ATOM 3177 N N . MET B 1 183 ? 8.312 21.703 -3.943 1 98.56 183 MET B N 1
ATOM 3178 C CA . MET B 1 183 ? 8.602 21.344 -2.557 1 98.56 183 MET B CA 1
ATOM 3179 C C . MET B 1 183 ? 8.039 19.969 -2.215 1 98.56 183 MET B C 1
ATOM 3181 O O . MET B 1 183 ? 8.703 19.172 -1.556 1 98.56 183 MET B O 1
ATOM 3185 N N . ASP B 1 184 ? 6.852 19.734 -2.693 1 98.75 184 ASP B N 1
ATOM 3186 C CA . ASP B 1 184 ? 6.215 18.438 -2.43 1 98.75 184 ASP B CA 1
ATOM 3187 C C . ASP B 1 184 ? 6.918 17.312 -3.188 1 98.75 184 ASP B C 1
ATOM 3189 O O . ASP B 1 184 ? 7.129 16.234 -2.643 1 98.75 184 ASP B O 1
ATOM 3193 N N . PHE B 1 185 ? 7.285 17.547 -4.418 1 98.69 185 PHE B N 1
ATOM 3194 C CA . PHE B 1 185 ? 7.973 16.516 -5.191 1 98.69 185 PHE B CA 1
ATOM 3195 C C . PHE B 1 185 ? 9.344 16.219 -4.602 1 98.69 185 PHE B C 1
ATOM 3197 O O . PHE B 1 185 ? 9.766 15.062 -4.543 1 98.69 185 PHE B O 1
ATOM 3204 N N . GLU B 1 186 ? 9.984 17.219 -4.125 1 98.25 186 GLU B N 1
ATOM 3205 C CA . GLU B 1 186 ? 11.273 17.016 -3.479 1 98.25 186 GLU B CA 1
ATOM 3206 C C . GLU B 1 186 ? 11.125 16.234 -2.176 1 98.25 186 GLU B C 1
ATOM 3208 O O . GLU B 1 186 ? 11.953 15.375 -1.861 1 98.25 186 GLU B O 1
ATOM 3213 N N . ALA B 1 187 ? 10.094 16.609 -1.449 1 98.56 187 ALA B N 1
ATOM 3214 C CA . ALA B 1 187 ? 9.82 15.859 -0.225 1 98.56 187 ALA B CA 1
ATOM 3215 C C . ALA B 1 187 ? 9.562 14.383 -0.527 1 98.56 187 ALA B C 1
ATOM 3217 O O . ALA B 1 187 ? 10.031 13.508 0.201 1 98.56 187 ALA B O 1
ATOM 3218 N N . ALA B 1 188 ? 8.836 14.109 -1.576 1 98.44 188 ALA B N 1
ATOM 3219 C CA . ALA B 1 188 ? 8.555 12.734 -1.992 1 98.44 188 ALA B CA 1
ATOM 3220 C C . ALA B 1 188 ? 9.836 12.023 -2.416 1 98.44 188 ALA B C 1
ATOM 3222 O O . ALA B 1 188 ? 10.047 10.852 -2.074 1 98.44 188 ALA B O 1
ATOM 3223 N N . LEU B 1 189 ? 10.758 12.711 -3.068 1 97.31 189 LEU B N 1
ATOM 3224 C CA . LEU B 1 189 ? 11.992 12.125 -3.572 1 97.31 189 LEU B CA 1
ATOM 3225 C C . LEU B 1 189 ? 12.969 11.859 -2.432 1 97.31 189 LEU B C 1
ATOM 3227 O O . LEU B 1 189 ? 13.828 10.977 -2.537 1 97.31 189 LEU B O 1
ATOM 3231 N N . LYS B 1 190 ? 12.844 12.633 -1.348 1 96.94 190 LYS B N 1
ATOM 3232 C CA . LYS B 1 190 ? 13.656 12.367 -0.161 1 96.94 190 LYS B CA 1
ATOM 3233 C C . LYS B 1 190 ? 13.281 11.023 0.468 1 96.94 190 LYS B C 1
ATOM 3235 O O . LYS B 1 190 ? 14.133 10.359 1.064 1 96.94 190 LYS B O 1
ATOM 3240 N N . ILE B 1 191 ? 12.047 10.672 0.275 1 96.19 191 ILE B N 1
ATOM 3241 C CA . ILE B 1 191 ? 11.57 9.414 0.827 1 96.19 191 ILE B CA 1
ATOM 3242 C C . ILE B 1 191 ? 11.953 8.266 -0.1 1 96.19 191 ILE B C 1
ATOM 3244 O O . ILE B 1 191 ? 12.414 7.215 0.359 1 96.19 191 ILE B O 1
ATOM 3248 N N . ASP B 1 192 ? 11.781 8.438 -1.387 1 94.94 192 ASP B N 1
ATOM 3249 C CA . ASP B 1 192 ? 12.094 7.438 -2.404 1 94.94 192 ASP B CA 1
ATOM 3250 C C . ASP B 1 192 ? 12.773 8.078 -3.613 1 94.94 192 ASP B C 1
ATOM 3252 O O . ASP B 1 192 ? 12.094 8.547 -4.531 1 94.94 192 ASP B O 1
ATOM 3256 N N . ALA B 1 193 ? 14.016 7.898 -3.668 1 94.31 193 ALA B N 1
ATOM 3257 C CA . ALA B 1 193 ? 14.812 8.555 -4.703 1 94.31 193 ALA B CA 1
ATOM 3258 C C . ALA B 1 193 ? 14.711 7.801 -6.031 1 94.31 193 ALA B C 1
ATOM 3260 O O . ALA B 1 193 ? 15.102 8.32 -7.074 1 94.31 193 ALA B O 1
ATOM 3261 N N . ASN B 1 194 ? 14.055 6.648 -6.055 1 93.88 194 ASN B N 1
ATOM 3262 C CA . ASN B 1 194 ? 14.023 5.809 -7.246 1 93.88 194 ASN B CA 1
ATOM 3263 C C . ASN B 1 194 ? 12.711 5.961 -8.008 1 93.88 194 ASN B C 1
ATOM 3265 O O . ASN B 1 194 ? 12.523 5.355 -9.062 1 93.88 194 ASN B O 1
ATOM 3269 N N . ASP B 1 195 ? 11.828 6.77 -7.496 1 94.81 195 ASP B N 1
ATOM 3270 C CA . ASP B 1 195 ? 10.547 6.93 -8.172 1 94.81 195 ASP B CA 1
ATOM 3271 C C . ASP B 1 195 ? 10.688 7.785 -9.43 1 94.81 195 ASP B C 1
ATOM 3273 O O . ASP B 1 195 ? 10.758 9.016 -9.344 1 94.81 195 ASP B O 1
ATOM 3277 N N . GLU B 1 196 ? 10.633 7.219 -10.578 1 94.19 196 GLU B N 1
ATOM 3278 C CA . GLU B 1 196 ? 10.922 7.891 -11.836 1 94.19 196 GLU B CA 1
ATOM 3279 C C . GLU B 1 196 ? 9.812 8.859 -12.219 1 94.19 196 GLU B C 1
ATOM 3281 O O . GLU B 1 196 ? 10.062 9.898 -12.828 1 94.19 196 GLU B O 1
ATOM 3286 N N . GLU B 1 197 ? 8.625 8.492 -11.875 1 95.06 197 GLU B N 1
ATOM 3287 C CA . GLU B 1 197 ? 7.508 9.383 -12.18 1 95.06 197 GLU B CA 1
ATOM 3288 C C . GLU B 1 197 ? 7.652 10.719 -11.445 1 95.06 197 GLU B C 1
ATOM 3290 O O . GLU B 1 197 ? 7.48 11.781 -12.039 1 95.06 197 GLU B O 1
ATOM 3295 N N . ILE B 1 198 ? 7.98 10.633 -10.188 1 96.81 198 ILE B N 1
ATOM 3296 C CA . ILE B 1 198 ? 8.133 11.836 -9.383 1 96.81 198 ILE B CA 1
ATOM 3297 C C . ILE B 1 198 ? 9.344 12.625 -9.859 1 96.81 198 ILE B C 1
ATOM 3299 O O . ILE B 1 198 ? 9.32 13.859 -9.898 1 96.81 198 ILE B O 1
ATOM 3303 N N . LYS B 1 199 ? 10.391 11.914 -10.203 1 96.25 199 LYS B N 1
ATOM 3304 C CA . LYS B 1 199 ? 11.578 12.57 -10.734 1 96.25 199 LYS B CA 1
ATOM 3305 C C . LYS B 1 199 ? 11.242 13.383 -11.984 1 96.25 199 LYS B C 1
ATOM 3307 O O . LYS B 1 199 ? 11.68 14.523 -12.125 1 96.25 199 LYS B O 1
ATOM 3312 N N . GLN B 1 200 ? 10.508 12.812 -12.781 1 96.69 200 GLN B N 1
ATOM 3313 C CA . GLN B 1 200 ? 10.125 13.477 -14.031 1 96.69 200 GLN B CA 1
ATOM 3314 C C . GLN B 1 200 ? 9.273 14.711 -13.758 1 96.69 200 GLN B C 1
ATOM 3316 O O . GLN B 1 200 ? 9.484 15.758 -14.367 1 96.69 200 GLN B O 1
ATOM 3321 N N . LYS B 1 201 ? 8.344 14.562 -12.906 1 97.12 201 LYS B N 1
ATOM 3322 C CA . LYS B 1 201 ? 7.477 15.695 -12.57 1 97.12 201 LYS B CA 1
ATOM 3323 C C . LYS B 1 201 ? 8.273 16.828 -11.945 1 97.12 201 LYS B C 1
ATOM 3325 O O . LYS B 1 201 ? 8.062 18 -12.273 1 97.12 201 LYS B O 1
ATOM 3330 N N . ALA B 1 202 ? 9.148 16.453 -11.016 1 97.62 202 ALA B N 1
ATOM 3331 C CA . ALA B 1 202 ? 10.016 17.453 -10.391 1 97.62 202 ALA B CA 1
ATOM 3332 C C . ALA B 1 202 ? 10.859 18.172 -11.43 1 97.62 202 ALA B C 1
ATOM 3334 O O . ALA B 1 202 ? 11.023 19.391 -11.367 1 97.62 202 ALA B O 1
ATOM 3335 N N . TYR B 1 203 ? 11.359 17.453 -12.359 1 96.44 203 TYR B N 1
ATOM 3336 C CA . TYR B 1 203 ? 12.18 18.016 -13.422 1 96.44 203 TYR B CA 1
ATOM 3337 C C . TYR B 1 203 ? 11.383 19.016 -14.258 1 96.44 203 TYR B C 1
ATOM 3339 O O . TYR B 1 203 ? 11.867 20.109 -14.57 1 96.44 203 TYR B O 1
ATOM 3347 N N . GLU B 1 204 ? 10.211 18.609 -14.609 1 95.94 204 GLU B N 1
ATOM 3348 C CA . GLU B 1 204 ? 9.336 19.469 -15.398 1 95.94 204 GLU B CA 1
ATOM 3349 C C . GLU B 1 204 ? 9.047 20.781 -14.664 1 95.94 204 GLU B C 1
ATOM 3351 O O . GLU B 1 204 ? 9.117 21.859 -15.258 1 95.94 204 GLU B O 1
ATOM 3356 N N . VAL B 1 205 ? 8.711 20.688 -13.484 1 96.75 205 VAL B N 1
ATOM 3357 C CA . VAL B 1 205 ? 8.352 21.844 -12.688 1 96.75 205 VAL B CA 1
ATOM 3358 C C . VAL B 1 205 ? 9.578 22.75 -12.5 1 96.75 205 VAL B C 1
ATOM 3360 O O . VAL B 1 205 ? 9.469 23.969 -12.57 1 96.75 205 VAL B O 1
ATOM 3363 N N . ARG B 1 206 ? 10.711 22.141 -12.242 1 95.19 206 ARG B N 1
ATOM 3364 C CA . ARG B 1 206 ? 11.953 22.906 -12.094 1 95.19 206 ARG B CA 1
ATOM 3365 C C . ARG B 1 206 ? 12.273 23.688 -13.359 1 95.19 206 ARG B C 1
ATOM 3367 O O . ARG B 1 206 ? 12.672 24.844 -13.289 1 95.19 206 ARG B O 1
ATOM 3374 N N . ASN B 1 207 ? 12.141 23.031 -14.461 1 93.81 207 ASN B N 1
ATOM 3375 C CA . ASN B 1 207 ? 12.398 23.688 -15.742 1 93.81 207 ASN B CA 1
ATOM 3376 C C . ASN B 1 207 ? 11.461 24.875 -15.977 1 93.81 207 ASN B C 1
ATOM 3378 O O . ASN B 1 207 ? 11.859 25.891 -16.547 1 93.81 207 ASN B O 1
ATOM 3382 N N . PHE B 1 208 ? 10.258 24.656 -15.594 1 91 208 PHE B N 1
ATOM 3383 C CA . PHE B 1 208 ? 9.289 25.734 -15.75 1 91 208 PHE B CA 1
ATOM 3384 C C . PHE B 1 208 ? 9.672 26.938 -14.891 1 91 208 PHE B C 1
ATOM 3386 O O . PHE B 1 208 ? 9.539 28.078 -15.32 1 91 208 PHE B O 1
ATOM 3393 N N . ILE B 1 209 ? 10.109 26.672 -13.75 1 91.19 209 ILE B N 1
ATOM 3394 C CA . ILE B 1 209 ? 10.508 27.734 -12.828 1 91.19 209 ILE B CA 1
ATOM 3395 C C . ILE B 1 209 ? 11.734 28.453 -13.383 1 91.19 209 ILE B C 1
ATOM 3397 O O . ILE B 1 209 ? 11.805 29.688 -13.328 1 91.19 209 ILE B O 1
ATOM 3401 N N . GLU B 1 210 ? 12.68 27.656 -13.797 1 89.56 210 GLU B N 1
ATOM 3402 C CA . GLU B 1 210 ? 13.938 28.219 -14.266 1 89.56 210 GLU B CA 1
ATOM 3403 C C . GLU B 1 210 ? 13.742 29.031 -15.555 1 89.56 210 GLU B C 1
ATOM 3405 O O . GLU B 1 210 ? 14.383 30.062 -15.75 1 89.56 210 GLU B O 1
ATOM 3410 N N . LYS B 1 211 ? 13.094 28.422 -16.531 1 87.31 211 LYS B N 1
ATOM 3411 C CA . LYS B 1 211 ? 12.867 29.125 -17.797 1 87.31 211 LYS B CA 1
ATOM 3412 C C . LYS B 1 211 ? 11.945 30.328 -17.594 1 87.31 211 LYS B C 1
ATOM 3414 O O . LYS B 1 211 ? 11.875 31.219 -18.453 1 87.31 211 LYS B O 1
ATOM 3419 N N . GLY B 1 212 ? 11.656 30.609 -16.391 1 70.19 212 GLY B N 1
ATOM 3420 C CA . GLY B 1 212 ? 10.773 31.734 -16.109 1 70.19 212 GLY B CA 1
ATOM 3421 C C . GLY B 1 212 ? 9.305 31.391 -16.266 1 70.19 212 GLY B C 1
ATOM 3422 O O . GLY B 1 212 ? 8.922 30.656 -17.188 1 70.19 212 GLY B O 1
ATOM 3423 N N . ILE B 1 213 ? 8.375 31.5 -15.234 1 52.66 213 ILE B N 1
ATOM 3424 C CA . ILE B 1 213 ? 6.922 31.484 -15.258 1 52.66 213 ILE B CA 1
ATOM 3425 C C . ILE B 1 213 ? 6.406 32.562 -16.203 1 52.66 213 ILE B C 1
ATOM 3427 O O . ILE B 1 213 ? 6.91 33.688 -16.219 1 52.66 213 ILE B O 1
#

Organism: Araneus ventricosus (NCBI:txid182803)

Nearest PDB structures (foldseek):
  7ai4-assembly2_B  TM=6.649E-01  e=3.135E-03  Homo sapiens
  3nf1-assembly1_A  TM=6.251E-01  e=2.513E-02  Homo sapiens
  5dse-assembly1_A  TM=6.790E-01  e=1.303E-01  Homo sapiens
  6c95-assembly1_A  TM=7.620E-01  e=1.828E-01  Homo sapiens
  6c9m-assembly1_A  TM=3.711E-01  e=2.114E-01  Homo sapiens

Solvent-accessible surface area (backbone atoms only — not comparable to full-atom values): 22509 Å² total; per-residue (Å²): 120,70,70,61,53,54,50,49,53,49,50,51,50,50,50,50,50,50,51,51,51,50,52,57,58,64,64,49,68,75,79,68,76,76,68,77,68,76,71,71,70,65,80,70,74,66,75,46,72,64,51,53,49,49,48,51,47,46,50,50,36,49,51,50,50,57,61,20,64,50,64,50,93,61,94,52,81,89,45,52,78,61,65,71,30,46,69,53,23,44,46,41,16,52,38,28,43,77,72,66,38,32,69,62,16,36,52,31,23,51,57,24,30,71,33,22,73,65,32,33,68,44,31,38,52,34,15,56,28,26,49,76,69,65,37,39,69,58,13,38,52,25,14,49,52,17,52,67,52,59,58,67,88,39,82,91,48,42,67,59,50,27,48,26,26,44,54,30,14,52,34,28,43,77,72,67,36,44,68,64,11,39,53,23,29,49,56,21,37,74,71,42,78,50,44,59,68,52,50,49,52,35,50,53,41,49,49,43,57,69,75,51,123,118,71,71,62,54,52,52,49,53,49,48,49,50,48,50,49,49,50,51,52,50,51,53,57,58,64,64,50,70,74,80,68,76,77,68,78,70,75,73,72,72,65,80,69,76,65,75,44,71,65,51,52,50,49,50,52,47,45,49,52,37,49,52,51,51,56,61,19,64,50,64,53,92,60,92,53,79,88,45,52,79,61,65,70,29,47,68,53,22,44,46,42,17,52,36,30,44,78,70,66,39,33,68,62,16,36,52,31,23,51,57,23,30,73,32,22,74,65,31,34,68,43,31,38,50,33,15,56,30,26,49,76,70,64,36,40,68,58,12,37,51,26,13,49,50,18,52,67,51,58,58,67,88,38,83,91,49,41,67,58,50,28,48,26,25,42,54,29,14,51,34,28,42,76,72,66,37,46,68,65,12,39,54,23,30,50,55,22,36,72,72,41,78,50,44,59,69,52,50,51,51,34,50,53,41,50,50,43,57,69,76,52,124